Protein 8RKA (pdb70)

Sequence (542 aa):
VDVYGNPIRTQQLREPQTSRLAGLAKEFAQHPAKGLTPAKLARILVEAEQGNLQAQAELFMDMEERDAHLFAEMSKRKRAILGLDWAVEPPRNASAAEKADADYLHELLLDLEGLEDLLLDALDGIGHGYSCIELEWALQGREWMPLAFHHRPQSWFQLNPEDQNELRLRDNSPAGEALQPFGWIIHRPRARSGYVARSGLFRVLAWPYLFRHYATSDLAEMLEIYGLPIRLGKYPPGTADEEKATLLRAVTGLGHAAAGIIPETMAIDFQQAAQGSSDPFLAMMRQSEDAISKAVLGGTLTSTTSQSGGGAFALGQVHNEVRHDLLASDARQLAATLSRDLLWPLLVLNRPGSPDVRRAPRLVFDLREQADITSMAQSIPALVNVGLEIPSAWVYDKLGIPQPASYCTLADLIEQYSEQKIREVSDRVNKPATTIDTVIVDRAIADADSEIDLHLHGRYQLPLASVPTALKRIACGLAYANLHIVLKEENPVYKTAEHLRKLLSGIANGKLSLALDADGKPAPVANTVQISEGRNDWGADW

Solvent-accessible surface area: 31578 Å² total; per-residue (Å²): 100,12,43,132,44,72,119,45,155,53,89,72,10,159,81,46,13,13,60,179,38,71,56,11,80,165,76,176,56,137,92,33,3,150,57,9,49,70,73,92,0,41,143,23,17,76,81,0,61,142,14,70,2,54,28,6,4,12,0,2,63,7,0,28,135,110,5,84,27,0,112,49,4,2,30,57,25,23,145,30,1,45,68,35,101,43,48,15,70,14,12,173,128,36,62,87,69,38,100,47,25,0,66,53,0,45,111,20,5,94,129,24,158,26,22,120,88,0,10,75,36,0,0,27,0,13,0,8,0,6,0,1,0,4,7,55,14,24,77,92,69,236,70,26,40,6,111,36,32,74,58,47,48,2,11,24,1,30,14,26,87,148,66,97,76,51,3,47,0,56,30,165,49,127,46,10,59,53,40,34,50,18,7,14,0,28,4,81,12,146,80,99,106,45,119,8,4,116,8,1,20,0,27,74,2,0,91,21,8,7,104,49,60,88,8,65,41,58,25,53,110,31,113,151,90,71,71,80,36,108,34,113,21,80,116,24,96,22,12,27,104,82,28,65,53,13,8,124,130,4,15,93,22,33,31,73,6,81,59,41,104,64,43,169,54,14,52,42,47,103,110,98,44,35,143,45,64,33,92,89,45,66,64,70,29,144,124,3,30,51,40,0,0,115,41,1,1,40,6,38,65,43,38,57,126,54,181,88,57,86,47,50,153,60,70,30,90,74,20,89,101,40,62,68,82,43,35,15,38,11,1,149,51,0,9,48,4,4,19,99,16,3,3,16,4,0,5,39,41,27,77,122,62,116,49,84,78,200,74,26,8,137,15,63,12,71,41,172,114,138,22,84,89,87,63,32,59,145,48,43,62,58,68,70,124,123,61,105,146,44,77,72,59,104,28,58,93,76,43,60,91,110,99,102,153,109,18,3,68,48,67,28,0,53,146,57,48,60,74,76,98,0,57,88,31,1,16,112,127,68,190,104,15,86,84,34,58,75,101,49,1,84,172,5,12,52,60,0,18,58,47,0,36,146,59,6,111,59,35,12,76,46,122,40,111,51,60,2,83,54,2,77,139,5,0,1,4,1,0,17,8,57,3,45,144,124,54,149,114,138,47,96,30,49,108,58,1,75,94,10,64,138,49,0,45,12,10,42,86,6,130,73,52,13,61,73,34,98,132,29,123,26,53,35,50,51,55,3,55,78,68,35,156,27,146,77,126,205,53,87,148,221

Nearest PDB structures (foldseek):
  8rka-assembly1_B  TM=1.007E+00  e=1.664E-23  Pseudomonas phage JBD30
  5ydn-assembly1_A  TM=8.774E-01  e=9.278E-06  Muvirus mu
  8rka-assembly1_A  TM=1.002E+00  e=8.907E-75  Pseudomonas phage JBD30
  5ngd-assembly1_D  TM=7.156E-01  e=6.373E-12  Oshimavirus P7426
  8phu-assembly1_PD  TM=5.384E-01  e=3.954E-06  Borreliella burgdorferi B31

Secondary structure (DSSP, 8-state):
--TT-----TTGGGS-GGGG-HHHHT-----TTTT--HHHHHHHHHHHHTT-HHHHHHHHHHHHHH-HHHHHHHHHHHHHHHT--EEEE-STT--HHHHHHHHHHHHHHHH-TTHHHHHHHHTTHHHHS-EEEEEEEEESSS-EEEEEEEEE-GGGEEEETTEEEEEEE-SSSTT-EEPPTTSEEEE---SSSS-TGGG-THHHHHHHHHHHHHHHHHHHHHHHH-SSPPEEEE--TT--HHHHHHHHHHHHHHTT-S-B---TT-EEEE--S----SHHHHHHHHHHHHHHHHHHHS-STTTS-----STHHHHHHHHHHHHHHHHHHHHHHHHHHHIIIIIHHHHHHHSSS---GGG--EEEE-------HHHHHHHHHHHHHHT----HHHHHHHHTPPPP-/----HHHHHHHH-HHHHHHHH--SSSS--S--HHHHHHHHHHHHHHHHHHHTTTB-SS-SS--HHHHHHHHHHHHHHT-SS--TT-HHHHHHHHHHHHHHHHHTTSS----SSSS---B-STTT-B-----TT-S--

Organism: NCBI:txid1223260

Foldseek 3Di:
DAPVPPDADCVVLQDAPCVVVVVQVPDDQPQPVPPDDPVNVVVLLVVQLQWQCQSVLSPLVNLCVVDPLLVVLLVVLLVVLLPFDWAWDFFPVDDPVSRVLRVVVRVLVVPDPCVSVVSVQLSCCQASQKWKWWFRWDDPDQAIDGPDIHTDRPNQWIAANVGQQAIAGPRVDPRHHHDHALTMQMFGAAPDDDHSSPRHLNVVLVVLSVLLVVLVVVVVVLVVPPQQFDKDKDADPPQDPVRVVVVVVCNVCVRVDVDDDDDPRMDMDGDRHRPDDSVVSVVSNVVSSQVSNCSRQVGDCVPPPDPDDDCVVVVVVVSVVSNLVSSVSSNVSSQVSCQSRPQVVNSPRGDDDDDDPNGGMTMDIDSQDADDVVVVVVPVVVCVVVPDDDDPVVVCVNNVPDDDD/DLEAPVLLCVVPPPCVQQCLQDDDDVVGDDHDRVLLVVLLVVLLVVLCVLPVVWAPSVWPFHAVLNSVLSSLSSVVVSHPDDDCPPVSVVVNVVSVVVSNCCSVVNDDRDDRDPDHTGTDCPVVDDDPDDDPPPPPD

B-factor: mean 47.37, std 19.08, range [17.74, 102.82]

Structure (mmCIF, N/CA/C/O backbone):
data_8RKA
#
_entry.id   8RKA
#
_cell.length_a   1.00
_cell.length_b   1.00
_cell.length_c   1.00
_cell.angle_alpha   90.00
_cell.angle_beta   90.00
_cell.angle_gamma   90.00
#
_symmetry.space_group_name_H-M   'P 1'
#
loop_
_entity.id
_entity.type
_entity.pdbx_description
1 polymer 'Portal protein'
2 polymer 'DUF1320 domain-containing protein'
#
loop_
_atom_site.group_PDB
_atom_site.id
_atom_site.type_symbol
_atom_site.label_atom_id
_atom_site.label_alt_id
_atom_site.label_comp_id
_atom_site.label_asym_id
_atom_site.label_entity_id
_atom_site.label_seq_id
_atom_site.pdbx_PDB_ins_code
_atom_site.Cartn_x
_atom_site.Cartn_y
_atom_site.Cartn_z
_atom_site.occupancy
_atom_site.B_iso_or_equiv
_atom_site.auth_seq_id
_atom_site.auth_comp_id
_atom_site.auth_asym_id
_atom_site.auth_atom_id
_atom_site.pdbx_PDB_model_num
ATOM 1 N N . VAL A 1 5 ? 217.726 282.657 186.298 1.00 61.72 5 VAL A N 1
ATOM 2 C CA . VAL A 1 5 ? 217.534 282.384 187.716 1.00 61.72 5 VAL A CA 1
ATOM 3 C C . VAL A 1 5 ? 217.338 280.890 187.935 1.00 61.72 5 VAL A C 1
ATOM 4 O O . VAL A 1 5 ? 217.079 280.145 186.991 1.00 61.72 5 VAL A O 1
ATOM 8 N N . ASP A 1 6 ? 217.459 280.457 189.187 1.00 60.92 6 ASP A N 1
ATOM 9 C CA . ASP A 1 6 ? 217.313 279.046 189.501 1.00 60.92 6 ASP A CA 1
ATOM 10 C C . ASP A 1 6 ? 215.896 278.573 189.177 1.00 60.92 6 ASP A C 1
ATOM 11 O O . ASP A 1 6 ? 215.000 279.359 188.861 1.00 60.92 6 ASP A O 1
ATOM 16 N N . VAL A 1 7 ? 215.703 277.255 189.256 1.00 59.02 7 VAL A N 1
ATOM 17 C CA . VAL A 1 7 ? 214.387 276.684 188.988 1.00 59.02 7 VAL A CA 1
ATOM 18 C C . VAL A 1 7 ? 213.360 277.212 189.978 1.00 59.02 7 VAL A C 1
ATOM 19 O O . VAL A 1 7 ? 212.170 277.315 189.656 1.00 59.02 7 VAL A O 1
ATOM 23 N N . TYR A 1 8 ? 213.795 277.557 191.189 1.00 59.82 8 TYR A N 1
ATOM 24 C CA . TYR A 1 8 ? 212.889 278.065 192.209 1.00 59.82 8 TYR A CA 1
ATOM 25 C C . TYR A 1 8 ? 212.529 279.529 192.003 1.00 59.82 8 TYR A C 1
ATOM 26 O O . TYR A 1 8 ? 211.679 280.049 192.734 1.00 59.82 8 TYR A O 1
ATOM 35 N N . GLY A 1 9 ? 213.149 280.203 191.038 1.00 61.13 9 GLY A N 1
ATOM 36 C CA . GLY A 1 9 ? 212.823 281.577 190.728 1.00 61.13 9 GLY A CA 1
ATOM 37 C C . GLY A 1 9 ? 213.540 282.613 191.563 1.00 61.13 9 GLY A C 1
ATOM 38 O O . GLY A 1 9 ? 213.355 283.812 191.319 1.00 61.13 9 GLY A O 1
ATOM 39 N N . ASN A 1 10 ? 214.345 282.201 192.534 1.00 60.76 10 ASN A N 1
ATOM 40 C CA . ASN A 1 10 ? 215.074 283.168 193.339 1.00 60.76 10 ASN A CA 1
ATOM 41 C C . ASN A 1 10 ? 216.082 283.915 192.467 1.00 60.76 10 ASN A C 1
ATOM 42 O O . ASN A 1 10 ? 216.784 283.295 191.663 1.00 60.76 10 ASN A O 1
ATOM 47 N N . PRO A 1 11 ? 216.175 285.239 192.591 1.00 61.27 11 PRO A N 1
ATOM 48 C CA . PRO A 1 11 ? 217.197 285.965 191.829 1.00 61.27 11 PRO A CA 1
ATOM 49 C C . PRO A 1 11 ? 218.588 285.436 192.142 1.00 61.27 11 PRO A C 1
ATOM 50 O O . PRO A 1 11 ? 218.920 285.146 193.293 1.00 61.27 11 PRO A O 1
ATOM 54 N N . ILE A 1 12 ? 219.405 285.318 191.099 1.00 60.70 12 ILE A N 1
ATOM 55 C CA . ILE A 1 12 ? 220.748 284.761 191.198 1.00 60.70 12 ILE A CA 1
ATOM 56 C C . ILE A 1 12 ? 221.741 285.863 190.864 1.00 60.70 12 ILE A C 1
ATOM 57 O O . ILE A 1 12 ? 221.612 286.529 189.831 1.00 60.70 12 ILE A O 1
ATOM 62 N N . ARG A 1 13 ? 222.727 286.053 191.737 1.00 65.24 13 ARG A N 1
ATOM 63 C CA . ARG A 1 13 ? 223.771 287.051 191.549 1.00 65.24 13 ARG A CA 1
ATOM 64 C C . ARG A 1 13 ? 225.111 286.331 191.484 1.00 65.24 13 ARG A C 1
ATOM 65 O O . ARG A 1 13 ? 225.456 285.573 192.397 1.00 65.24 13 ARG A O 1
ATOM 73 N N . THR A 1 14 ? 225.862 286.570 190.407 1.00 63.22 14 THR A N 1
ATOM 74 C CA . THR A 1 14 ? 227.094 285.828 190.161 1.00 63.22 14 THR A CA 1
ATOM 75 C C . THR A 1 14 ? 228.232 286.234 191.087 1.00 63.22 14 THR A C 1
ATOM 76 O O . THR A 1 14 ? 229.268 285.560 191.095 1.00 63.22 14 THR A O 1
ATOM 80 N N . GLN A 1 15 ? 228.073 287.309 191.858 1.00 63.89 15 GLN A N 1
ATOM 81 C CA . GLN A 1 15 ? 229.157 287.756 192.726 1.00 63.89 15 GLN A CA 1
ATOM 82 C C . GLN A 1 15 ? 229.413 286.773 193.861 1.00 63.89 15 GLN A C 1
ATOM 83 O O . GLN A 1 15 ? 230.565 286.583 194.265 1.00 63.89 15 GLN A O 1
ATOM 89 N N . GLN A 1 16 ? 228.363 286.139 194.380 1.00 62.20 16 GLN A N 1
ATOM 90 C CA . GLN A 1 16 ? 228.482 285.249 195.528 1.00 62.20 16 GLN A CA 1
ATOM 91 C C . GLN A 1 16 ? 229.005 283.866 195.165 1.00 62.20 16 GLN A C 1
ATOM 92 O O . GLN A 1 16 ? 229.395 283.115 196.065 1.00 62.20 16 GLN A O 1
ATOM 98 N N . LEU A 1 17 ? 229.025 283.511 193.881 1.00 61.00 17 LEU A N 1
ATOM 99 C CA . LEU A 1 17 ? 229.545 282.218 193.459 1.00 61.00 17 LEU A CA 1
ATOM 100 C C . LEU A 1 17 ? 231.055 282.109 193.613 1.00 61.00 17 LEU A C 1
ATOM 101 O O . LEU A 1 17 ? 231.593 281.002 193.505 1.00 61.00 17 LEU A O 1
ATOM 106 N N . ARG A 1 18 ? 231.747 283.220 193.861 1.00 63.42 18 ARG A N 1
ATOM 107 C CA . ARG A 1 18 ? 233.201 283.192 193.943 1.00 63.42 18 ARG A CA 1
ATOM 108 C C . ARG A 1 18 ? 233.693 282.578 195.246 1.00 63.42 18 ARG A C 1
ATOM 109 O O . ARG A 1 18 ? 234.815 282.062 195.294 1.00 63.42 18 ARG A O 1
ATOM 117 N N . GLU A 1 19 ? 232.885 282.624 196.305 1.00 58.47 19 GLU A N 1
ATOM 118 C CA . GLU A 1 19 ? 233.285 282.096 197.598 1.00 58.47 19 GLU A CA 1
ATOM 119 C C . GLU A 1 19 ? 232.211 281.164 198.144 1.00 58.47 19 GLU A C 1
ATOM 120 O O . GLU A 1 19 ? 231.015 281.437 197.985 1.00 58.47 19 GLU A O 1
ATOM 126 N N . PRO A 1 20 ? 232.597 280.057 198.781 1.00 51.48 20 PRO A N 1
ATOM 127 C CA . PRO A 1 20 ? 231.595 279.205 199.430 1.00 51.48 20 PRO A CA 1
ATOM 128 C C . PRO A 1 20 ? 230.890 279.941 200.560 1.00 51.48 20 PRO A C 1
ATOM 129 O O . PRO A 1 20 ? 231.463 280.810 201.221 1.00 51.48 20 PRO A O 1
ATOM 133 N N . GLN A 1 21 ? 229.624 279.579 200.776 1.00 45.87 21 GLN A N 1
ATOM 134 C CA . GLN A 1 21 ? 228.850 280.201 201.846 1.00 45.87 21 GLN A CA 1
ATOM 135 C C . GLN A 1 21 ? 229.449 279.895 203.214 1.00 45.87 21 GLN A C 1
ATOM 136 O O . GLN A 1 21 ? 229.524 280.776 204.078 1.00 45.87 21 GLN A O 1
ATOM 142 N N . THR A 1 22 ? 229.881 278.653 203.431 1.00 44.91 22 THR A N 1
ATOM 143 C CA . THR A 1 22 ? 230.415 278.242 204.723 1.00 44.91 22 THR A CA 1
ATOM 144 C C . THR A 1 22 ? 231.813 278.783 204.991 1.00 44.91 22 THR A C 1
ATOM 145 O O . THR A 1 22 ? 232.304 278.645 206.117 1.00 44.91 22 THR A O 1
ATOM 149 N N . SER A 1 23 ? 232.465 279.387 203.996 1.00 49.55 23 SER A N 1
ATOM 150 C CA . SER A 1 23 ? 233.817 279.895 204.202 1.00 49.55 23 SER A CA 1
ATOM 151 C C . SER A 1 23 ? 233.855 280.921 205.327 1.00 49.55 23 SER A C 1
ATOM 152 O O . SER A 1 23 ? 234.844 281.010 206.064 1.00 49.55 23 SER A O 1
ATOM 155 N N . ARG A 1 24 ? 232.788 281.701 205.478 1.00 48.83 24 ARG A N 1
ATOM 156 C CA . ARG A 1 24 ? 232.713 282.738 206.497 1.00 48.83 24 ARG A CA 1
ATOM 157 C C . ARG A 1 24 ? 232.326 282.196 207.867 1.00 48.83 24 ARG A C 1
ATOM 158 O O . ARG A 1 24 ? 232.110 282.987 208.791 1.00 48.83 24 ARG A O 1
ATOM 166 N N . LEU A 1 25 ? 232.239 280.878 208.019 1.00 44.59 25 LEU A N 1
ATOM 167 C CA . LEU A 1 25 ? 231.804 280.230 209.252 1.00 44.59 25 LEU A CA 1
ATOM 168 C C . LEU A 1 25 ? 232.851 279.223 209.708 1.00 44.59 25 LEU A C 1
ATOM 169 O O . LEU A 1 25 ? 232.557 278.062 209.998 1.00 44.59 25 LEU A O 1
ATOM 174 N N . ALA A 1 26 ? 234.108 279.672 209.768 1.00 43.23 26 ALA A N 1
ATOM 175 C CA . ALA A 1 26 ? 235.218 278.785 210.098 1.00 43.23 26 ALA A CA 1
ATOM 176 C C . ALA A 1 26 ? 234.977 277.984 211.372 1.00 43.23 26 ALA A C 1
ATOM 177 O O . ALA A 1 26 ? 235.614 276.942 211.564 1.00 43.23 26 ALA A O 1
ATOM 179 N N . GLY A 1 27 ? 234.079 278.439 212.246 1.00 41.68 27 GLY A N 1
ATOM 180 C CA . GLY A 1 27 ? 233.803 277.691 213.460 1.00 41.68 27 GLY A CA 1
ATOM 181 C C . GLY A 1 27 ? 233.242 276.309 213.191 1.00 41.68 27 GLY A C 1
ATOM 182 O O . GLY A 1 27 ? 233.511 275.369 213.942 1.00 41.68 27 GLY A O 1
ATOM 183 N N . LEU A 1 28 ? 232.453 276.166 212.124 1.00 40.39 28 LEU A N 1
ATOM 184 C CA . LEU A 1 28 ? 231.860 274.870 211.809 1.00 40.39 28 LEU A CA 1
ATOM 185 C C . LEU A 1 28 ? 232.929 273.831 211.493 1.00 40.39 28 LEU A C 1
ATOM 186 O O . LEU A 1 28 ? 232.838 272.680 211.936 1.00 40.39 28 LEU A O 1
ATOM 191 N N . ALA A 1 29 ? 233.951 274.218 210.726 1.00 39.46 29 ALA A N 1
ATOM 192 C CA . ALA A 1 29 ? 234.933 273.246 210.256 1.00 39.46 29 ALA A CA 1
ATOM 193 C C . ALA A 1 29 ? 235.695 272.601 211.405 1.00 39.46 29 ALA A C 1
ATOM 194 O O . ALA A 1 29 ? 236.195 271.480 211.264 1.00 39.46 29 ALA A O 1
ATOM 196 N N . LYS A 1 30 ? 235.795 273.283 212.543 1.00 41.59 30 LYS A N 1
ATOM 197 C CA . LYS A 1 30 ? 236.574 272.798 213.674 1.00 41.59 30 LYS A CA 1
ATOM 198 C C . LYS A 1 30 ? 235.757 271.959 214.649 1.00 41.59 30 LYS A C 1
ATOM 199 O O . LYS A 1 30 ? 236.305 271.504 215.659 1.00 41.59 30 LYS A O 1
ATOM 205 N N . GLU A 1 31 ? 234.475 271.738 214.376 1.00 41.29 31 GLU A N 1
ATOM 206 C CA . GLU A 1 31 ? 233.620 270.994 215.288 1.00 41.29 31 GLU A CA 1
ATOM 207 C C . GLU A 1 31 ? 233.923 269.502 215.224 1.00 41.29 31 GLU A C 1
ATOM 208 O O . GLU A 1 31 ? 234.249 268.964 214.163 1.00 41.29 31 GLU A O 1
ATOM 214 N N . PHE A 1 32 ? 233.812 268.837 216.372 1.00 38.17 32 PHE A N 1
ATOM 215 C CA . PHE A 1 32 ? 233.976 267.394 216.477 1.00 38.17 32 PHE A CA 1
ATOM 216 C C . PHE A 1 32 ? 232.672 266.774 216.960 1.00 38.17 32 PHE A C 1
ATOM 217 O O . PHE A 1 32 ? 232.010 267.315 217.851 1.00 38.17 32 PHE A O 1
ATOM 225 N N . ALA A 1 33 ? 232.307 265.637 216.370 1.00 35.20 33 ALA A N 1
ATOM 226 C CA . ALA A 1 33 ? 231.056 264.980 216.725 1.00 35.20 33 ALA A CA 1
ATOM 227 C C . ALA A 1 33 ? 231.071 264.548 218.186 1.00 35.20 33 ALA A C 1
ATOM 228 O O . ALA A 1 33 ? 232.099 264.113 218.712 1.00 35.20 33 ALA A O 1
ATOM 230 N N . GLN A 1 34 ? 229.917 264.667 218.843 1.00 36.13 34 GLN A N 1
ATOM 231 C CA . GLN A 1 34 ? 229.806 264.385 220.268 1.00 36.13 34 GLN A CA 1
ATOM 232 C C . GLN A 1 34 ? 229.427 262.942 220.576 1.00 36.13 34 GLN A C 1
ATOM 233 O O . GLN A 1 34 ? 229.427 262.560 221.752 1.00 36.13 34 GLN A O 1
ATOM 239 N N . HIS A 1 35 ? 229.106 262.139 219.568 1.00 34.08 35 HIS A N 1
ATOM 240 C CA . HIS A 1 35 ? 228.836 260.720 219.766 1.00 34.08 35 HIS A CA 1
ATOM 241 C C . HIS A 1 35 ? 227.737 260.491 220.798 1.00 34.08 35 HIS A C 1
ATOM 242 O O . HIS A 1 35 ? 228.015 260.000 221.899 1.00 34.08 35 HIS A O 1
ATOM 249 N N . PRO A 1 36 ? 226.481 260.826 220.487 1.00 32.08 36 PRO A N 1
ATOM 250 C CA . PRO A 1 36 ? 225.399 260.591 221.455 1.00 32.08 36 PRO A CA 1
ATOM 251 C C . PRO A 1 36 ? 224.995 259.132 221.587 1.00 32.08 36 PRO A C 1
ATOM 252 O O . PRO A 1 36 ? 224.201 258.812 222.481 1.00 32.08 36 PRO A O 1
ATOM 256 N N . ALA A 1 37 ? 225.508 258.239 220.738 1.00 31.04 37 ALA A N 1
ATOM 257 C CA . ALA A 1 37 ? 225.096 256.841 220.786 1.00 31.04 37 ALA A CA 1
ATOM 258 C C . ALA A 1 37 ? 225.668 256.102 221.988 1.00 31.04 37 ALA A C 1
ATOM 259 O O . ALA A 1 37 ? 225.097 255.088 222.401 1.00 31.04 37 ALA A O 1
ATOM 261 N N . LYS A 1 38 ? 226.776 256.574 222.552 1.00 31.91 38 LYS A N 1
ATOM 262 C CA . LYS A 1 38 ? 227.363 255.915 223.711 1.00 31.91 38 LYS A CA 1
ATOM 263 C C . LYS A 1 38 ? 226.465 256.095 224.928 1.00 31.91 38 LYS A C 1
ATOM 264 O O . LYS A 1 38 ? 226.019 257.207 225.225 1.00 31.91 38 LYS A O 1
ATOM 270 N N . GLY A 1 39 ? 226.208 255.001 225.637 1.00 30.28 39 GLY A N 1
ATOM 271 C CA . GLY A 1 39 ? 225.329 255.064 226.794 1.00 30.28 39 GLY A CA 1
ATOM 272 C C . GLY A 1 39 ? 223.919 255.486 226.445 1.00 30.28 39 GLY A C 1
ATOM 273 O O . GLY A 1 39 ? 223.322 256.302 227.158 1.00 30.28 39 GLY A O 1
ATOM 274 N N . LEU A 1 40 ? 223.372 254.947 225.360 1.00 29.11 40 LEU A N 1
ATOM 275 C CA . LEU A 1 40 ? 222.047 255.319 224.889 1.00 29.11 40 LEU A CA 1
ATOM 276 C C . LEU A 1 40 ? 220.988 254.432 225.528 1.00 29.11 40 LEU A C 1
ATOM 277 O O . LEU A 1 40 ? 221.179 253.222 225.675 1.00 29.11 40 LEU A O 1
ATOM 282 N N . THR A 1 41 ? 219.875 255.042 225.906 1.00 27.99 41 THR A N 1
ATOM 283 C CA . THR A 1 41 ? 218.743 254.363 226.512 1.00 27.99 41 THR A CA 1
ATOM 284 C C . THR A 1 41 ? 217.472 254.797 225.802 1.00 27.99 41 THR A C 1
ATOM 285 O O . THR A 1 41 ? 217.451 255.836 225.134 1.00 27.99 41 THR A O 1
ATOM 289 N N . PRO A 1 42 ? 216.392 254.018 225.917 1.00 27.07 42 PRO A N 1
ATOM 290 C CA . PRO A 1 42 ? 215.164 254.380 225.189 1.00 27.07 42 PRO A CA 1
ATOM 291 C C . PRO A 1 42 ? 214.670 255.783 225.496 1.00 27.07 42 PRO A C 1
ATOM 292 O O . PRO A 1 42 ? 214.226 256.492 224.584 1.00 27.07 42 PRO A O 1
ATOM 296 N N . ALA A 1 43 ? 214.744 256.212 226.756 1.00 28.17 43 ALA A N 1
ATOM 297 C CA . ALA A 1 43 ? 214.313 257.564 227.093 1.00 28.17 43 ALA A CA 1
ATOM 298 C C . ALA A 1 43 ? 215.172 258.602 226.385 1.00 28.17 43 ALA A C 1
ATOM 299 O O . ALA A 1 43 ? 214.654 259.590 225.849 1.00 28.17 43 ALA A O 1
ATOM 301 N N . LYS A 1 44 ? 216.489 258.390 226.362 1.00 28.46 44 LYS A N 1
ATOM 302 C CA . LYS A 1 44 ? 217.374 259.334 225.691 1.00 28.46 44 LYS A CA 1
ATOM 303 C C . LYS A 1 44 ? 217.102 259.377 224.194 1.00 28.46 44 LYS A C 1
ATOM 304 O O . LYS A 1 44 ? 217.119 260.452 223.587 1.00 28.46 44 LYS A O 1
ATOM 310 N N . LEU A 1 45 ? 216.856 258.221 223.578 1.00 28.74 45 LEU A N 1
ATOM 311 C CA . LEU A 1 45 ? 216.603 258.206 222.142 1.00 28.74 45 LEU A CA 1
ATOM 312 C C . LEU A 1 45 ? 215.282 258.896 221.818 1.00 28.74 45 LEU A C 1
ATOM 313 O O . LEU A 1 45 ? 215.184 259.634 220.829 1.00 28.74 45 LEU A O 1
ATOM 318 N N . ALA A 1 46 ? 214.254 258.671 222.641 1.00 29.88 46 ALA A N 1
ATOM 319 C CA . ALA A 1 46 ? 212.987 259.367 222.440 1.00 29.88 46 ALA A CA 1
ATOM 320 C C . ALA A 1 46 ? 213.159 260.873 222.593 1.00 29.88 46 ALA A C 1
ATOM 321 O O . ALA A 1 46 ? 212.599 261.653 221.813 1.00 29.88 46 ALA A O 1
ATOM 323 N N . ARG A 1 47 ? 213.932 261.301 223.595 1.00 30.47 47 ARG A N 1
ATOM 324 C CA . ARG A 1 47 ? 214.216 262.723 223.752 1.00 30.47 47 ARG A CA 1
ATOM 325 C C . ARG A 1 47 ? 214.941 263.272 222.531 1.00 30.47 47 ARG A C 1
ATOM 326 O O . ARG A 1 47 ? 214.642 264.376 222.063 1.00 30.47 47 ARG A O 1
ATOM 334 N N . ILE A 1 48 ? 215.905 262.515 222.007 1.00 30.02 48 ILE A N 1
ATOM 335 C CA . ILE A 1 48 ? 216.656 262.956 220.837 1.00 30.02 48 ILE A CA 1
ATOM 336 C C . ILE A 1 48 ? 215.717 263.153 219.655 1.00 30.02 48 ILE A C 1
ATOM 337 O O . ILE A 1 48 ? 215.779 264.166 218.952 1.00 30.02 48 ILE A O 1
ATOM 342 N N . LEU A 1 49 ? 214.830 262.184 219.421 1.00 30.19 49 LEU A N 1
ATOM 343 C CA . LEU A 1 49 ? 213.893 262.300 218.307 1.00 30.19 49 LEU A CA 1
ATOM 344 C C . LEU A 1 49 ? 212.961 263.493 218.491 1.00 30.19 49 LEU A C 1
ATOM 345 O O . LEU A 1 49 ? 212.727 264.263 217.548 1.00 30.19 49 LEU A O 1
ATOM 350 N N . VAL A 1 50 ? 212.429 263.671 219.701 1.00 31.81 50 VAL A N 1
ATOM 351 C CA . VAL A 1 50 ? 211.492 264.765 219.945 1.00 31.81 50 VAL A CA 1
ATOM 352 C C . VAL A 1 50 ? 212.176 266.108 219.718 1.00 31.81 50 VAL A C 1
ATOM 353 O O . VAL A 1 50 ? 211.620 267.007 219.077 1.00 31.81 50 VAL A O 1
ATOM 357 N N . GLU A 1 51 ? 213.394 266.265 220.241 1.00 31.78 51 GLU A N 1
ATOM 358 C CA . GLU A 1 51 ? 214.111 267.521 220.056 1.00 31.78 51 GLU A CA 1
ATOM 359 C C . GLU A 1 51 ? 214.515 267.726 218.603 1.00 31.78 51 GLU A C 1
ATOM 360 O O . GLU A 1 51 ? 214.593 268.868 218.139 1.00 31.78 51 GLU A O 1
ATOM 366 N N . ALA A 1 52 ? 214.780 266.642 217.872 1.00 31.07 52 ALA A N 1
ATOM 367 C CA . ALA A 1 52 ? 215.068 266.768 216.449 1.00 31.07 52 ALA A CA 1
ATOM 368 C C . ALA A 1 52 ? 213.856 267.285 215.691 1.00 31.07 52 ALA A C 1
ATOM 369 O O . ALA A 1 52 ? 213.993 268.093 214.766 1.00 31.07 52 ALA A O 1
ATOM 371 N N . GLU A 1 53 ? 212.660 266.827 216.065 1.00 32.95 53 GLU A N 1
ATOM 372 C CA . GLU A 1 53 ? 211.458 267.287 215.377 1.00 32.95 53 GLU A CA 1
ATOM 373 C C . GLU A 1 53 ? 211.253 268.788 215.537 1.00 32.95 53 GLU A C 1
ATOM 374 O O . GLU A 1 53 ? 210.624 269.421 214.682 1.00 32.95 53 GLU A O 1
ATOM 380 N N . GLN A 1 54 ? 211.769 269.374 216.614 1.00 32.74 54 GLN A N 1
ATOM 381 C CA . GLN A 1 54 ? 211.592 270.795 216.883 1.00 32.74 54 GLN A CA 1
ATOM 382 C C . GLN A 1 54 ? 212.678 271.665 216.261 1.00 32.74 54 GLN A C 1
ATOM 383 O O . GLN A 1 54 ? 212.656 272.884 216.454 1.00 32.74 54 GLN A O 1
ATOM 389 N N . GLY A 1 55 ? 213.620 271.077 215.524 1.00 33.13 55 GLY A N 1
ATOM 390 C CA . GLY A 1 55 ? 214.647 271.832 214.832 1.00 33.13 55 GLY A CA 1
ATOM 391 C C . GLY A 1 55 ? 216.060 271.592 215.315 1.00 33.13 55 GLY A C 1
ATOM 392 O O . GLY A 1 55 ? 216.978 272.260 214.826 1.00 33.13 55 GLY A O 1
ATOM 393 N N . ASN A 1 56 ? 216.274 270.669 216.252 1.00 32.37 56 ASN A N 1
ATOM 394 C CA . ASN A 1 56 ? 217.613 270.356 216.747 1.00 32.37 56 ASN A CA 1
ATOM 395 C C . ASN A 1 56 ? 218.102 269.097 216.036 1.00 32.37 56 ASN A C 1
ATOM 396 O O . ASN A 1 56 ? 218.078 267.990 216.574 1.00 32.37 56 ASN A O 1
ATOM 401 N N . LEU A 1 57 ? 218.565 269.283 214.800 1.00 32.98 57 LEU A N 1
ATOM 402 C CA . LEU A 1 57 ? 218.986 268.166 213.966 1.00 32.98 57 LEU A CA 1
ATOM 403 C C . LEU A 1 57 ? 220.402 267.693 214.263 1.00 32.98 57 LEU A C 1
ATOM 404 O O . LEU A 1 57 ? 220.795 266.631 213.770 1.00 32.98 57 LEU A O 1
ATOM 409 N N . GLN A 1 58 ? 221.174 268.445 215.049 1.00 33.75 58 GLN A N 1
ATOM 410 C CA . GLN A 1 58 ? 222.570 268.088 215.285 1.00 33.75 58 GLN A CA 1
ATOM 411 C C . GLN A 1 58 ? 222.686 266.742 215.992 1.00 33.75 58 GLN A C 1
ATOM 412 O O . GLN A 1 58 ? 223.413 265.846 215.541 1.00 33.75 58 GLN A O 1
ATOM 418 N N . ALA A 1 59 ? 221.976 266.587 217.111 1.00 31.19 59 ALA A N 1
ATOM 419 C CA . ALA A 1 59 ? 222.056 265.345 217.870 1.00 31.19 59 ALA A CA 1
ATOM 420 C C . ALA A 1 59 ? 221.545 264.170 217.052 1.00 31.19 59 ALA A C 1
ATOM 421 O O . ALA A 1 59 ? 222.127 263.081 217.087 1.00 31.19 59 ALA A O 1
ATOM 423 N N . GLN A 1 60 ? 220.455 264.370 216.311 1.00 31.39 60 GLN A N 1
ATOM 424 C CA . GLN A 1 60 ? 219.908 263.293 215.494 1.00 31.39 60 GLN A CA 1
ATOM 425 C C . GLN A 1 60 ? 220.891 262.867 214.410 1.00 31.39 60 GLN A C 1
ATOM 426 O O . GLN A 1 60 ? 221.069 261.670 214.160 1.00 31.39 60 GLN A O 1
ATOM 432 N N . ALA A 1 61 ? 221.538 263.831 213.751 1.00 32.46 61 ALA A N 1
ATOM 433 C CA . ALA A 1 61 ? 222.507 263.489 212.715 1.00 32.46 61 ALA A CA 1
ATOM 434 C C . ALA A 1 61 ? 223.700 262.746 213.299 1.00 32.46 61 ALA A C 1
ATOM 435 O O . ALA A 1 61 ? 224.174 261.759 212.720 1.00 32.46 61 ALA A O 1
ATOM 437 N N . GLU A 1 62 ? 224.207 263.206 214.445 1.00 32.84 62 GLU A N 1
ATOM 438 C CA . GLU A 1 62 ? 225.324 262.510 215.074 1.00 32.84 62 GLU A CA 1
ATOM 439 C C . GLU A 1 62 ? 224.925 261.095 215.476 1.00 32.84 62 GLU A C 1
ATOM 440 O O . GLU A 1 62 ? 225.701 260.145 215.303 1.00 32.84 62 GLU A O 1
ATOM 446 N N . LEU A 1 63 ? 223.713 260.936 216.011 1.00 30.65 63 LEU A N 1
ATOM 447 C CA . LEU A 1 63 ? 223.231 259.613 216.384 1.00 30.65 63 LEU A CA 1
ATOM 448 C C . LEU A 1 63 ? 223.118 258.709 215.167 1.00 30.65 63 LEU A C 1
ATOM 449 O O . LEU A 1 63 ? 223.442 257.522 215.240 1.00 30.65 63 LEU A O 1
ATOM 454 N N . PHE A 1 64 ? 222.640 259.244 214.043 1.00 31.71 64 PHE A N 1
ATOM 455 C CA . PHE A 1 64 ? 222.533 258.436 212.832 1.00 31.71 64 PHE A CA 1
ATOM 456 C C . PHE A 1 64 ? 223.908 258.013 212.331 1.00 31.71 64 PHE A C 1
ATOM 457 O O . PHE A 1 64 ? 224.094 256.871 211.894 1.00 31.71 64 PHE A O 1
ATOM 465 N N . MET A 1 65 ? 224.884 258.921 212.380 1.00 33.52 65 MET A N 1
ATOM 466 C CA . MET A 1 65 ? 226.240 258.556 211.982 1.00 33.52 65 MET A CA 1
ATOM 467 C C . MET A 1 65 ? 226.777 257.434 212.863 1.00 33.52 65 MET A C 1
ATOM 468 O O . MET A 1 65 ? 227.322 256.439 212.367 1.00 33.52 65 MET A O 1
ATOM 473 N N . ASP A 1 66 ? 226.616 257.573 214.182 1.00 33.47 66 ASP A N 1
ATOM 474 C CA . ASP A 1 66 ? 227.071 256.526 215.091 1.00 33.47 66 ASP A CA 1
ATOM 475 C C . ASP A 1 66 ? 226.348 255.216 214.822 1.00 33.47 66 ASP A C 1
ATOM 476 O O . ASP A 1 66 ? 226.954 254.141 214.860 1.00 33.47 66 ASP A O 1
ATOM 481 N N . MET A 1 67 ? 225.042 255.288 214.569 1.00 31.56 67 MET A N 1
ATOM 482 C CA . MET A 1 67 ? 224.251 254.089 214.335 1.00 31.56 67 MET A CA 1
ATOM 483 C C . MET A 1 67 ? 224.733 253.358 213.091 1.00 31.56 67 MET A C 1
ATOM 484 O O . MET A 1 67 ? 224.859 252.128 213.092 1.00 31.56 67 MET A O 1
ATOM 489 N N . GLU A 1 68 ? 225.008 254.099 212.018 1.00 35.08 68 GLU A N 1
ATOM 490 C CA . GLU A 1 68 ? 225.503 253.467 210.801 1.00 35.08 68 GLU A CA 1
ATOM 491 C C . GLU A 1 68 ? 226.912 252.921 210.987 1.00 35.08 68 GLU A C 1
ATOM 492 O O . GLU A 1 68 ? 227.275 251.923 210.355 1.00 35.08 68 GLU A O 1
ATOM 498 N N . GLU A 1 69 ? 227.721 253.559 211.834 1.00 35.12 69 GLU A N 1
ATOM 499 C CA . GLU A 1 69 ? 229.083 253.077 212.048 1.00 35.12 69 GLU A CA 1
ATOM 500 C C . GLU A 1 69 ? 229.118 251.823 212.915 1.00 35.12 69 GLU A C 1
ATOM 501 O O . GLU A 1 69 ? 229.903 250.906 212.650 1.00 35.12 69 GLU A O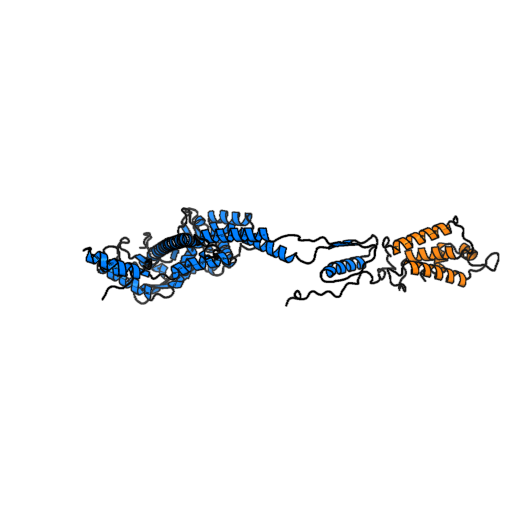 1
ATOM 507 N N . ARG A 1 70 ? 228.278 251.759 213.947 1.00 31.33 70 ARG A N 1
ATOM 508 C CA . ARG A 1 70 ? 228.382 250.734 214.977 1.00 31.33 70 ARG A CA 1
ATOM 509 C C . ARG A 1 70 ? 227.663 249.437 214.631 1.00 31.33 70 ARG A C 1
ATOM 510 O O . ARG A 1 70 ? 227.902 248.423 215.296 1.00 31.33 70 ARG A O 1
ATOM 518 N N . ASP A 1 71 ? 226.798 249.434 213.621 1.00 32.46 71 ASP A N 1
ATOM 519 C CA . ASP A 1 71 ? 226.013 248.260 213.256 1.00 32.46 71 ASP A CA 1
ATOM 520 C C . ASP A 1 71 ? 226.530 247.710 211.934 1.00 32.46 71 ASP A C 1
ATOM 521 O O . ASP A 1 71 ? 226.529 248.417 210.921 1.00 32.46 71 ASP A O 1
ATOM 526 N N . ALA A 1 72 ? 226.967 246.450 211.947 1.00 32.75 72 ALA A N 1
ATOM 527 C CA . ALA A 1 72 ? 227.512 245.847 210.735 1.00 32.75 72 ALA A CA 1
ATOM 528 C C . ALA A 1 72 ? 226.408 245.474 209.753 1.00 32.75 72 ALA A C 1
ATOM 529 O O . ALA A 1 72 ? 226.580 245.613 208.537 1.00 32.75 72 ALA A O 1
ATOM 531 N N . HIS A 1 73 ? 225.269 244.999 210.258 1.00 34.61 73 HIS A N 1
ATOM 532 C CA . HIS A 1 73 ? 224.189 244.576 209.373 1.00 34.61 73 HIS A CA 1
ATOM 533 C C . HIS A 1 73 ? 223.573 245.768 208.649 1.00 34.61 73 HIS A C 1
ATOM 534 O O . HIS A 1 73 ? 223.388 245.739 207.426 1.00 34.61 73 HIS A O 1
ATOM 541 N N . LEU A 1 74 ? 223.245 246.827 209.392 1.00 34.09 74 LEU A N 1
ATOM 542 C CA . LEU A 1 74 ? 222.724 248.035 208.762 1.00 34.09 74 LEU A CA 1
ATOM 543 C C . LEU A 1 74 ? 223.744 248.626 207.799 1.00 34.09 74 LEU A C 1
ATOM 544 O O . LEU A 1 74 ? 223.391 249.074 206.701 1.00 34.09 74 LEU A O 1
ATOM 549 N N . PHE A 1 75 ? 225.016 248.649 208.204 1.00 34.72 75 PHE A N 1
ATOM 550 C CA . PHE A 1 75 ? 226.084 249.049 207.295 1.00 34.72 75 PHE A CA 1
ATOM 551 C C . PHE A 1 75 ? 226.009 248.297 205.975 1.00 34.72 75 PHE A C 1
ATOM 552 O O . PHE A 1 75 ? 225.973 248.912 204.902 1.00 34.72 75 PHE A O 1
ATOM 560 N N . ALA A 1 76 ? 225.997 246.964 206.032 1.00 35.62 76 ALA A N 1
ATOM 561 C CA . ALA A 1 76 ? 226.030 246.175 204.807 1.00 35.62 76 ALA A CA 1
ATOM 562 C C . ALA A 1 76 ? 224.789 246.420 203.962 1.00 35.62 76 ALA A C 1
ATOM 563 O O . ALA A 1 76 ? 224.878 246.536 202.735 1.00 35.62 76 ALA A O 1
ATOM 565 N N . GLU A 1 77 ? 223.621 246.499 204.599 1.00 38.11 77 GLU A N 1
ATOM 566 C CA . GLU A 1 77 ? 222.387 246.697 203.845 1.00 38.11 77 GLU A CA 1
ATOM 567 C C . GLU A 1 77 ? 222.394 248.043 203.129 1.00 38.11 77 GLU A C 1
ATOM 568 O O . GLU A 1 77 ? 222.057 248.132 201.940 1.00 38.11 77 GLU A O 1
ATOM 574 N N . MET A 1 78 ? 222.781 249.107 203.837 1.00 37.43 78 MET A N 1
ATOM 575 C CA . MET A 1 78 ? 222.824 250.426 203.215 1.00 37.43 78 MET A CA 1
ATOM 576 C C . MET A 1 78 ? 223.853 250.466 202.093 1.00 37.43 78 MET A C 1
ATOM 577 O O . MET A 1 78 ? 223.609 251.067 201.038 1.00 37.43 78 MET A O 1
ATOM 582 N N . SER A 1 79 ? 225.014 249.840 202.303 1.00 38.79 79 SER A N 1
ATOM 583 C CA . SER A 1 79 ? 226.026 249.806 201.254 1.00 38.79 79 SER A CA 1
ATOM 584 C C . SER A 1 79 ? 225.508 249.085 200.020 1.00 38.79 79 SER A C 1
ATOM 585 O O . SER A 1 79 ? 225.739 249.530 198.891 1.00 38.79 79 SER A O 1
ATOM 588 N N . LYS A 1 80 ? 224.813 247.964 200.212 1.00 42.57 80 LYS A N 1
ATOM 589 C CA . LYS A 1 80 ? 224.239 247.250 199.077 1.00 42.57 80 LYS A CA 1
ATOM 590 C C . LYS A 1 80 ? 223.249 248.135 198.334 1.00 42.57 80 LYS A C 1
ATOM 591 O O . LYS A 1 80 ? 223.288 248.239 197.101 1.00 42.57 80 LYS A O 1
ATOM 597 N N . ARG A 1 81 ? 222.365 248.801 199.078 1.00 41.07 81 ARG A N 1
ATOM 598 C CA . ARG A 1 81 ? 221.350 249.634 198.445 1.00 41.07 81 ARG A CA 1
ATOM 599 C C . ARG A 1 81 ? 221.984 250.759 197.637 1.00 41.07 81 ARG A C 1
ATOM 600 O O . ARG A 1 81 ? 221.534 251.064 196.526 1.00 41.07 81 ARG A O 1
ATOM 608 N N . LYS A 1 82 ? 223.027 251.392 198.178 1.00 40.43 82 LYS A N 1
ATOM 609 C CA . LYS A 1 82 ? 223.651 252.511 197.475 1.00 40.43 82 LYS A CA 1
ATOM 610 C C . LYS A 1 82 ? 224.472 252.037 196.279 1.00 40.43 82 LYS A C 1
ATOM 611 O O . LYS A 1 82 ? 224.411 252.639 195.197 1.00 40.43 82 LYS A O 1
ATOM 617 N N . ARG A 1 83 ? 225.244 250.960 196.445 1.00 41.40 83 ARG A N 1
ATOM 618 C CA . ARG A 1 83 ? 226.016 250.426 195.332 1.00 41.40 83 ARG A CA 1
ATOM 619 C C . ARG A 1 83 ? 225.123 249.910 194.215 1.00 41.40 83 ARG A C 1
ATOM 620 O O . ARG A 1 83 ? 225.570 249.840 193.066 1.00 41.40 83 ARG A O 1
ATOM 628 N N . ALA A 1 84 ? 223.876 249.545 194.521 1.00 43.52 84 ALA A N 1
ATOM 629 C CA . ALA A 1 84 ? 222.947 249.196 193.454 1.00 43.52 84 ALA A CA 1
ATOM 630 C C . ALA A 1 84 ? 222.729 250.375 192.516 1.00 43.52 84 ALA A C 1
ATOM 631 O O . ALA A 1 84 ? 222.723 250.211 191.290 1.00 43.52 84 ALA A O 1
ATOM 633 N N . ILE A 1 85 ? 222.548 251.572 193.072 1.00 45.22 85 ILE A N 1
ATOM 634 C CA . ILE A 1 85 ? 222.373 252.763 192.248 1.00 45.22 85 ILE A CA 1
ATOM 635 C C . ILE A 1 85 ? 223.681 253.156 191.573 1.00 45.22 85 ILE A C 1
ATOM 636 O O . ILE A 1 85 ? 223.690 253.557 190.405 1.00 45.22 85 ILE A O 1
ATOM 641 N N . LEU A 1 86 ? 224.802 253.057 192.293 1.00 44.33 86 LEU A N 1
ATOM 642 C CA . LEU A 1 86 ? 226.066 253.540 191.742 1.00 44.33 86 LEU A CA 1
ATOM 643 C C . LEU A 1 86 ? 226.425 252.846 190.434 1.00 44.33 86 LEU A C 1
ATOM 644 O O . LEU A 1 86 ? 227.142 253.421 189.607 1.00 44.33 86 LEU A O 1
ATOM 649 N N . GLY A 1 87 ? 225.946 251.624 190.225 1.00 48.56 87 GLY A N 1
ATOM 650 C CA . GLY A 1 87 ? 226.301 250.851 189.055 1.00 48.56 87 GLY A CA 1
ATOM 651 C C . GLY A 1 87 ? 225.447 251.076 187.828 1.00 48.56 87 GLY A C 1
ATOM 652 O O . GLY A 1 87 ? 225.632 250.377 186.827 1.00 48.56 87 GLY A O 1
ATOM 653 N N . LEU A 1 88 ? 224.519 252.026 187.863 1.00 51.05 88 LEU A N 1
ATOM 654 C CA . LEU A 1 88 ? 223.612 252.261 186.749 1.00 51.05 88 LEU A CA 1
ATOM 655 C C . LEU A 1 88 ? 224.209 253.258 185.765 1.00 51.05 88 LEU A C 1
ATOM 656 O O . LEU A 1 88 ? 224.792 254.271 186.163 1.00 51.05 88 LEU A O 1
ATOM 661 N N . ASP A 1 89 ? 224.058 252.963 184.477 1.00 56.21 89 ASP A N 1
ATOM 662 C CA . ASP A 1 89 ? 224.492 253.877 183.431 1.00 56.21 89 ASP A CA 1
ATOM 663 C C . ASP A 1 89 ? 223.490 255.015 183.282 1.00 56.21 89 ASP A C 1
ATOM 664 O O . ASP A 1 89 ? 222.281 254.822 183.436 1.00 56.21 89 ASP A O 1
ATOM 669 N N . TRP A 1 90 ? 224.000 256.206 182.976 1.00 55.07 90 TRP A N 1
ATOM 670 C CA . TRP A 1 90 ? 223.187 257.411 182.913 1.00 55.07 90 TRP A CA 1
ATOM 671 C C . TRP A 1 90 ? 223.497 258.187 181.642 1.00 55.07 90 TRP A C 1
ATOM 672 O O . TRP A 1 90 ? 224.588 258.077 181.076 1.00 55.07 90 TRP A O 1
ATOM 683 N N . ALA A 1 91 ? 222.522 258.980 181.203 1.00 56.74 91 ALA A N 1
ATOM 684 C CA . ALA A 1 91 ? 222.694 259.836 180.041 1.00 56.74 91 ALA A CA 1
ATOM 685 C C . ALA A 1 91 ? 221.769 261.036 180.172 1.00 56.74 91 ALA A C 1
ATOM 686 O O . ALA A 1 91 ? 220.776 261.002 180.904 1.00 56.74 91 ALA A O 1
ATOM 688 N N . VAL A 1 92 ? 222.106 262.100 179.449 1.00 58.32 92 VAL A N 1
ATOM 689 C CA . VAL A 1 92 ? 221.334 263.338 179.451 1.00 58.32 92 VAL A CA 1
ATOM 690 C C . VAL A 1 92 ? 220.502 263.393 178.180 1.00 58.32 92 VAL A C 1
ATOM 691 O O . VAL A 1 92 ? 221.012 263.159 177.077 1.00 58.32 92 VAL A O 1
ATOM 695 N N . GLU A 1 93 ? 219.216 263.706 178.332 1.00 61.81 93 GLU A N 1
ATOM 696 C CA . GLU A 1 93 ? 218.285 263.691 177.219 1.00 61.81 93 GLU A CA 1
ATOM 697 C C . GLU A 1 93 ? 217.524 265.014 177.141 1.00 61.81 93 GLU A C 1
ATOM 698 O O . GLU A 1 93 ? 217.107 265.552 178.171 1.00 61.81 93 GLU A O 1
ATOM 704 N N . PRO A 1 94 ? 217.337 265.568 175.942 1.00 65.20 94 PRO A N 1
ATOM 705 C CA . PRO A 1 94 ? 216.728 266.904 175.822 1.00 65.20 94 PRO A CA 1
ATOM 706 C C . PRO A 1 94 ? 215.270 266.881 176.241 1.00 65.20 94 PRO A C 1
ATOM 707 O O . PRO A 1 94 ? 214.735 265.822 176.595 1.00 65.20 94 PRO A O 1
ATOM 711 N N . PRO A 1 95 ? 214.584 268.020 176.206 1.00 67.90 95 PRO A N 1
ATOM 712 C CA . PRO A 1 95 ? 213.149 268.018 176.508 1.00 67.90 95 PRO A CA 1
ATOM 713 C C . PRO A 1 95 ? 212.372 267.250 175.449 1.00 67.90 95 PRO A C 1
ATOM 714 O O . PRO A 1 95 ? 212.894 266.868 174.400 1.00 67.90 95 PRO A O 1
ATOM 718 N N . ARG A 1 96 ? 211.097 267.015 175.745 1.00 71.82 96 ARG A N 1
ATOM 719 C CA . ARG A 1 96 ? 210.257 266.248 174.836 1.00 71.82 96 ARG A CA 1
ATOM 720 C C . ARG A 1 96 ? 210.180 266.933 173.478 1.00 71.82 96 ARG A C 1
ATOM 721 O O . ARG A 1 96 ? 210.103 268.161 173.390 1.00 71.82 96 ARG A O 1
ATOM 729 N N . ASN A 1 97 ? 210.207 266.124 172.419 1.00 69.63 97 ASN A N 1
ATOM 730 C CA . ASN A 1 97 ? 210.176 266.604 171.035 1.00 69.63 97 ASN A CA 1
ATOM 731 C C . ASN A 1 97 ? 211.021 267.866 170.880 1.00 69.63 97 ASN A C 1
ATOM 732 O O . ASN A 1 97 ? 210.587 268.887 170.342 1.00 69.63 97 ASN A O 1
ATOM 737 N N . ALA A 1 98 ? 212.261 267.774 171.354 1.00 68.79 98 ALA A N 1
ATOM 738 C CA . ALA A 1 98 ? 213.142 268.927 171.413 1.00 68.79 98 ALA A CA 1
ATOM 739 C C . ALA A 1 98 ? 213.579 269.359 170.016 1.00 68.79 98 ALA A C 1
ATOM 740 O O . ALA A 1 98 ? 213.464 268.618 169.036 1.00 68.79 98 ALA A O 1
ATOM 742 N N . SER A 1 99 ? 214.091 270.584 169.941 1.00 70.33 99 SER A N 1
ATOM 743 C CA . SER A 1 99 ? 214.581 271.168 168.705 1.00 70.33 99 SER A CA 1
ATOM 744 C C . SER A 1 99 ? 216.091 270.973 168.599 1.00 70.33 99 SER A C 1
ATOM 745 O O . SER A 1 99 ? 216.731 270.366 169.461 1.00 70.33 99 SER A O 1
ATOM 748 N N . ALA A 1 100 ? 216.668 271.500 167.518 1.00 70.45 100 ALA A N 1
ATOM 749 C CA . ALA A 1 100 ? 218.103 271.350 167.300 1.00 70.45 100 ALA A CA 1
ATOM 750 C C . ALA A 1 100 ? 218.908 272.063 168.380 1.00 70.45 100 ALA A C 1
ATOM 751 O O . ALA A 1 100 ? 219.920 271.536 168.853 1.00 70.45 100 ALA A O 1
ATOM 753 N N . ALA A 1 101 ? 218.485 273.266 168.775 1.00 70.11 101 ALA A N 1
ATOM 754 C CA . ALA A 1 101 ? 219.214 273.997 169.808 1.00 70.11 101 ALA A CA 1
ATOM 755 C C . ALA A 1 101 ? 219.154 273.271 171.147 1.00 70.11 101 ALA A C 1
ATOM 756 O O . ALA A 1 101 ? 220.168 273.153 171.846 1.00 70.11 101 ALA A O 1
ATOM 758 N N . GLU A 1 102 ? 217.970 272.783 171.524 1.00 69.72 102 GLU A N 1
ATOM 759 C CA . GLU A 1 102 ? 217.844 272.033 172.769 1.00 69.72 102 GLU A CA 1
ATOM 760 C C . GLU A 1 102 ? 218.635 270.733 172.707 1.00 69.72 102 GLU A C 1
ATOM 761 O O . GLU A 1 102 ? 219.254 270.325 173.697 1.00 69.72 102 GLU A O 1
ATOM 767 N N . LYS A 1 103 ? 218.622 270.064 171.552 1.00 68.10 103 LYS A N 1
ATOM 768 C CA . LYS A 1 103 ? 219.425 268.857 171.393 1.00 68.10 103 LYS A CA 1
ATOM 769 C C . LYS A 1 103 ? 220.906 269.161 171.573 1.00 68.10 103 LYS A C 1
ATOM 770 O O . LYS A 1 103 ? 221.628 268.407 172.235 1.00 68.10 103 LYS A O 1
ATOM 776 N N . ALA A 1 104 ? 221.376 270.268 170.994 1.00 67.22 104 ALA A N 1
ATOM 777 C CA . ALA A 1 104 ? 222.777 270.643 171.143 1.00 67.22 104 ALA A CA 1
ATOM 778 C C . ALA A 1 104 ? 223.114 270.958 172.594 1.00 67.22 104 ALA A C 1
ATOM 779 O O . ALA A 1 104 ? 224.178 270.572 173.088 1.00 67.22 104 ALA A O 1
ATOM 781 N N . ASP A 1 105 ? 222.224 271.667 173.292 1.00 65.59 105 ASP A N 1
ATOM 782 C CA . ASP A 1 105 ? 222.472 271.971 174.699 1.00 65.59 105 ASP A CA 1
ATOM 783 C C . ASP A 1 105 ? 222.539 270.696 175.532 1.00 65.59 105 ASP A C 1
ATOM 784 O O . ASP A 1 105 ? 223.413 270.553 176.399 1.00 65.59 105 ASP A O 1
ATOM 789 N N . ALA A 1 106 ? 221.622 269.759 175.286 1.00 63.45 106 ALA A N 1
ATOM 790 C CA . ALA A 1 106 ? 221.647 268.496 176.014 1.00 63.45 106 ALA A CA 1
ATOM 791 C C . ALA A 1 106 ? 222.928 267.725 175.726 1.00 63.45 106 ALA A C 1
ATOM 792 O O . ALA A 1 106 ? 223.535 267.152 176.637 1.00 63.45 106 ALA A O 1
ATOM 794 N N . ASP A 1 107 ? 223.356 267.702 174.462 1.00 64.05 107 ASP A N 1
ATOM 795 C CA . ASP A 1 107 ? 224.597 267.017 174.115 1.00 64.05 107 ASP A CA 1
ATOM 796 C C . ASP A 1 107 ? 225.789 267.663 174.810 1.00 64.05 107 ASP A C 1
ATOM 797 O O . ASP A 1 107 ? 226.697 266.972 175.287 1.00 64.05 107 ASP A O 1
ATOM 802 N N . TYR A 1 108 ? 225.808 268.996 174.866 1.00 63.36 108 TYR A N 1
ATOM 803 C CA . TYR A 1 108 ? 226.912 269.694 175.513 1.00 63.36 108 TYR A CA 1
ATOM 804 C C . TYR A 1 108 ? 226.955 269.386 177.004 1.00 63.36 108 TYR A C 1
ATOM 805 O O . TYR A 1 108 ? 228.031 269.166 177.572 1.00 63.36 108 TYR A O 1
ATOM 814 N N . LEU A 1 109 ? 225.790 269.361 177.655 1.00 60.54 109 LEU A N 1
ATOM 815 C CA . LEU A 1 109 ? 225.753 268.997 179.068 1.00 60.54 109 LEU A CA 1
ATOM 816 C C . LEU A 1 109 ? 226.197 267.554 179.274 1.00 60.54 109 LEU A C 1
ATOM 817 O O . LEU A 1 109 ? 226.877 267.240 180.257 1.00 60.54 109 LEU A O 1
ATOM 822 N N . HIS A 1 110 ? 225.816 266.660 178.360 1.00 58.94 110 HIS A N 1
ATOM 823 C CA . HIS A 1 110 ? 226.261 265.272 178.449 1.00 58.94 110 HIS A CA 1
ATOM 824 C C . HIS A 1 110 ? 227.781 265.188 178.370 1.00 58.94 110 HIS A C 1
ATOM 825 O O . HIS A 1 110 ? 228.425 264.505 179.177 1.00 58.94 110 HIS A O 1
ATOM 832 N N . GLU A 1 111 ? 228.371 265.897 177.404 1.00 60.20 111 GLU A N 1
ATOM 833 C CA . GLU A 1 111 ? 229.825 265.969 177.310 1.00 60.20 111 GLU A CA 1
ATOM 834 C C . GLU A 1 111 ? 230.433 266.485 178.601 1.00 60.20 111 GLU A C 1
ATOM 835 O O . GLU A 1 111 ? 231.410 265.917 179.103 1.00 60.20 111 GLU A O 1
ATOM 841 N N . LEU A 1 112 ? 229.863 267.553 179.157 1.00 59.54 112 LEU A N 1
ATOM 842 C CA . LEU A 1 112 ? 230.407 268.133 180.377 1.00 59.54 112 LEU A CA 1
ATOM 843 C C . LEU A 1 112 ? 230.370 267.132 181.522 1.00 59.54 112 LEU A C 1
ATOM 844 O O . LEU A 1 112 ? 231.321 267.038 182.307 1.00 59.54 112 LEU A O 1
ATOM 849 N N . LEU A 1 113 ? 229.280 266.371 181.631 1.00 57.69 113 LEU A N 1
ATOM 850 C CA . LEU A 1 113 ? 229.133 265.445 182.749 1.00 57.69 113 LEU A CA 1
ATOM 851 C C . LEU A 1 113 ? 230.039 264.230 182.596 1.00 57.69 113 LEU A C 1
ATOM 852 O O . LEU A 1 113 ? 230.553 263.709 183.593 1.00 57.69 113 LEU A O 1
ATOM 857 N N . LEU A 1 114 ? 230.243 263.752 181.366 1.00 59.01 114 LEU A N 1
ATOM 858 C CA . LEU A 1 114 ? 230.979 262.503 181.199 1.00 59.01 114 LEU A CA 1
ATOM 859 C C . LEU A 1 114 ? 232.408 262.622 181.710 1.00 59.01 114 LEU A C 1
ATOM 860 O O . LEU A 1 114 ? 232.933 261.682 182.321 1.00 59.01 114 LEU A O 1
ATOM 865 N N . ASP A 1 115 ? 233.062 263.751 181.454 1.00 61.58 115 ASP A N 1
ATOM 866 C CA . ASP A 1 115 ? 234.425 263.943 181.926 1.00 61.58 115 ASP A CA 1
ATOM 867 C C . ASP A 1 115 ? 234.488 264.543 183.323 1.00 61.58 115 ASP A C 1
ATOM 868 O O . ASP A 1 115 ? 235.582 264.647 183.889 1.00 61.58 115 ASP A O 1
ATOM 873 N N . LEU A 1 116 ? 233.352 264.940 183.888 1.00 57.36 116 LEU A N 1
ATOM 874 C CA . LEU A 1 116 ? 233.326 265.609 185.179 1.00 57.36 116 LEU A CA 1
ATOM 875 C C . LEU A 1 116 ? 233.774 264.631 186.256 1.00 57.36 116 LEU A C 1
ATOM 876 O O . LEU A 1 116 ? 233.058 263.674 186.575 1.00 57.36 116 LEU A O 1
ATOM 881 N N . GLU A 1 117 ? 234.952 264.879 186.819 1.00 58.35 117 GLU A N 1
ATOM 882 C CA . GLU A 1 117 ? 235.515 264.007 187.836 1.00 58.35 117 GLU A CA 1
ATOM 883 C C . GLU A 1 117 ? 234.822 264.241 189.174 1.00 58.35 117 GLU A C 1
ATOM 884 O O . GLU A 1 117 ? 234.352 265.342 189.471 1.00 58.35 117 GLU A O 1
ATOM 890 N N . GLY A 1 118 ? 234.769 263.189 189.984 1.00 52.81 118 GLY A N 1
ATOM 891 C CA . GLY A 1 118 ? 234.087 263.243 191.257 1.00 52.81 118 GLY A CA 1
ATOM 892 C C . GLY A 1 118 ? 232.593 263.029 191.190 1.00 52.81 118 GLY A C 1
ATOM 893 O O . GLY A 1 118 ? 231.919 263.160 192.219 1.00 52.81 118 GLY A O 1
ATOM 894 N N . LEU A 1 119 ? 232.051 262.703 190.015 1.00 49.16 119 LEU A N 1
ATOM 895 C CA . LEU A 1 119 ? 230.613 262.481 189.903 1.00 49.16 119 LEU A CA 1
ATOM 896 C C . LEU A 1 119 ? 230.177 261.285 190.739 1.00 49.16 119 LEU A C 1
ATOM 897 O O . LEU A 1 119 ? 229.126 261.323 191.389 1.00 49.16 119 LEU A O 1
ATOM 902 N N . GLU A 1 120 ? 230.968 260.211 190.732 1.00 48.28 120 GLU A N 1
ATOM 903 C CA . GLU A 1 120 ? 230.638 259.047 191.549 1.00 48.28 120 GLU A CA 1
ATOM 904 C C . GLU A 1 120 ? 230.601 259.412 193.027 1.00 48.28 120 GLU A C 1
ATOM 905 O O . GLU A 1 120 ? 229.693 258.996 193.757 1.00 48.28 120 GLU A O 1
ATOM 911 N N . ASP A 1 121 ? 231.581 260.192 193.486 1.00 48.90 121 ASP A N 1
ATOM 912 C CA . ASP A 1 121 ? 231.571 260.649 194.870 1.00 48.90 121 ASP A CA 1
ATOM 913 C C . ASP A 1 121 ? 230.365 261.537 195.142 1.00 48.90 121 ASP A C 1
ATOM 914 O O . ASP A 1 121 ? 229.785 261.492 196.232 1.00 48.90 121 ASP A O 1
ATOM 919 N N . LEU A 1 122 ? 229.979 262.360 194.166 1.00 46.11 122 LEU A N 1
ATOM 920 C CA . LEU A 1 122 ? 228.796 263.198 194.332 1.00 46.11 122 LEU A CA 1
ATOM 921 C C . LEU A 1 122 ? 227.550 262.346 194.532 1.00 46.11 122 LEU A C 1
ATOM 922 O O . LEU A 1 122 ? 226.731 262.619 195.417 1.00 46.11 122 LEU A O 1
ATOM 927 N N . LEU A 1 123 ? 227.391 261.301 193.717 1.00 45.42 123 LEU A N 1
ATOM 928 C CA . LEU A 1 123 ? 226.243 260.414 193.874 1.00 45.42 123 LEU A CA 1
ATOM 929 C C . LEU A 1 123 ? 226.280 259.705 195.221 1.00 45.42 123 LEU A C 1
ATOM 930 O O . LEU A 1 123 ? 225.248 259.569 195.891 1.00 45.42 123 LEU A O 1
ATOM 935 N N . LEU A 1 124 ? 227.462 259.242 195.634 1.00 44.13 124 LEU A N 1
ATOM 936 C CA . LEU A 1 124 ? 227.576 258.563 196.920 1.00 44.13 124 LEU A CA 1
ATOM 937 C C . LEU A 1 124 ? 227.185 259.488 198.065 1.00 44.13 124 LEU A C 1
ATOM 938 O O . LEU A 1 124 ? 226.469 259.080 198.987 1.00 44.13 124 LEU A O 1
ATOM 943 N N . ASP A 1 125 ? 227.648 260.738 198.026 1.00 42.14 125 ASP A N 1
ATOM 944 C CA . ASP A 1 125 ? 227.305 261.690 199.076 1.00 42.14 125 ASP A CA 1
ATOM 945 C C . ASP A 1 125 ? 225.820 262.026 199.054 1.00 42.14 125 ASP A C 1
ATOM 946 O O . ASP A 1 125 ? 225.196 262.175 200.110 1.00 42.14 125 ASP A O 1
ATOM 951 N N . ALA A 1 126 ? 225.238 262.159 197.860 1.00 41.05 126 ALA A N 1
ATOM 952 C CA . ALA A 1 126 ? 223.815 262.465 197.767 1.00 41.05 126 ALA A CA 1
ATOM 953 C C . ALA A 1 126 ? 222.971 261.329 198.326 1.00 41.05 126 ALA A C 1
ATOM 954 O O . ALA A 1 126 ? 221.953 261.571 198.985 1.00 41.05 126 ALA A O 1
ATOM 956 N N . LEU A 1 127 ? 223.383 260.083 198.089 1.00 40.83 127 LEU A N 1
ATOM 957 C CA . LEU A 1 127 ? 222.581 258.940 198.509 1.00 40.83 127 LEU A CA 1
ATOM 958 C C . LEU A 1 127 ? 222.489 258.804 200.023 1.00 40.83 127 LEU A C 1
ATOM 959 O O . LEU A 1 127 ? 221.679 258.004 200.503 1.00 40.83 127 LEU A O 1
ATOM 964 N N . ASP A 1 128 ? 223.294 259.548 200.783 1.00 38.87 128 ASP A N 1
ATOM 965 C CA . ASP A 1 128 ? 223.170 259.521 202.236 1.00 38.87 128 ASP A CA 1
ATOM 966 C C . ASP A 1 128 ? 221.834 260.079 202.708 1.00 38.87 128 ASP A C 1
ATOM 967 O O . ASP A 1 128 ? 221.428 259.813 203.845 1.00 38.87 128 ASP A O 1
ATOM 972 N N . GLY A 1 129 ? 221.144 260.846 201.862 1.00 37.35 129 GLY A N 1
ATOM 973 C CA . GLY A 1 129 ? 219.843 261.372 202.229 1.00 37.35 129 GLY A CA 1
ATOM 974 C C . GLY A 1 129 ? 218.790 260.303 202.419 1.00 37.35 129 GLY A C 1
ATOM 975 O O . GLY A 1 129 ? 217.786 260.548 203.095 1.00 37.35 129 GLY A O 1
ATOM 976 N N . ILE A 1 130 ? 218.992 259.119 201.839 1.00 38.01 130 ILE A N 1
ATOM 977 C CA . ILE A 1 130 ? 218.053 258.024 202.057 1.00 38.01 130 ILE A CA 1
ATOM 978 C C . ILE A 1 130 ? 217.975 257.693 203.540 1.00 38.01 130 ILE A C 1
ATOM 979 O O . ILE A 1 130 ? 216.886 257.500 204.094 1.00 38.01 130 ILE A O 1
ATOM 984 N N . GLY A 1 131 ? 219.125 257.623 204.204 1.00 33.79 131 GLY A N 1
ATOM 985 C CA . GLY A 1 131 ? 219.167 257.313 205.617 1.00 33.79 131 GLY A CA 1
ATOM 986 C C . GLY A 1 131 ? 218.976 258.530 206.497 1.00 33.79 131 GLY A C 1
ATOM 987 O O . GLY A 1 131 ? 218.194 258.492 207.450 1.00 33.79 131 GLY A O 1
ATOM 988 N N . HIS A 1 132 ? 219.685 259.617 206.194 1.00 33.45 132 HIS A N 1
ATOM 989 C CA . HIS A 1 132 ? 219.614 260.809 207.028 1.00 33.45 132 HIS A CA 1
ATOM 990 C C . HIS A 1 132 ? 218.395 261.672 206.733 1.00 33.45 132 HIS A C 1
ATOM 991 O O . HIS A 1 132 ? 218.090 262.570 207.524 1.00 33.45 132 HIS A O 1
ATOM 998 N N . GLY A 1 133 ? 217.697 261.426 205.628 1.00 34.44 133 GLY A N 1
ATOM 999 C CA . GLY A 1 133 ? 216.559 262.222 205.238 1.00 34.44 133 GLY A CA 1
ATOM 1000 C C . GLY A 1 133 ? 216.897 263.442 204.409 1.00 34.44 133 GLY A C 1
ATOM 1001 O O . GLY A 1 133 ? 215.999 264.021 203.790 1.00 34.44 133 GLY A O 1
ATOM 1002 N N . TYR A 1 134 ? 218.165 263.847 204.379 1.00 34.58 134 TYR A N 1
ATOM 1003 C CA . TYR A 1 134 ? 218.599 264.984 203.581 1.00 34.58 134 TYR A CA 1
ATOM 1004 C C . TYR A 1 134 ? 220.119 265.017 203.570 1.00 34.58 134 TYR A C 1
ATOM 1005 O O . TYR A 1 134 ? 220.752 264.798 204.605 1.00 34.58 134 TYR A O 1
ATOM 1014 N N . SER A 1 135 ? 220.693 265.282 202.399 1.00 37.89 135 SER A N 1
ATOM 1015 C CA . SER A 1 135 ? 222.135 265.413 202.239 1.00 37.89 135 SER A CA 1
ATOM 1016 C C . SER A 1 135 ? 222.429 266.707 201.498 1.00 37.89 135 SER A C 1
ATOM 1017 O O . SER A 1 135 ? 221.823 266.979 200.457 1.00 37.89 135 SER A O 1
ATOM 1020 N N . CYS A 1 136 ? 223.357 267.498 202.032 1.00 39.92 136 CYS A N 1
ATOM 1021 C CA . CYS A 1 136 ? 223.715 268.794 201.469 1.00 39.92 136 CYS A CA 1
ATOM 1022 C C . CYS A 1 136 ? 225.157 268.757 200.985 1.00 39.92 136 CYS A C 1
ATOM 1023 O O . CYS A 1 136 ? 226.062 268.401 201.747 1.00 39.92 136 CYS A O 1
ATOM 1026 N N . ILE A 1 137 ? 225.366 269.129 199.724 1.00 42.28 137 ILE A N 1
ATOM 1027 C CA . ILE A 1 137 ? 226.688 269.177 199.112 1.00 42.28 137 ILE A CA 1
ATOM 1028 C C . ILE A 1 137 ? 226.933 270.597 198.626 1.00 42.28 137 ILE A C 1
ATOM 1029 O O . ILE A 1 137 ? 226.110 271.158 197.895 1.00 42.28 137 ILE A O 1
ATOM 1034 N N . GLU A 1 138 ? 228.062 271.174 199.030 1.00 44.43 138 GLU A N 1
ATOM 1035 C CA . GLU A 1 138 ? 228.405 272.540 198.660 1.00 44.43 138 GLU A CA 1
ATOM 1036 C C . GLU A 1 138 ? 229.224 272.550 197.377 1.00 44.43 138 GLU A C 1
ATOM 1037 O O . GLU A 1 138 ? 230.131 271.733 197.197 1.00 44.43 138 GLU A O 1
ATOM 1043 N N . LEU A 1 139 ? 228.901 273.486 196.491 1.00 48.07 139 LEU A N 1
ATOM 1044 C CA . LEU A 1 139 ? 229.542 273.597 195.188 1.00 48.07 139 LEU A CA 1
ATOM 1045 C C . LEU A 1 139 ? 230.585 274.704 195.219 1.00 48.07 139 LEU A C 1
ATOM 1046 O O . LEU A 1 139 ? 230.319 275.800 195.723 1.00 48.07 139 LEU A O 1
ATOM 1051 N N . GLU A 1 140 ? 231.766 274.415 194.680 1.00 53.13 140 GLU A N 1
ATOM 1052 C CA . GLU A 1 140 ? 232.829 275.398 194.513 1.00 53.13 140 GLU A CA 1
ATOM 1053 C C . GLU A 1 140 ? 232.951 275.713 193.029 1.00 53.13 140 GLU A C 1
ATOM 1054 O O . GLU A 1 140 ? 233.206 274.814 192.220 1.00 53.13 140 GLU A O 1
ATOM 1060 N N . TRP A 1 141 ? 232.773 276.983 192.677 1.00 56.67 141 TRP A N 1
ATOM 1061 C CA . TRP A 1 141 ? 232.721 277.417 191.290 1.00 56.67 141 TRP A CA 1
ATOM 1062 C C . TRP A 1 141 ? 234.023 278.098 190.895 1.00 56.67 141 TRP A C 1
ATOM 1063 O O . TRP A 1 141 ? 234.731 278.661 191.736 1.00 56.67 141 TRP A O 1
ATOM 1074 N N . ALA A 1 142 ? 234.332 278.039 189.601 1.00 60.43 142 ALA A N 1
ATOM 1075 C CA . ALA A 1 142 ? 235.539 278.651 189.067 1.00 60.43 142 ALA A CA 1
ATOM 1076 C C . ALA A 1 142 ? 235.310 279.001 187.604 1.00 60.43 142 ALA A C 1
ATOM 1077 O O . ALA A 1 142 ? 234.405 278.474 186.953 1.00 60.43 142 ALA A O 1
ATOM 1079 N N . LEU A 1 143 ? 236.150 279.901 187.092 1.00 63.95 143 LEU A N 1
ATOM 1080 C CA . LEU A 1 143 ? 236.060 280.394 185.720 1.00 63.95 143 LEU A CA 1
ATOM 1081 C C . LEU A 1 143 ? 237.270 279.916 184.929 1.00 63.95 143 LEU A C 1
ATOM 1082 O O . LEU A 1 143 ? 238.401 280.331 185.203 1.00 63.95 143 LEU A O 1
ATOM 1087 N N . GLN A 1 144 ? 237.031 279.045 183.947 1.00 65.49 144 GLN A N 1
ATOM 1088 C CA . GLN A 1 144 ? 238.046 278.681 182.961 1.00 65.49 144 GLN A CA 1
ATOM 1089 C C . GLN A 1 144 ? 237.752 279.461 181.682 1.00 65.49 144 GLN A C 1
ATOM 1090 O O . GLN A 1 144 ? 237.271 278.924 180.685 1.00 65.49 144 GLN A O 1
ATOM 1096 N N . GLY A 1 145 ? 238.057 280.755 181.723 1.00 68.30 145 GLY A N 1
ATOM 1097 C CA . GLY A 1 145 ? 237.807 281.624 180.590 1.00 68.30 145 GLY A CA 1
ATOM 1098 C C . GLY A 1 145 ? 236.446 282.285 180.647 1.00 68.30 145 GLY A C 1
ATOM 1099 O O . GLY A 1 145 ? 236.249 283.250 181.393 1.00 68.30 145 GLY A O 1
ATOM 1100 N N . ARG A 1 146 ? 235.498 281.777 179.862 1.00 69.51 146 ARG A N 1
ATOM 1101 C CA . ARG A 1 146 ? 234.149 282.322 179.809 1.00 69.51 146 ARG A CA 1
ATOM 1102 C C . ARG A 1 146 ? 233.092 281.354 180.323 1.00 69.51 146 ARG A C 1
ATOM 1103 O O . ARG A 1 146 ? 231.900 281.671 180.256 1.00 69.51 146 ARG A O 1
ATOM 1111 N N . GLU A 1 147 ? 233.490 280.193 180.837 1.00 66.42 147 GLU A N 1
ATOM 1112 C CA . GLU A 1 147 ? 232.559 279.164 181.277 1.00 66.42 147 GLU A CA 1
ATOM 1113 C C . GLU A 1 147 ? 232.770 278.869 182.755 1.00 66.42 147 GLU A C 1
ATOM 1114 O O . GLU A 1 147 ? 233.908 278.787 183.227 1.00 66.42 147 GLU A O 1
ATOM 1120 N N . TRP A 1 148 ? 231.665 278.715 183.480 1.00 62.48 148 TRP A N 1
ATOM 1121 C CA . TRP A 1 148 ? 231.702 278.355 184.889 1.00 62.48 148 TRP A CA 1
ATOM 1122 C C . TRP A 1 148 ? 231.695 276.840 185.035 1.00 62.48 148 TRP A C 1
ATOM 1123 O O . TRP A 1 148 ? 231.004 276.138 184.293 1.00 62.48 148 TRP A O 1
ATOM 1134 N N . MET A 1 149 ? 232.470 276.340 185.998 1.00 60.57 149 MET A N 1
ATOM 1135 C CA . MET A 1 149 ? 232.581 274.911 186.233 1.00 60.57 149 MET A CA 1
ATOM 1136 C C . MET A 1 149 ? 232.568 274.623 187.729 1.00 60.57 149 MET A C 1
ATOM 1137 O O . MET A 1 149 ? 233.124 275.407 188.512 1.00 60.57 149 MET A O 1
ATOM 1142 N N . PRO A 1 150 ? 231.950 273.510 188.160 1.00 56.56 150 PRO A N 1
ATOM 1143 C CA . PRO A 1 150 ? 232.051 273.127 189.574 1.00 56.56 150 PRO A CA 1
ATOM 1144 C C . PRO A 1 150 ? 233.427 272.572 189.900 1.00 56.56 150 PRO A C 1
ATOM 1145 O O . PRO A 1 150 ? 233.757 271.445 189.516 1.00 56.56 150 PRO A O 1
ATOM 1149 N N . LEU A 1 151 ? 234.241 273.355 190.609 1.00 55.50 151 LEU A N 1
ATOM 1150 C CA . LEU A 1 151 ? 235.613 272.937 190.872 1.00 55.50 151 LEU A CA 1
ATOM 1151 C C . LEU A 1 151 ? 235.653 271.655 191.694 1.00 55.50 151 LEU A C 1
ATOM 1152 O O . LEU A 1 151 ? 236.441 270.748 191.405 1.00 55.50 151 LEU A O 1
ATOM 1157 N N . ALA A 1 152 ? 234.813 271.560 192.722 1.00 50.97 152 ALA A N 1
ATOM 1158 C CA . ALA A 1 152 ? 234.792 270.381 193.574 1.00 50.97 152 ALA A CA 1
ATOM 1159 C C . ALA A 1 152 ? 233.453 270.311 194.290 1.00 50.97 152 ALA A C 1
ATOM 1160 O O . ALA A 1 152 ? 232.736 271.307 194.408 1.00 50.97 152 ALA A O 1
ATOM 1162 N N . PHE A 1 153 ? 233.130 269.114 194.770 1.00 48.13 153 PHE A N 1
ATOM 1163 C CA . PHE A 1 153 ? 231.923 268.863 195.546 1.00 48.13 153 PHE A CA 1
ATOM 1164 C C . PHE A 1 153 ? 232.331 268.508 196.968 1.00 48.13 153 PHE A C 1
ATOM 1165 O O . PHE A 1 153 ? 233.083 267.551 197.179 1.00 48.13 153 PHE A O 1
ATOM 1173 N N . HIS A 1 154 ? 231.838 269.275 197.936 1.00 44.01 154 HIS A N 1
ATOM 1174 C CA . HIS A 1 154 ? 232.162 269.079 199.346 1.00 44.01 154 HIS A CA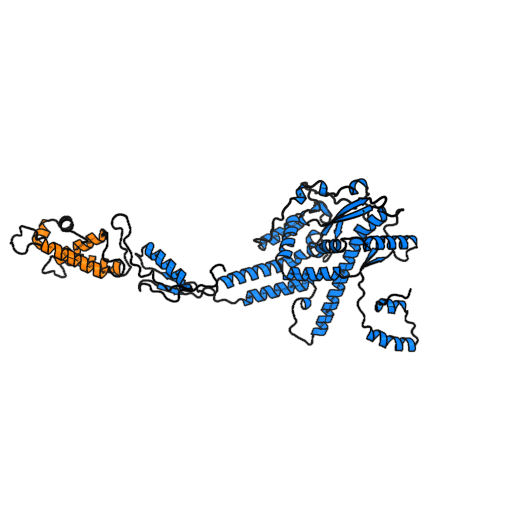 1
ATOM 1175 C C . HIS A 1 154 ? 230.891 268.695 200.088 1.00 44.01 154 HIS A C 1
ATOM 1176 O O . HIS A 1 154 ? 229.982 269.518 200.237 1.00 44.01 154 HIS A O 1
ATOM 1183 N N . HIS A 1 155 ? 230.825 267.451 200.553 1.00 39.29 155 HIS A N 1
ATOM 1184 C CA . HIS A 1 155 ? 229.713 267.019 201.385 1.00 39.29 155 HIS A CA 1
ATOM 1185 C C . HIS A 1 155 ? 229.881 267.582 202.789 1.00 39.29 155 HIS A C 1
ATOM 1186 O O . HIS A 1 155 ? 230.975 267.535 203.358 1.00 39.29 155 HIS A O 1
ATOM 1193 N N . ARG A 1 156 ? 228.794 268.113 203.346 1.00 40.09 156 ARG A N 1
ATOM 1194 C CA . ARG A 1 156 ? 228.842 268.693 204.675 1.00 40.09 156 ARG A CA 1
ATOM 1195 C C . ARG A 1 156 ? 228.047 267.843 205.660 1.00 40.09 156 ARG A C 1
ATOM 1196 O O . ARG A 1 156 ? 227.002 267.294 205.295 1.00 40.09 156 ARG A O 1
ATOM 1204 N N . PRO A 1 157 ? 228.507 267.707 206.904 1.00 36.46 157 PRO A N 1
ATOM 1205 C CA . PRO A 1 157 ? 227.758 266.901 207.872 1.00 36.46 157 PRO A CA 1
ATOM 1206 C C . PRO A 1 157 ? 226.361 267.454 208.098 1.00 36.46 157 PRO A C 1
ATOM 1207 O O . PRO A 1 157 ? 226.135 268.665 208.079 1.00 36.46 157 PRO A O 1
ATOM 1211 N N . GLN A 1 158 ? 225.413 266.542 208.318 1.00 35.17 158 GLN A N 1
ATOM 1212 C CA . GLN A 1 158 ? 224.040 266.951 208.586 1.00 35.17 158 GLN A CA 1
ATOM 1213 C C . GLN A 1 158 ? 223.917 267.717 209.895 1.00 35.17 158 GLN A C 1
ATOM 1214 O O . GLN A 1 158 ? 222.889 268.360 210.128 1.00 35.17 158 GLN A O 1
ATOM 1220 N N . SER A 1 159 ? 224.937 267.661 210.751 1.00 35.48 159 SER A N 1
ATOM 1221 C CA . SER A 1 159 ? 224.914 268.388 212.013 1.00 35.48 159 SER A CA 1
ATOM 1222 C C . SER A 1 159 ? 225.111 269.888 211.836 1.00 35.48 159 SER A C 1
ATOM 1223 O O . SER A 1 159 ? 224.981 270.629 212.816 1.00 35.48 159 SER A O 1
ATOM 1226 N N . TRP A 1 160 ? 225.424 270.351 210.626 1.00 37.49 160 TRP A N 1
ATOM 1227 C CA . TRP A 1 160 ? 225.660 271.769 210.386 1.00 37.49 160 TRP A CA 1
ATOM 1228 C C . TRP A 1 160 ? 224.383 272.560 210.138 1.00 37.49 160 TRP A C 1
ATOM 1229 O O . TRP A 1 160 ? 224.448 273.791 210.067 1.00 37.49 160 TRP A O 1
ATOM 1240 N N . PHE A 1 161 ? 223.237 271.900 210.006 1.00 37.44 161 PHE A N 1
ATOM 1241 C CA . PHE A 1 161 ? 222.004 272.551 209.594 1.00 37.44 161 PHE A CA 1
ATOM 1242 C C . PHE A 1 161 ? 220.943 272.426 210.680 1.00 37.44 161 PHE A C 1
ATOM 1243 O O . PHE A 1 161 ? 221.116 271.727 211.681 1.00 37.44 161 PHE A O 1
ATOM 1251 N N . GLN A 1 162 ? 219.834 273.125 210.463 1.00 37.11 162 GLN A N 1
ATOM 1252 C CA . GLN A 1 162 ? 218.697 273.110 211.373 1.00 37.11 162 GLN A CA 1
ATOM 1253 C C . GLN A 1 162 ? 217.438 273.377 210.557 1.00 37.11 162 GLN A C 1
ATOM 1254 O O . GLN A 1 162 ? 217.456 273.324 209.323 1.00 37.11 162 GLN A O 1
ATOM 1260 N N . LEU A 1 163 ? 216.340 273.666 211.248 1.00 35.62 163 LEU A N 1
ATOM 1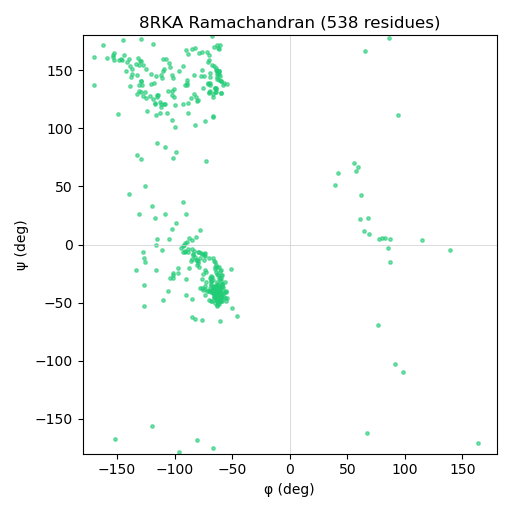261 C CA . LEU A 1 163 ? 215.073 273.994 210.615 1.00 35.62 163 LEU A CA 1
ATOM 1262 C C . LEU A 1 163 ? 214.730 275.458 210.853 1.00 35.62 163 LEU A C 1
ATOM 1263 O O . LEU A 1 163 ? 215.046 276.027 211.901 1.00 35.62 163 LEU A O 1
ATOM 1268 N N . ASN A 1 164 ? 214.085 276.061 209.865 1.00 39.51 164 ASN A N 1
ATOM 1269 C CA . ASN A 1 164 ? 213.610 277.428 210.014 1.00 39.51 164 ASN A CA 1
ATOM 1270 C C . ASN A 1 164 ? 212.505 277.467 211.065 1.00 39.51 164 ASN A C 1
ATOM 1271 O O . ASN A 1 164 ? 211.538 276.704 210.963 1.00 39.51 164 ASN A O 1
ATOM 1276 N N . PRO A 1 165 ? 212.602 278.327 212.082 1.00 41.20 165 PRO A N 1
ATOM 1277 C CA . PRO A 1 165 ? 211.531 278.365 213.091 1.00 41.20 165 PRO A CA 1
ATOM 1278 C C . PRO A 1 165 ? 210.157 278.625 212.501 1.00 41.20 165 PRO A C 1
ATOM 1279 O O . PRO A 1 165 ? 209.160 278.116 213.029 1.00 41.20 165 PRO A O 1
ATOM 1283 N N . GLU A 1 166 ? 210.070 279.399 211.422 1.00 42.29 166 GLU A N 1
ATOM 1284 C CA . GLU A 1 166 ? 208.800 279.697 210.775 1.00 42.29 166 GLU A CA 1
ATOM 1285 C C . GLU A 1 166 ? 208.460 278.726 209.651 1.00 42.29 166 GLU A C 1
ATOM 1286 O O . GLU A 1 166 ? 207.394 278.858 209.041 1.00 42.29 166 GLU A O 1
ATOM 1292 N N . ASP A 1 167 ? 209.330 277.760 209.363 1.00 40.93 167 ASP A N 1
ATOM 1293 C CA . ASP A 1 167 ? 209.074 276.785 208.308 1.00 40.93 167 ASP A CA 1
ATOM 1294 C C . ASP A 1 167 ? 209.741 275.476 208.694 1.00 40.93 167 ASP A C 1
ATOM 1295 O O . ASP A 1 167 ? 210.972 275.397 208.733 1.00 40.93 167 ASP A O 1
ATOM 1300 N N . GLN A 1 168 ? 208.934 274.454 208.975 1.00 38.57 168 GLN A N 1
ATOM 1301 C CA . GLN A 1 168 ? 209.468 273.158 209.370 1.00 38.57 168 GLN A CA 1
ATOM 1302 C C . GLN A 1 168 ? 210.071 272.385 208.207 1.00 38.57 168 GLN A C 1
ATOM 1303 O O . GLN A 1 168 ? 210.772 271.396 208.442 1.00 38.57 168 GLN A O 1
ATOM 1309 N N . ASN A 1 169 ? 209.818 272.804 206.969 1.00 38.38 169 ASN A N 1
ATOM 1310 C CA . ASN A 1 169 ? 210.274 272.084 205.790 1.00 38.38 169 ASN A CA 1
ATOM 1311 C C . ASN A 1 169 ? 211.464 272.764 205.122 1.00 38.38 169 ASN A C 1
ATOM 1312 O O . ASN A 1 169 ? 211.907 272.314 204.062 1.00 38.38 169 ASN A O 1
ATOM 1317 N N . GLU A 1 170 ? 212.002 273.827 205.716 1.00 39.17 170 GLU A N 1
ATOM 1318 C CA . GLU A 1 170 ? 213.084 274.600 205.123 1.00 39.17 170 GLU A CA 1
ATOM 1319 C C . GLU A 1 170 ? 214.334 274.459 205.979 1.00 39.17 170 GLU A C 1
ATOM 1320 O O . GLU A 1 170 ? 214.284 274.666 207.195 1.00 39.17 170 GLU A O 1
ATOM 1326 N N . LEU A 1 171 ? 215.447 274.107 205.342 1.00 36.85 171 LEU A N 1
ATOM 1327 C CA . LEU A 1 171 ? 216.715 273.920 206.033 1.00 36.85 171 LEU A CA 1
ATOM 1328 C C . LEU A 1 171 ? 217.524 275.211 206.026 1.00 36.85 171 LEU A C 1
ATOM 1329 O O . LEU A 1 171 ? 217.385 276.051 205.133 1.00 36.85 171 LEU A O 1
ATOM 1334 N N . ARG A 1 172 ? 218.380 275.357 207.035 1.00 38.82 172 ARG A N 1
ATOM 1335 C CA . ARG A 1 172 ? 219.223 276.536 207.161 1.00 38.82 172 ARG A CA 1
ATOM 1336 C C . ARG A 1 172 ? 220.531 276.143 207.831 1.00 38.82 172 ARG A C 1
ATOM 1337 O O . ARG A 1 172 ? 220.622 275.116 208.506 1.00 38.82 172 ARG A O 1
ATOM 1345 N N . LEU A 1 173 ? 221.547 276.978 207.631 1.00 40.08 173 LEU A N 1
ATOM 1346 C CA . LEU A 1 173 ? 222.836 276.770 208.268 1.00 40.08 173 LEU A CA 1
ATOM 1347 C C . LEU A 1 173 ? 222.799 277.234 209.720 1.00 40.08 173 LEU A C 1
ATOM 1348 O O . LEU A 1 173 ? 221.895 277.956 210.150 1.00 40.08 173 LEU A O 1
ATOM 1353 N N . ARG A 1 174 ? 223.806 276.807 210.479 1.00 38.79 174 ARG A N 1
ATOM 1354 C CA . ARG A 1 174 ? 223.973 277.209 211.871 1.00 38.79 174 ARG A CA 1
ATOM 1355 C C . ARG A 1 174 ? 225.055 278.281 211.928 1.00 38.79 174 ARG A C 1
ATOM 1356 O O . ARG A 1 174 ? 226.242 277.982 211.766 1.00 38.79 174 ARG A O 1
ATOM 1364 N N . ASP A 1 175 ? 224.643 279.528 212.155 1.00 43.84 175 ASP A N 1
ATOM 1365 C CA . ASP A 1 175 ? 225.557 280.663 212.225 1.00 43.84 175 ASP A CA 1
ATOM 1366 C C . ASP A 1 175 ? 225.496 281.340 213.589 1.00 43.84 175 ASP A C 1
ATOM 1367 O O . ASP A 1 175 ? 225.655 282.557 213.693 1.00 43.84 175 ASP A O 1
ATOM 1372 N N . ASN A 1 176 ? 225.259 280.561 214.643 1.00 46.30 176 ASN A N 1
ATOM 1373 C CA . ASN A 1 176 ? 225.132 281.039 216.016 1.00 46.30 176 ASN A CA 1
ATOM 1374 C C . ASN A 1 176 ? 223.927 281.951 216.206 1.00 46.30 176 ASN A C 1
ATOM 1375 O O . ASN A 1 176 ? 223.807 282.595 217.255 1.00 46.30 176 ASN A O 1
ATOM 1380 N N . SER A 1 177 ? 223.015 282.023 215.211 1.00 45.13 177 SER A N 1
ATOM 1381 C CA . SER A 1 177 ? 221.815 282.834 215.314 1.00 45.13 177 SER A CA 1
ATOM 1382 C C . SER A 1 177 ? 220.580 281.947 215.429 1.00 45.13 177 SER A C 1
ATOM 1383 O O . SER A 1 177 ? 220.555 280.835 214.892 1.00 45.13 177 SER A O 1
ATOM 1386 N N . PRO A 1 178 ? 219.533 282.403 216.125 1.00 45.60 178 PRO A N 1
ATOM 1387 C CA . PRO A 1 178 ? 218.342 281.549 216.273 1.00 45.60 178 PRO A CA 1
ATOM 1388 C C . PRO A 1 178 ? 217.725 281.125 214.952 1.00 45.60 178 PRO A C 1
ATOM 1389 O O . PRO A 1 178 ? 217.242 279.992 214.837 1.00 45.60 178 PRO A O 1
ATOM 1393 N N . ALA A 1 179 ? 217.724 282.000 213.950 1.00 43.20 179 ALA A N 1
ATOM 1394 C CA . ALA A 1 179 ? 217.069 281.723 212.679 1.00 43.20 179 ALA A CA 1
ATOM 1395 C C . ALA A 1 179 ? 217.990 281.078 211.652 1.00 43.20 179 ALA A C 1
ATOM 1396 O O . ALA A 1 179 ? 217.518 280.697 210.576 1.00 43.20 179 ALA A O 1
ATOM 1398 N N . GLY A 1 180 ? 219.280 280.944 211.946 1.00 42.09 180 GLY A N 1
ATOM 1399 C CA . GLY A 1 180 ? 220.177 280.382 210.957 1.00 42.09 180 GLY A CA 1
ATOM 1400 C C . GLY A 1 180 ? 220.337 281.309 209.760 1.00 42.09 180 GLY A C 1
ATOM 1401 O O . GLY A 1 180 ? 220.026 282.502 209.807 1.00 42.09 180 GLY A O 1
ATOM 1402 N N . GLU A 1 181 ? 220.833 280.733 208.667 1.00 41.79 181 GLU A N 1
ATOM 1403 C CA . GLU A 1 181 ? 220.996 281.445 207.408 1.00 41.79 181 GLU A CA 1
ATOM 1404 C C . GLU A 1 181 ? 220.371 280.640 206.281 1.00 41.79 181 GLU A C 1
ATOM 1405 O O . GLU A 1 181 ? 220.472 279.410 206.253 1.00 41.79 181 GLU A O 1
ATOM 1411 N N . ALA A 1 182 ? 219.722 281.340 205.355 1.00 39.93 182 ALA A N 1
ATOM 1412 C CA . ALA A 1 182 ? 219.129 280.682 204.200 1.00 39.93 182 ALA A CA 1
ATOM 1413 C C . ALA A 1 182 ? 220.217 280.155 203.275 1.00 39.93 182 ALA A C 1
ATOM 1414 O O . ALA A 1 182 ? 221.271 280.775 203.111 1.00 39.93 182 ALA A O 1
ATOM 1416 N N . LEU A 1 183 ? 219.957 278.999 202.670 1.00 41.02 183 LEU A N 1
ATOM 1417 C CA . LEU A 1 183 ? 220.929 278.393 201.771 1.00 41.02 183 LEU A CA 1
ATOM 1418 C C . LEU A 1 183 ? 221.132 279.269 200.541 1.00 41.02 183 LEU A C 1
ATOM 1419 O O . LEU A 1 183 ? 220.170 279.759 199.943 1.00 41.02 183 LEU A O 1
ATOM 1424 N N . GLN A 1 184 ? 222.390 279.461 200.167 1.00 48.45 184 GLN A N 1
ATOM 1425 C CA . GLN A 1 184 ? 222.715 280.324 199.039 1.00 48.45 184 GLN A CA 1
ATOM 1426 C C . GLN A 1 184 ? 222.269 279.675 197.731 1.00 48.45 184 GLN A C 1
ATOM 1427 O O . GLN A 1 184 ? 222.583 278.503 197.491 1.00 48.45 184 GLN A O 1
ATOM 1433 N N . PRO A 1 185 ? 221.542 280.385 196.868 1.00 53.89 185 PRO A N 1
ATOM 1434 C CA . PRO A 1 185 ? 221.193 279.810 195.565 1.00 53.89 185 PRO A CA 1
ATOM 1435 C C . PRO A 1 185 ? 222.432 279.506 194.738 1.00 53.89 185 PRO A C 1
ATOM 1436 O O . PRO A 1 185 ? 223.458 280.181 194.842 1.00 53.89 185 PRO A O 1
ATOM 1440 N N . PHE A 1 186 ? 222.327 278.468 193.909 1.00 56.95 186 PHE A N 1
ATOM 1441 C CA . PHE A 1 186 ? 223.397 278.053 193.004 1.00 56.95 186 PHE A CA 1
ATOM 1442 C C . PHE A 1 186 ? 224.665 277.656 193.752 1.00 56.95 186 PHE A C 1
ATOM 1443 O O . PHE A 1 186 ? 225.756 277.662 193.173 1.00 56.95 186 PHE A O 1
ATOM 1451 N N . GLY A 1 187 ? 224.547 277.301 195.029 1.00 47.45 187 GLY A N 1
ATOM 1452 C CA . GLY A 1 187 ? 225.712 276.985 195.832 1.00 47.45 187 GLY A CA 1
ATOM 1453 C C . GLY A 1 187 ? 225.633 275.650 196.543 1.00 47.45 187 GLY A C 1
ATOM 1454 O O . GLY A 1 187 ? 226.612 275.221 197.160 1.00 47.45 187 GLY A O 1
ATOM 1455 N N . TRP A 1 188 ? 224.484 274.983 196.471 1.00 42.30 188 TRP A N 1
ATOM 1456 C CA . TRP A 1 188 ? 224.283 273.722 197.167 1.00 42.30 188 TRP A CA 1
ATOM 1457 C C . TRP A 1 188 ? 223.528 272.747 196.278 1.00 42.30 188 TRP A C 1
ATOM 1458 O O . TRP A 1 188 ? 222.774 273.147 195.388 1.00 42.30 188 TRP A O 1
ATOM 1469 N N . ILE A 1 189 ? 223.746 271.460 196.530 1.00 44.62 189 ILE A N 1
ATOM 1470 C CA . ILE A 1 189 ? 222.924 270.385 195.987 1.00 44.62 189 ILE A CA 1
ATOM 1471 C C . ILE A 1 189 ? 222.269 269.689 197.170 1.00 44.62 189 ILE A C 1
ATOM 1472 O O . ILE A 1 189 ? 222.965 269.188 198.062 1.00 44.62 189 ILE A O 1
ATOM 1477 N N . ILE A 1 190 ? 220.940 269.661 197.181 1.00 41.73 190 ILE A N 1
ATOM 1478 C CA . ILE A 1 190 ? 220.169 269.102 198.284 1.00 41.73 190 ILE A CA 1
ATOM 1479 C C . ILE A 1 190 ? 219.375 267.919 197.750 1.00 41.73 190 ILE A C 1
ATOM 1480 O O . ILE A 1 190 ? 218.565 268.076 196.829 1.00 41.73 190 ILE A O 1
ATOM 1485 N N . HIS A 1 191 ? 219.604 266.743 198.327 1.00 39.34 191 HIS A N 1
ATOM 1486 C CA . HIS A 1 191 ? 218.856 265.537 197.992 1.00 39.34 191 HIS A CA 1
ATOM 1487 C C . HIS A 1 191 ? 217.997 265.155 199.188 1.00 39.34 191 HIS A C 1
ATOM 1488 O O . HIS A 1 191 ? 218.521 264.915 200.280 1.00 39.34 191 HIS A O 1
ATOM 1495 N N . ARG A 1 192 ? 216.684 265.097 198.979 1.00 37.24 192 ARG A N 1
ATOM 1496 C CA . ARG A 1 192 ? 215.719 264.803 200.037 1.00 37.24 192 ARG A CA 1
ATOM 1497 C C . ARG A 1 192 ? 214.749 263.742 199.535 1.00 37.24 192 ARG A C 1
ATOM 1498 O O . ARG A 1 192 ? 213.607 264.051 199.168 1.00 37.24 192 ARG A O 1
ATOM 1506 N N . PRO A 1 193 ? 215.172 262.479 199.494 1.00 38.15 193 PRO A N 1
ATOM 1507 C CA . PRO A 1 193 ? 214.250 261.412 199.092 1.00 38.15 193 PRO A CA 1
ATOM 1508 C C . PRO A 1 193 ? 213.073 261.310 200.050 1.00 38.15 193 PRO A C 1
ATOM 1509 O O . PRO A 1 193 ? 213.197 261.557 201.251 1.00 38.15 193 PRO A O 1
ATOM 1513 N N . ARG A 1 194 ? 211.919 260.940 199.501 1.00 40.30 194 ARG A N 1
ATOM 1514 C CA . ARG A 1 194 ? 210.655 260.911 200.235 1.00 40.30 194 ARG A CA 1
ATOM 1515 C C . ARG A 1 194 ? 210.161 259.470 200.321 1.00 40.30 194 ARG A C 1
ATOM 1516 O O . ARG A 1 194 ? 209.391 259.015 199.473 1.00 40.30 194 ARG A O 1
ATOM 1524 N N . ALA A 1 195 ? 210.606 258.752 201.353 1.00 39.56 195 ALA A N 1
ATOM 1525 C CA . ALA A 1 195 ? 210.074 257.416 201.604 1.00 39.56 195 ALA A CA 1
ATOM 1526 C C . ALA A 1 195 ? 208.664 257.494 202.176 1.00 39.56 195 ALA A C 1
ATOM 1527 O O . ALA A 1 195 ? 207.796 256.681 201.837 1.00 39.56 195 ALA A O 1
ATOM 1529 N N . ARG A 1 196 ? 208.419 258.472 203.045 1.00 38.42 196 ARG A N 1
ATOM 1530 C CA . ARG A 1 196 ? 207.125 258.688 203.671 1.00 38.42 196 ARG A CA 1
ATOM 1531 C C . ARG A 1 196 ? 206.706 260.140 203.504 1.00 38.42 196 ARG A C 1
ATOM 1532 O O . ARG A 1 196 ? 207.539 261.025 203.290 1.00 38.42 196 ARG A O 1
ATOM 1540 N N . SER A 1 197 ? 205.402 260.378 203.608 1.00 40.65 197 SER A N 1
ATOM 1541 C CA . SER A 1 197 ? 204.891 261.740 203.579 1.00 40.65 197 SER A CA 1
ATOM 1542 C C . SER A 1 197 ? 205.034 262.373 204.957 1.00 40.65 197 SER A C 1
ATOM 1543 O O . SER A 1 197 ? 204.586 261.811 205.961 1.00 40.65 197 SER A O 1
ATOM 1546 N N . GLY A 1 198 ? 205.658 263.541 205.005 1.00 38.34 198 GLY A N 1
ATOM 1547 C CA . GLY A 1 198 ? 205.896 264.213 206.263 1.00 38.34 198 GLY A CA 1
ATOM 1548 C C . GLY A 1 198 ? 206.948 265.292 206.099 1.00 38.34 198 GLY A C 1
ATOM 1549 O O . GLY A 1 198 ? 207.362 265.622 204.989 1.00 38.34 198 GLY A O 1
ATOM 1550 N N . TYR A 1 199 ? 207.371 265.830 207.239 1.00 36.38 199 TYR A N 1
ATOM 1551 C CA . TYR A 1 199 ? 208.351 266.903 207.251 1.00 36.38 199 TYR A CA 1
ATOM 1552 C C . TYR A 1 199 ? 209.765 266.339 207.126 1.00 36.38 199 TYR A C 1
ATOM 1553 O O . TYR A 1 199 ? 209.998 265.132 207.233 1.00 36.38 199 TYR A O 1
ATOM 1562 N N . VAL A 1 200 ? 210.721 267.242 206.896 1.00 35.36 200 VAL A N 1
ATOM 1563 C CA . VAL A 1 200 ? 212.096 266.823 206.635 1.00 35.36 200 VAL A CA 1
ATOM 1564 C C . VAL A 1 200 ? 212.669 266.077 207.833 1.00 35.36 200 VAL A C 1
ATOM 1565 O O . VAL A 1 200 ? 213.402 265.094 207.676 1.00 35.36 200 VAL A O 1
ATOM 1569 N N . ALA A 1 201 ? 212.348 266.530 209.046 1.00 33.43 201 ALA A N 1
ATOM 1570 C CA . ALA A 1 201 ? 212.901 265.896 210.238 1.00 33.43 201 ALA A CA 1
ATOM 1571 C C . ALA A 1 201 ? 212.454 264.444 210.351 1.00 33.43 201 ALA A C 1
ATOM 1572 O O . ALA A 1 201 ? 213.242 263.573 210.738 1.00 33.43 201 ALA A O 1
ATOM 1574 N N . ARG A 1 202 ? 211.197 264.163 210.020 1.00 33.56 202 ARG A N 1
ATOM 1575 C CA . ARG A 1 202 ? 210.633 262.827 210.156 1.00 33.56 202 ARG A CA 1
ATOM 1576 C C . ARG A 1 202 ? 210.846 261.955 208.926 1.00 33.56 202 ARG A C 1
ATOM 1577 O O . ARG A 1 202 ? 210.478 260.776 208.953 1.00 33.56 202 ARG A O 1
ATOM 1585 N N . SER A 1 203 ? 211.430 262.491 207.857 1.00 34.25 203 SER A N 1
ATOM 1586 C CA . SER A 1 203 ? 211.529 261.771 206.595 1.00 34.25 203 SER A CA 1
ATOM 1587 C C . SER A 1 203 ? 212.726 260.832 206.522 1.00 34.25 203 SER A C 1
ATOM 1588 O O . SER A 1 203 ? 212.818 260.051 205.569 1.00 34.25 203 SER A O 1
ATOM 1591 N N . GLY A 1 204 ? 213.638 260.883 207.487 1.00 32.70 204 GLY A N 1
ATOM 1592 C CA . GLY A 1 204 ? 214.811 260.030 207.428 1.00 32.70 204 GLY A CA 1
ATOM 1593 C C . GLY A 1 204 ? 214.457 258.573 207.672 1.00 32.70 204 GLY A C 1
ATOM 1594 O O . GLY A 1 204 ? 213.651 258.242 208.542 1.00 32.70 204 GLY A O 1
ATOM 1595 N N . LEU A 1 205 ? 215.077 257.690 206.886 1.00 33.00 205 LEU A N 1
ATOM 1596 C CA . LEU A 1 205 ? 214.862 256.260 207.076 1.00 33.00 205 LEU A CA 1
ATOM 1597 C C . LEU A 1 205 ? 215.405 255.783 208.415 1.00 33.00 205 LEU A C 1
ATOM 1598 O O . LEU A 1 205 ? 214.808 254.905 209.045 1.00 33.00 205 LEU A O 1
ATOM 1603 N N . PHE A 1 206 ? 216.530 256.344 208.866 1.00 32.26 206 PHE A N 1
ATOM 1604 C CA . PHE A 1 206 ? 217.135 255.894 210.113 1.00 32.26 206 PHE A CA 1
ATOM 1605 C C . PHE A 1 206 ? 216.197 256.061 211.299 1.00 32.26 206 PHE A C 1
ATOM 1606 O O . PHE A 1 206 ? 216.373 255.379 212.313 1.00 32.26 206 PHE A O 1
ATOM 1614 N N . ARG A 1 207 ? 215.210 256.951 211.200 1.00 31.53 207 ARG A N 1
ATOM 1615 C CA . ARG A 1 207 ? 214.261 257.113 212.294 1.00 31.53 207 ARG A CA 1
ATOM 1616 C C . ARG A 1 207 ? 213.460 255.835 212.512 1.00 31.53 207 ARG A C 1
ATOM 1617 O O . ARG A 1 207 ? 213.143 255.478 213.652 1.00 31.53 207 ARG A O 1
ATOM 1625 N N . VAL A 1 208 ? 213.122 255.135 211.428 1.00 31.34 208 VAL A N 1
ATOM 1626 C CA . VAL A 1 208 ? 212.405 253.871 211.553 1.00 31.34 208 VAL A CA 1
ATOM 1627 C C . VAL A 1 208 ? 213.313 252.794 212.134 1.00 31.34 208 VAL A C 1
ATOM 1628 O O . VAL A 1 208 ? 212.886 251.986 212.967 1.00 31.34 208 VAL A O 1
ATOM 1632 N N . LEU A 1 209 ? 214.573 252.761 211.706 1.00 31.60 209 LEU A N 1
ATOM 1633 C CA . LEU A 1 209 ? 215.511 251.715 212.094 1.00 31.60 209 LEU A CA 1
ATOM 1634 C C . LEU A 1 209 ? 216.167 251.965 213.444 1.00 31.60 209 LEU A C 1
ATOM 1635 O O . LEU A 1 209 ? 216.915 251.104 213.918 1.00 31.60 209 LEU A O 1
ATOM 1640 N N . ALA A 1 210 ? 215.922 253.116 214.070 1.00 28.52 210 ALA A N 1
ATOM 1641 C CA . ALA A 1 210 ? 216.593 253.428 215.328 1.00 28.52 210 ALA A CA 1
ATOM 1642 C C . ALA A 1 210 ? 216.248 252.411 216.409 1.00 28.52 210 ALA A C 1
ATOM 1643 O O . ALA A 1 210 ? 217.131 251.922 217.121 1.00 28.52 210 ALA A O 1
ATOM 1645 N N . TRP A 1 211 ? 214.965 252.084 216.550 1.00 28.43 211 TRP A N 1
ATOM 1646 C CA . TRP A 1 211 ? 214.551 251.175 217.617 1.00 28.43 211 TRP A CA 1
ATOM 1647 C C . TRP A 1 211 ? 215.121 249.774 217.456 1.00 28.43 211 TRP A C 1
ATOM 1648 O O . TRP A 1 211 ? 215.677 249.242 218.433 1.00 28.43 211 TRP A O 1
ATOM 1659 N N . PRO A 1 212 ? 215.013 249.115 216.299 1.00 28.61 212 PRO A N 1
ATOM 1660 C CA . PRO A 1 212 ? 215.639 247.790 216.169 1.00 28.61 212 PRO A CA 1
ATOM 1661 C C . PRO A 1 212 ? 217.135 247.814 216.418 1.00 28.61 212 PRO A C 1
ATOM 1662 O O . PRO A 1 212 ? 217.680 246.844 216.961 1.00 28.61 212 PRO A O 1
ATOM 1666 N N . TYR A 1 213 ? 217.817 248.899 216.048 1.00 28.92 213 TYR A N 1
ATOM 1667 C CA . TYR A 1 213 ? 219.236 249.008 216.360 1.00 28.92 213 TYR A CA 1
ATOM 1668 C C . TYR A 1 213 ? 219.466 248.974 217.864 1.00 28.92 213 TYR A C 1
ATOM 1669 O O . TYR A 1 213 ? 220.373 248.286 218.345 1.00 28.92 213 TYR A O 1
ATOM 1678 N N . LEU A 1 214 ? 218.655 249.712 218.625 1.00 28.25 214 LEU A N 1
ATOM 1679 C CA . LEU A 1 214 ? 218.809 249.725 220.076 1.00 28.25 214 LEU A CA 1
ATOM 1680 C C . LEU A 1 214 ? 218.477 248.365 220.677 1.00 28.25 214 LEU A C 1
ATOM 1681 O O . LEU A 1 214 ? 219.137 247.920 221.625 1.00 28.25 214 LEU A O 1
ATOM 1686 N N . PHE A 1 215 ? 217.453 247.693 220.147 1.00 27.35 215 PHE A N 1
ATOM 1687 C CA . PHE A 1 215 ? 217.128 246.350 220.618 1.00 27.35 215 PHE A CA 1
ATOM 1688 C C . PHE A 1 215 ? 218.306 245.405 220.413 1.00 27.35 215 PHE A C 1
ATOM 1689 O O . PHE A 1 215 ? 218.700 244.670 221.329 1.00 27.35 215 PHE A O 1
ATOM 1697 N N . ARG A 1 216 ? 218.886 245.418 219.210 1.00 29.48 216 ARG A N 1
ATOM 1698 C CA . ARG A 1 216 ? 220.048 244.579 218.939 1.00 29.48 216 ARG A CA 1
ATOM 1699 C C . ARG A 1 216 ? 221.211 244.937 219.851 1.00 29.48 216 ARG A C 1
ATOM 1700 O O . ARG A 1 216 ? 221.903 244.050 220.362 1.00 29.48 216 ARG A O 1
ATOM 1708 N N . HIS A 1 217 ? 221.457 246.232 220.048 1.00 28.80 217 HIS A N 1
ATOM 1709 C CA . HIS A 1 217 ? 222.561 246.658 220.898 1.00 28.80 217 HIS A CA 1
ATOM 1710 C C . HIS A 1 217 ? 222.400 246.117 222.310 1.00 28.80 217 HIS A C 1
ATOM 1711 O O . HIS A 1 217 ? 223.337 245.547 222.884 1.00 28.80 217 HIS A O 1
ATOM 1718 N N . TYR A 1 218 ? 221.208 246.286 222.888 1.00 26.56 218 TYR A N 1
ATOM 1719 C CA . TYR A 1 218 ? 220.976 245.810 224.246 1.00 26.56 218 TYR A CA 1
ATOM 1720 C C . TYR A 1 218 ? 221.114 244.297 224.328 1.00 26.56 218 TYR A C 1
ATOM 1721 O O . TYR A 1 218 ? 221.749 243.773 225.252 1.00 26.56 218 TYR A O 1
ATOM 1730 N N . ALA A 1 219 ? 220.533 243.574 223.366 1.00 26.45 219 ALA A N 1
ATOM 1731 C CA . ALA A 1 219 ? 220.620 242.119 223.400 1.00 26.45 219 ALA A CA 1
ATOM 1732 C C . ALA A 1 219 ? 222.067 241.654 223.314 1.00 26.45 219 ALA A C 1
ATOM 1733 O O . ALA A 1 219 ? 222.488 240.769 224.067 1.00 26.45 219 ALA A O 1
ATOM 1735 N N . THR A 1 220 ? 222.850 242.247 222.410 1.00 27.04 220 THR A N 1
ATOM 1736 C CA . THR A 1 220 ? 224.237 241.827 222.246 1.00 27.04 220 THR A CA 1
ATOM 1737 C C . THR A 1 220 ? 225.066 242.155 223.481 1.00 27.04 220 THR A C 1
ATOM 1738 O O . THR A 1 220 ? 225.897 241.347 223.905 1.00 27.04 220 THR A O 1
ATOM 1742 N N . SER A 1 221 ? 224.863 243.337 224.070 1.00 26.65 221 SER A N 1
ATOM 1743 C CA . SER A 1 221 ? 225.615 243.690 225.270 1.00 26.65 221 SER A CA 1
ATOM 1744 C C . SER A 1 221 ? 225.288 242.749 226.422 1.00 26.65 221 SER A C 1
ATOM 1745 O O . SER A 1 221 ? 226.187 242.299 227.147 1.00 26.65 221 SER A O 1
ATOM 1748 N N . ASP A 1 222 ? 224.002 242.441 226.611 1.00 26.44 222 ASP A N 1
ATOM 1749 C CA . ASP A 1 222 ? 223.624 241.522 227.677 1.00 26.44 222 ASP A CA 1
ATOM 1750 C C . ASP A 1 222 ? 224.188 240.130 227.426 1.00 26.44 222 ASP A C 1
ATOM 1751 O O . ASP A 1 222 ? 224.638 239.457 228.361 1.00 26.44 222 ASP A O 1
ATOM 1756 N N . LEU A 1 223 ? 224.179 239.682 226.169 1.00 26.02 223 LEU A N 1
ATOM 1757 C CA . LEU A 1 223 ? 224.770 238.387 225.853 1.00 26.02 223 LEU A CA 1
ATOM 1758 C C . LEU A 1 223 ? 226.263 238.382 226.143 1.00 26.02 223 LEU A C 1
ATOM 1759 O O . LEU A 1 223 ? 226.802 237.387 226.634 1.00 26.02 223 LEU A O 1
ATOM 1764 N N . ALA A 1 224 ? 226.953 239.483 225.839 1.00 25.98 224 ALA A N 1
ATOM 1765 C CA . ALA A 1 224 ? 228.383 239.558 226.121 1.00 25.98 224 ALA A CA 1
ATOM 1766 C C . ALA A 1 224 ? 228.653 239.481 227.619 1.00 25.98 224 ALA A C 1
ATOM 1767 O O . ALA A 1 224 ? 229.555 238.758 228.061 1.00 25.98 224 ALA A O 1
ATOM 1769 N N . GLU A 1 225 ? 227.879 240.216 228.420 1.00 26.81 225 GLU A N 1
ATOM 1770 C CA . GLU A 1 225 ? 228.055 240.134 229.868 1.00 26.81 225 GLU A CA 1
ATOM 1771 C C . GLU A 1 225 ? 227.780 238.722 230.374 1.00 26.81 225 GLU A C 1
ATOM 1772 O O . GLU A 1 225 ? 228.528 238.187 231.207 1.00 26.81 225 GLU A O 1
ATOM 1778 N N . MET A 1 226 ? 226.717 238.093 229.870 1.00 28.36 226 MET A N 1
ATOM 1779 C CA . MET A 1 226 ? 226.391 236.741 230.304 1.00 28.36 226 MET A CA 1
ATOM 1780 C C . MET A 1 226 ? 227.502 235.769 229.927 1.00 28.36 226 MET A C 1
ATOM 1781 O O . MET A 1 226 ? 227.833 234.862 230.697 1.00 28.36 226 MET A O 1
ATOM 1786 N N . LEU A 1 227 ? 228.088 235.941 228.741 1.00 26.11 227 LEU A N 1
ATOM 1787 C CA . LEU A 1 227 ? 229.248 235.140 228.365 1.00 26.11 227 LEU A CA 1
ATOM 1788 C C . LEU A 1 227 ? 230.397 235.373 229.332 1.00 26.11 227 LEU A C 1
ATOM 1789 O O . LEU A 1 227 ? 231.131 234.441 229.679 1.00 26.11 227 LEU A O 1
ATOM 1794 N N . GLU A 1 228 ? 230.569 236.618 229.774 1.00 26.71 228 GLU A N 1
ATOM 1795 C CA . GLU A 1 228 ? 231.617 236.914 230.742 1.00 26.71 228 GLU A CA 1
ATOM 1796 C C . GLU A 1 228 ? 231.382 236.196 232.063 1.00 26.71 228 GLU A C 1
ATOM 1797 O O . GLU A 1 228 ? 232.346 235.831 232.746 1.00 26.71 228 GLU A O 1
ATOM 1803 N N . ILE A 1 229 ? 230.120 235.987 232.450 1.00 28.10 229 ILE A N 1
ATOM 1804 C CA . ILE A 1 229 ? 229.867 235.445 233.785 1.00 28.10 229 ILE A CA 1
ATOM 1805 C C . ILE A 1 229 ? 229.872 233.915 233.828 1.00 28.10 229 ILE A C 1
ATOM 1806 O O . ILE A 1 229 ? 230.058 233.346 234.911 1.00 28.10 229 ILE A O 1
ATOM 1811 N N . TYR A 1 230 ? 229.690 233.222 232.701 1.00 31.05 230 TYR A N 1
ATOM 1812 C CA . TYR A 1 230 ? 229.698 231.762 232.741 1.00 31.05 230 TYR A CA 1
ATOM 1813 C C . TYR A 1 230 ? 231.029 231.224 233.254 1.00 31.05 230 TYR A C 1
ATOM 1814 O O . TYR A 1 230 ? 232.007 231.955 233.433 1.00 31.05 230 TYR A O 1
ATOM 1823 N N . GLY A 1 231 ? 231.050 229.913 233.484 1.00 30.34 231 GLY A N 1
ATOM 1824 C CA . GLY A 1 231 ? 232.259 229.210 233.859 1.00 30.34 231 GLY A CA 1
ATOM 1825 C C . GLY A 1 231 ? 232.371 228.987 235.350 1.00 30.34 231 GLY A C 1
ATOM 1826 O O . GLY A 1 231 ? 231.627 228.191 235.930 1.00 30.34 231 GLY A O 1
ATOM 1827 N N . LEU A 1 232 ? 233.304 229.686 235.976 1.00 30.10 232 LEU A N 1
ATOM 1828 C CA . LEU A 1 232 ? 233.495 229.558 237.410 1.00 30.10 232 LEU A CA 1
ATOM 1829 C C . LEU A 1 232 ? 232.212 229.949 238.140 1.00 30.10 232 LEU A C 1
ATOM 1830 O O . LEU A 1 232 ? 231.636 231.005 237.846 1.00 30.10 232 LEU A O 1
ATOM 1835 N N . PRO A 1 233 ? 231.720 229.130 239.070 1.00 27.91 233 PRO A N 1
ATOM 1836 C CA . PRO A 1 233 ? 230.513 229.507 239.812 1.00 27.91 233 PRO A CA 1
ATOM 1837 C C . PRO A 1 233 ? 230.829 230.428 240.980 1.00 27.91 233 PRO A C 1
ATOM 1838 O O . PRO A 1 233 ? 231.875 230.316 241.624 1.00 27.91 233 PRO A O 1
ATOM 1842 N N . ILE A 1 234 ? 229.903 231.350 241.247 1.00 27.62 234 ILE A N 1
ATOM 1843 C CA . ILE A 1 234 ? 230.043 232.237 242.393 1.00 27.62 234 ILE A CA 1
ATOM 1844 C C . ILE A 1 234 ? 230.007 231.420 243.674 1.00 27.62 234 ILE A C 1
ATOM 1845 O O . ILE A 1 234 ? 229.143 230.553 243.855 1.00 27.62 234 ILE A O 1
ATOM 1850 N N . ARG A 1 235 ? 230.945 231.699 244.577 1.00 24.02 235 ARG A N 1
ATOM 1851 C CA . ARG A 1 235 ? 231.071 230.968 245.831 1.00 24.02 235 ARG A CA 1
ATOM 1852 C C . ARG A 1 235 ? 231.335 2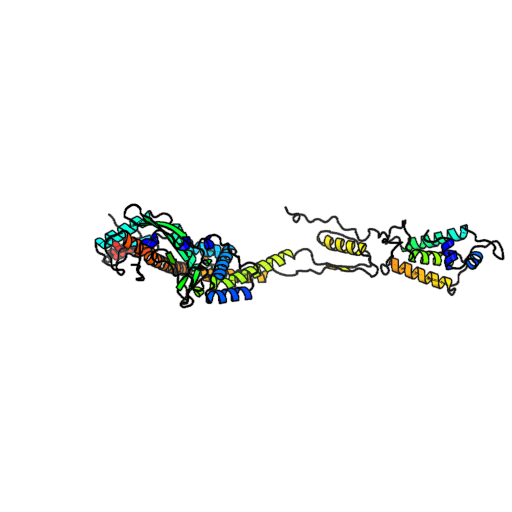31.934 246.977 1.00 24.02 235 ARG A C 1
ATOM 1853 O O . ARG A 1 235 ? 231.995 232.961 246.792 1.00 24.02 235 ARG A O 1
ATOM 1861 N N . LEU A 1 236 ? 230.823 231.591 248.157 1.00 22.85 236 LEU A N 1
ATOM 1862 C CA . LEU A 1 236 ? 230.827 232.464 249.323 1.00 22.85 236 LEU A CA 1
ATOM 1863 C C . LEU A 1 236 ? 231.432 231.722 250.506 1.00 22.85 236 LEU A C 1
ATOM 1864 O O . LEU A 1 236 ? 230.999 230.613 250.832 1.00 22.85 236 LEU A O 1
ATOM 1869 N N . GLY A 1 237 ? 232.420 232.336 251.148 1.00 21.52 237 GLY A N 1
ATOM 1870 C CA . GLY A 1 237 ? 233.084 231.748 252.294 1.00 21.52 237 GLY A CA 1
ATOM 1871 C C . GLY A 1 237 ? 232.599 232.346 253.602 1.00 21.52 237 GLY A C 1
ATOM 1872 O O . GLY A 1 237 ? 232.318 233.537 253.691 1.00 21.52 237 GLY A O 1
ATOM 1873 N N . LYS A 1 238 ? 232.496 231.495 254.622 1.00 21.77 238 LYS A N 1
ATOM 1874 C CA . LYS A 1 238 ? 232.059 231.902 255.950 1.00 21.77 238 LYS A CA 1
ATOM 1875 C C . LYS A 1 238 ? 233.150 231.586 256.961 1.00 21.77 238 LYS A C 1
ATOM 1876 O O . LYS A 1 238 ? 233.880 230.602 256.810 1.00 21.77 238 LYS A O 1
ATOM 1882 N N . TYR A 1 239 ? 233.257 232.423 257.987 1.00 20.85 239 TYR A N 1
ATOM 1883 C CA . TYR A 1 239 ? 234.239 232.260 259.045 1.00 20.85 239 TYR A CA 1
ATOM 1884 C C . TYR A 1 239 ? 233.557 232.377 260.399 1.00 20.85 239 TYR A C 1
ATOM 1885 O O . TYR A 1 239 ? 232.511 233.023 260.516 1.00 20.85 239 TYR A O 1
ATOM 1894 N N . PRO A 1 240 ? 234.123 231.770 261.437 1.00 21.57 240 PRO A N 1
ATOM 1895 C CA . PRO A 1 240 ? 233.514 231.852 262.764 1.00 21.57 240 PRO A CA 1
ATOM 1896 C C . PRO A 1 240 ? 233.943 233.115 263.486 1.00 21.57 240 PRO A C 1
ATOM 1897 O O . PRO A 1 240 ? 234.869 233.811 263.041 1.00 21.57 240 PRO A O 1
ATOM 1901 N N . PRO A 1 241 ? 233.297 233.449 264.604 1.00 23.19 241 PRO A N 1
ATOM 1902 C CA . PRO A 1 241 ? 233.719 234.627 265.369 1.00 23.19 241 PRO A CA 1
ATOM 1903 C C . PRO A 1 241 ? 235.134 234.457 265.896 1.00 23.19 241 PRO A C 1
ATOM 1904 O O . PRO A 1 241 ? 235.584 233.348 266.187 1.00 23.19 241 PRO A O 1
ATOM 1908 N N . GLY A 1 242 ? 235.838 235.575 266.024 1.00 22.69 242 GLY A N 1
ATOM 1909 C CA . GLY A 1 242 ? 237.218 235.550 266.446 1.00 22.69 242 GLY A CA 1
ATOM 1910 C C . GLY A 1 242 ? 238.221 235.374 265.328 1.00 22.69 242 GLY A C 1
ATOM 1911 O O . GLY A 1 242 ? 239.418 235.238 265.608 1.00 22.69 242 GLY A O 1
ATOM 1912 N N . THR A 1 243 ? 237.777 235.355 264.077 1.00 21.92 243 THR A N 1
ATOM 1913 C CA . THR A 1 243 ? 238.701 235.361 262.951 1.00 21.92 243 THR A CA 1
ATOM 1914 C C . THR A 1 243 ? 239.351 236.736 262.845 1.00 21.92 243 THR A C 1
ATOM 1915 O O . THR A 1 243 ? 238.680 237.760 263.010 1.00 21.92 243 THR A O 1
ATOM 1919 N N . ALA A 1 244 ? 240.655 236.763 262.587 1.00 23.76 244 ALA A N 1
ATOM 1920 C CA . ALA A 1 244 ? 241.375 238.023 262.503 1.00 23.76 244 ALA A CA 1
ATOM 1921 C C . ALA A 1 244 ? 241.365 238.552 261.069 1.00 23.76 244 ALA A C 1
ATOM 1922 O O . ALA A 1 244 ? 241.017 237.850 260.116 1.00 23.76 244 ALA A O 1
ATOM 1924 N N . ASP A 1 245 ? 241.763 239.817 260.922 1.00 25.50 245 ASP A N 1
ATOM 1925 C CA . ASP A 1 245 ? 241.771 240.439 259.601 1.00 25.50 245 ASP A CA 1
ATOM 1926 C C . ASP A 1 245 ? 242.751 239.749 258.662 1.00 25.50 245 ASP A C 1
ATOM 1927 O O . ASP A 1 245 ? 242.461 239.578 257.473 1.00 25.50 245 ASP A O 1
ATOM 1932 N N . GLU A 1 246 ? 243.920 239.353 259.167 1.00 26.02 246 GLU A N 1
ATOM 1933 C CA . GLU A 1 246 ? 244.856 238.617 258.324 1.00 26.02 246 GLU A CA 1
ATOM 1934 C C . GLU A 1 246 ? 244.225 237.326 257.820 1.00 26.02 246 GLU A C 1
ATOM 1935 O O . GLU A 1 246 ? 244.314 237.001 256.630 1.00 26.02 246 GLU A O 1
ATOM 1941 N N . GLU A 1 247 ? 243.557 236.590 258.711 1.00 23.28 247 GLU A N 1
ATOM 1942 C CA . GLU A 1 247 ? 242.929 235.339 258.310 1.00 23.28 247 GLU A CA 1
ATOM 1943 C C . GLU A 1 247 ? 241.756 235.576 257.368 1.00 23.28 247 GLU A C 1
ATOM 1944 O O . GLU A 1 247 ? 241.514 234.765 256.470 1.00 23.28 247 GLU A O 1
ATOM 1950 N N . LYS A 1 248 ? 241.018 236.673 257.547 1.00 22.21 248 LYS A N 1
ATOM 1951 C CA . LYS A 1 248 ? 239.914 236.968 256.639 1.00 22.21 248 LYS A CA 1
ATOM 1952 C C . LYS A 1 248 ? 240.424 237.324 255.249 1.00 22.21 248 LYS A C 1
ATOM 1953 O O . LYS A 1 248 ? 239.846 236.910 254.238 1.00 22.21 248 LYS A O 1
ATOM 1959 N N . ALA A 1 249 ? 241.507 238.099 255.176 1.00 22.26 249 ALA A N 1
ATOM 1960 C CA . ALA A 1 249 ? 242.114 238.383 253.880 1.00 22.26 249 ALA A CA 1
ATOM 1961 C C . ALA A 1 249 ? 242.625 237.105 253.232 1.00 22.26 249 ALA A C 1
ATOM 1962 O O . ALA A 1 249 ? 242.490 236.913 252.017 1.00 22.26 249 ALA A O 1
ATOM 1964 N N . THR A 1 250 ? 243.214 236.214 254.032 1.00 22.02 250 THR A N 1
ATOM 1965 C CA . THR A 1 250 ? 243.651 234.926 253.507 1.00 22.02 250 THR A CA 1
ATOM 1966 C C . THR A 1 250 ? 242.474 234.129 252.958 1.00 22.02 250 THR A C 1
ATOM 1967 O O . THR A 1 250 ? 242.571 233.518 251.887 1.00 22.02 250 THR A O 1
ATOM 1971 N N . LEU A 1 251 ? 241.356 234.115 253.685 1.00 21.37 251 LEU A N 1
ATOM 1972 C CA . LEU A 1 251 ? 240.176 233.398 253.217 1.00 21.37 251 LEU A CA 1
ATOM 1973 C C . LEU A 1 251 ? 239.649 233.999 251.922 1.00 21.37 251 LEU A C 1
ATOM 1974 O O . LEU A 1 251 ? 239.239 233.271 251.013 1.00 21.37 251 LEU A O 1
ATOM 1979 N N . LEU A 1 252 ? 239.639 235.330 251.825 1.00 20.88 252 LEU A N 1
ATOM 1980 C CA . LEU A 1 252 ? 239.197 235.968 250.590 1.00 20.88 252 LEU A CA 1
ATOM 1981 C C . LEU A 1 252 ? 240.090 235.573 249.424 1.00 20.88 252 LEU A C 1
ATOM 1982 O O . LEU A 1 252 ? 239.598 235.256 248.335 1.00 20.88 252 LEU A O 1
ATOM 1987 N N . ARG A 1 253 ? 241.408 235.591 249.631 1.00 21.98 253 ARG A N 1
ATOM 1988 C CA . ARG A 1 253 ? 242.322 235.191 248.566 1.00 21.98 253 ARG A CA 1
ATOM 1989 C C . ARG A 1 253 ? 242.081 233.744 248.157 1.00 21.98 253 ARG A C 1
ATOM 1990 O O . ARG A 1 253 ? 242.048 233.423 246.962 1.00 21.98 253 ARG A O 1
ATOM 1998 N N . ALA A 1 254 ? 241.900 232.857 249.137 1.00 21.11 254 ALA A N 1
ATOM 1999 C CA . ALA A 1 254 ? 241.658 231.452 248.828 1.00 21.11 254 ALA A CA 1
ATOM 2000 C C . ALA A 1 254 ? 240.374 231.281 248.027 1.00 21.11 254 ALA A C 1
ATOM 2001 O O . ALA A 1 254 ? 240.345 230.555 247.027 1.00 21.11 254 ALA A O 1
ATOM 2003 N N . VAL A 1 255 ? 239.301 231.952 248.447 1.00 21.77 255 VAL A N 1
ATOM 2004 C CA . VAL A 1 255 ? 238.021 231.814 247.757 1.00 21.77 255 VAL A CA 1
ATOM 2005 C C . VAL A 1 255 ? 238.125 232.363 246.341 1.00 21.77 255 VAL A C 1
ATOM 2006 O O . VAL A 1 255 ? 237.565 231.795 245.397 1.00 21.77 255 VAL A O 1
ATOM 2010 N N . THR A 1 256 ? 238.833 233.481 246.171 1.00 21.41 256 THR A N 1
ATOM 2011 C CA . THR A 1 256 ? 239.024 234.032 244.835 1.00 21.41 256 THR A CA 1
ATOM 2012 C C . THR A 1 256 ? 239.804 233.066 243.953 1.00 21.41 256 THR A C 1
ATOM 2013 O O . THR A 1 256 ? 239.504 232.921 242.763 1.00 21.41 256 THR A O 1
ATOM 2017 N N . GLY A 1 257 ? 240.802 232.391 244.520 1.00 21.36 257 GLY A N 1
ATOM 2018 C CA . GLY A 1 257 ? 241.600 231.458 243.747 1.00 21.36 257 GLY A CA 1
ATOM 2019 C C . GLY A 1 257 ? 240.971 230.101 243.511 1.00 21.36 257 GLY A C 1
ATOM 2020 O O . GLY A 1 257 ? 241.431 229.373 242.627 1.00 21.36 257 GLY A O 1
ATOM 2021 N N . LEU A 1 258 ? 239.932 229.742 244.270 1.00 21.34 258 LEU A N 1
ATOM 2022 C CA . LEU A 1 258 ? 239.345 228.410 244.144 1.00 21.34 258 LEU A CA 1
ATOM 2023 C C . LEU A 1 258 ? 238.792 228.135 242.753 1.00 21.34 258 LEU A C 1
ATOM 2024 O O . LEU A 1 258 ? 238.766 226.975 242.332 1.00 21.34 258 LEU A O 1
ATOM 2029 N N . GLY A 1 259 ? 238.341 229.161 242.032 1.00 23.43 259 GLY A N 1
ATOM 2030 C CA . GLY A 1 259 ? 237.791 228.919 240.708 1.00 23.43 259 GLY A CA 1
ATOM 2031 C C . GLY A 1 259 ? 238.804 228.293 239.770 1.00 23.43 259 GLY A C 1
ATOM 2032 O O . GLY A 1 259 ? 238.523 227.291 239.108 1.00 23.43 259 GLY A O 1
ATOM 2033 N N . HIS A 1 260 ? 240.004 228.867 239.714 1.00 24.00 260 HIS A N 1
ATOM 2034 C CA . HIS A 1 260 ? 241.083 228.338 238.893 1.00 24.00 260 HIS A CA 1
ATOM 2035 C C . HIS A 1 260 ? 241.993 227.384 239.652 1.00 24.00 260 HIS A C 1
ATOM 2036 O O . HIS A 1 260 ? 242.874 226.775 239.037 1.00 24.00 260 HIS A O 1
ATOM 2043 N N . ALA A 1 261 ? 241.807 227.239 240.960 1.00 20.55 261 ALA A N 1
ATOM 2044 C CA . ALA A 1 261 ? 242.604 226.334 241.775 1.00 20.55 261 ALA A CA 1
ATOM 2045 C C . ALA A 1 261 ? 241.811 225.060 242.020 1.00 20.55 261 ALA A C 1
ATOM 2046 O O . ALA A 1 261 ? 240.667 225.114 242.481 1.00 20.55 261 ALA A O 1
ATOM 2048 N N . ALA A 1 262 ? 242.421 223.918 241.712 1.00 19.71 262 ALA A N 1
ATOM 2049 C CA . ALA A 1 262 ? 241.708 222.651 241.777 1.00 19.71 262 ALA A CA 1
ATOM 2050 C C . ALA A 1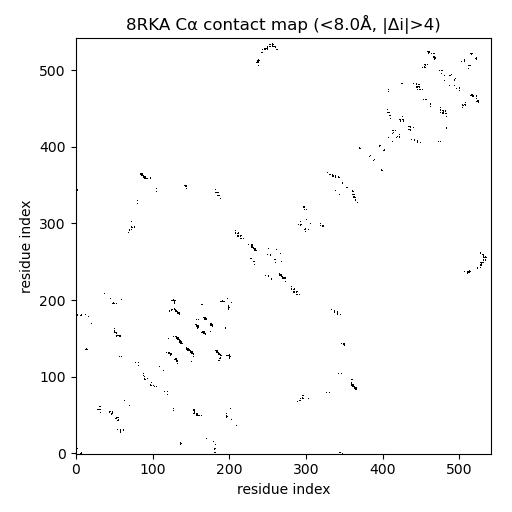 262 ? 241.474 222.171 243.203 1.00 19.71 262 ALA A C 1
ATOM 2051 O O . ALA A 1 262 ? 240.559 221.372 243.425 1.00 19.71 262 ALA A O 1
ATOM 2053 N N . ALA A 1 263 ? 242.263 222.636 244.170 1.00 18.11 263 ALA A N 1
ATOM 2054 C CA . ALA A 1 263 ? 242.187 222.101 245.520 1.00 18.11 263 ALA A CA 1
ATOM 2055 C C . ALA A 1 263 ? 242.479 223.196 246.534 1.00 18.11 263 ALA A C 1
ATOM 2056 O O . ALA A 1 263 ? 243.090 224.221 246.220 1.00 18.11 263 ALA A O 1
ATOM 2058 N N . GLY A 1 264 ? 242.030 222.957 247.761 1.00 17.74 264 GLY A N 1
ATOM 2059 C CA . GLY A 1 264 ? 242.282 223.868 248.859 1.00 17.74 264 GLY A CA 1
ATOM 2060 C C . GLY A 1 264 ? 241.863 223.235 250.165 1.00 17.74 264 GLY A C 1
ATOM 2061 O O . GLY A 1 264 ? 241.088 222.273 250.189 1.00 17.74 264 GLY A O 1
ATOM 2062 N N . ILE A 1 265 ? 242.390 223.787 251.256 1.00 17.94 265 ILE A N 1
ATOM 2063 C CA . ILE A 1 265 ? 242.127 223.279 252.597 1.00 17.94 265 ILE A CA 1
ATOM 2064 C C . ILE A 1 265 ? 241.728 224.438 253.498 1.00 17.94 265 ILE A C 1
ATOM 2065 O O . ILE A 1 265 ? 242.325 225.518 253.438 1.00 17.94 265 ILE A O 1
ATOM 2070 N N . ILE A 1 266 ? 240.711 224.215 254.324 1.00 19.30 266 ILE A N 1
ATOM 2071 C CA . ILE A 1 266 ? 240.274 225.202 255.310 1.00 19.30 266 ILE A CA 1
ATOM 2072 C C . ILE A 1 266 ? 239.931 224.489 256.607 1.00 19.30 266 ILE A C 1
ATOM 2073 O O . ILE A 1 266 ? 239.680 223.276 256.623 1.00 19.30 266 ILE A O 1
ATOM 2078 N N . PRO A 1 267 ? 239.919 225.221 257.721 1.00 20.26 267 PRO A N 1
ATOM 2079 C CA . PRO A 1 267 ? 239.503 224.612 258.989 1.00 20.26 267 PRO A CA 1
ATOM 2080 C C . PRO A 1 267 ? 238.067 224.121 258.918 1.00 20.26 267 PRO A C 1
ATOM 2081 O O . PRO A 1 267 ? 237.229 224.682 258.209 1.00 20.26 267 PRO A O 1
ATOM 2085 N N . GLU A 1 268 ? 237.783 223.058 259.672 1.00 21.71 268 GLU A N 1
ATOM 2086 C CA . GLU A 1 268 ? 236.425 222.530 259.715 1.00 21.71 268 GLU A CA 1
ATOM 2087 C C . GLU A 1 268 ? 235.435 223.553 260.254 1.00 21.71 268 GLU A C 1
ATOM 2088 O O . GLU A 1 268 ? 234.228 223.407 260.034 1.00 21.71 268 GLU A O 1
ATOM 2094 N N . THR A 1 269 ? 235.916 224.579 260.955 1.00 21.21 269 THR A N 1
ATOM 2095 C CA . THR A 1 269 ? 235.057 225.638 261.467 1.00 21.21 269 THR A CA 1
ATOM 2096 C C . THR A 1 269 ? 234.688 226.669 260.408 1.00 21.21 269 THR A C 1
ATOM 2097 O O . THR A 1 269 ? 233.871 227.552 260.690 1.00 21.21 269 THR A O 1
ATOM 2101 N N . MET A 1 270 ? 235.269 226.588 259.215 1.00 21.27 270 MET A N 1
ATOM 2102 C CA . MET A 1 270 ? 234.925 227.454 258.097 1.00 21.27 270 MET A CA 1
ATOM 2103 C C . MET A 1 270 ? 234.138 226.666 257.058 1.00 21.27 270 MET A C 1
ATOM 2104 O O . MET A 1 270 ? 234.181 225.434 257.011 1.00 21.27 270 MET A O 1
ATOM 2109 N N . ALA A 1 271 ? 233.412 227.396 256.214 1.00 21.85 271 ALA A N 1
ATOM 2110 C CA . ALA A 1 271 ? 232.590 226.778 255.185 1.00 21.85 271 ALA A CA 1
ATOM 2111 C C . ALA A 1 271 ? 232.655 227.613 253.916 1.00 21.85 271 ALA A C 1
ATOM 2112 O O . ALA A 1 271 ? 232.824 228.834 253.966 1.00 21.85 271 ALA A O 1
ATOM 2114 N N . ILE A 1 272 ? 232.526 226.938 252.777 1.00 22.25 272 ILE A N 1
ATOM 2115 C CA . ILE A 1 272 ? 232.445 227.585 251.472 1.00 22.25 272 ILE A CA 1
ATOM 2116 C C . ILE A 1 272 ? 231.379 226.869 250.656 1.00 22.25 272 ILE A C 1
ATOM 2117 O O . ILE A 1 272 ? 231.315 225.636 250.648 1.00 22.25 272 ILE A O 1
ATOM 2122 N N . ASP A 1 273 ? 230.541 227.644 249.969 1.00 24.06 273 ASP A N 1
ATOM 2123 C CA . ASP A 1 273 ? 229.452 227.100 249.171 1.00 24.06 273 ASP A CA 1
ATOM 2124 C C . ASP A 1 273 ? 229.551 227.601 247.737 1.00 24.06 273 ASP A C 1
ATOM 2125 O O . ASP A 1 273 ? 230.064 228.691 247.475 1.00 24.06 273 ASP A O 1
ATOM 2130 N N . PHE A 1 274 ? 229.055 226.783 246.811 1.00 25.73 274 PHE A N 1
ATOM 2131 C CA . PHE A 1 274 ? 229.040 227.087 245.386 1.00 25.73 274 PHE A CA 1
ATOM 2132 C C . PHE A 1 274 ? 227.591 227.177 244.928 1.00 25.73 274 PHE A C 1
ATOM 2133 O O . PHE A 1 274 ? 226.736 226.437 245.426 1.00 25.73 274 PHE A O 1
ATOM 2141 N N . GLN A 1 275 ? 227.314 228.078 243.984 1.00 30.12 275 GLN A N 1
ATOM 2142 C CA . GLN A 1 275 ? 225.950 228.525 243.735 1.00 30.12 275 GLN A CA 1
ATOM 2143 C C . GLN A 1 275 ? 225.498 228.399 242.284 1.00 30.12 275 GLN A C 1
ATOM 2144 O O . GLN A 1 275 ? 224.302 228.547 242.017 1.00 30.12 275 GLN A O 1
ATOM 2150 N N . GLN A 1 276 ? 226.401 228.132 241.340 1.00 32.06 276 GLN A N 1
ATOM 2151 C CA . GLN A 1 276 ? 226.041 228.065 239.922 1.00 32.06 276 GLN A CA 1
ATOM 2152 C C . GLN A 1 276 ? 225.437 229.398 239.464 1.00 32.06 276 GLN A C 1
ATOM 2153 O O . GLN A 1 276 ? 224.256 229.509 239.132 1.00 32.06 276 GLN A O 1
ATOM 2159 N N . ALA A 1 277 ? 226.298 230.418 239.478 1.00 29.65 277 ALA A N 1
ATOM 2160 C CA . ALA A 1 277 ? 225.874 231.797 239.263 1.00 29.65 277 ALA A CA 1
ATOM 2161 C C . ALA A 1 277 ? 224.912 231.958 238.088 1.00 29.65 277 ALA A C 1
ATOM 2162 O O . ALA A 1 277 ? 223.764 232.381 238.265 1.00 29.65 277 ALA A O 1
ATOM 2164 N N . ALA A 1 278 ? 225.358 231.621 236.878 1.00 30.81 278 ALA A N 1
ATOM 2165 C CA . ALA A 1 278 ? 224.610 231.982 235.665 1.00 30.81 278 ALA A CA 1
ATOM 2166 C C . ALA A 1 278 ? 223.396 231.079 235.464 1.00 30.81 278 ALA A C 1
ATOM 2167 O O . ALA A 1 278 ? 222.253 231.541 235.531 1.00 30.81 278 ALA A O 1
ATOM 2169 N N . GLN A 1 279 ? 223.633 229.789 235.234 1.00 34.50 279 GLN A N 1
ATOM 2170 C CA . GLN A 1 279 ? 222.572 228.825 234.943 1.00 34.50 279 GLN A CA 1
ATOM 2171 C C . GLN A 1 279 ? 221.533 229.422 233.991 1.00 34.50 279 GLN A C 1
ATOM 2172 O O . GLN A 1 279 ? 220.355 229.571 234.320 1.00 34.50 279 GLN A O 1
ATOM 2178 N N . GLY A 1 280 ? 221.996 229.771 232.787 1.00 33.70 280 GLY A N 1
ATOM 2179 C CA . GLY A 1 280 ? 221.144 230.385 231.790 1.00 33.70 280 GLY A CA 1
ATOM 2180 C C . GLY A 1 280 ? 221.511 229.936 230.389 1.00 33.70 280 GLY A C 1
ATOM 2181 O O . GLY A 1 280 ? 222.484 229.211 230.181 1.00 33.70 280 GLY A O 1
ATOM 2182 N N . SER A 1 281 ? 220.709 230.394 229.429 1.00 30.84 281 SER A N 1
ATOM 2183 C CA . SER A 1 281 ? 220.906 230.082 228.021 1.00 30.84 281 SER A CA 1
ATOM 2184 C C . SER A 1 281 ? 220.868 231.373 227.220 1.00 30.84 281 SER A C 1
ATOM 2185 O O . SER A 1 281 ? 220.324 232.387 227.663 1.00 30.84 281 SER A O 1
ATOM 2188 N N . SER A 1 282 ? 221.463 231.329 226.033 1.00 28.82 282 SER A N 1
ATOM 2189 C CA . SER A 1 282 ? 221.544 232.498 225.168 1.00 28.82 282 SER A CA 1
ATOM 2190 C C . SER A 1 282 ? 220.385 232.603 224.184 1.00 28.82 282 SER A C 1
ATOM 2191 O O . SER A 1 282 ? 220.326 233.577 223.426 1.00 28.82 282 SER A O 1
ATOM 2194 N N . ASP A 1 283 ? 219.452 231.653 224.194 1.00 28.85 283 ASP A N 1
ATOM 2195 C CA . ASP A 1 283 ? 218.420 231.618 223.159 1.00 28.85 283 ASP A CA 1
ATOM 2196 C C . ASP A 1 283 ? 217.589 232.893 223.108 1.00 28.85 283 ASP A C 1
ATOM 2197 O O . ASP A 1 283 ? 217.279 233.357 221.997 1.00 28.85 283 ASP A O 1
ATOM 2202 N N . PRO A 1 284 ? 217.170 233.487 224.230 1.00 27.29 284 PRO A N 1
ATOM 2203 C CA . PRO A 1 284 ? 216.402 234.744 224.137 1.00 27.29 284 PRO A CA 1
ATOM 2204 C C . PRO A 1 284 ? 217.139 235.842 223.389 1.00 27.29 284 PRO A C 1
ATOM 2205 O O . PRO A 1 284 ? 216.550 236.519 222.530 1.00 27.29 284 PRO A O 1
ATOM 2209 N N . PHE A 1 285 ? 218.425 236.038 223.691 1.00 26.20 285 PHE A N 1
ATOM 2210 C CA . PHE A 1 285 ? 219.188 237.082 223.016 1.00 26.20 285 PHE A CA 1
ATOM 2211 C C . PHE A 1 285 ? 219.323 236.794 221.528 1.00 26.20 285 PHE A C 1
ATOM 2212 O O . PHE A 1 285 ? 219.178 237.700 220.698 1.00 26.20 285 PHE A O 1
ATOM 2220 N N . LEU A 1 286 ? 219.608 235.542 221.167 1.00 27.33 286 LEU A N 1
ATOM 2221 C CA . LEU A 1 286 ? 219.691 235.194 219.754 1.00 27.33 286 LEU A CA 1
ATOM 2222 C C . LEU A 1 286 ? 218.375 235.461 219.041 1.00 27.33 286 LEU A C 1
ATOM 2223 O O . LEU A 1 286 ? 218.364 236.006 217.933 1.00 27.33 286 LEU A O 1
ATOM 2228 N N . ALA A 1 287 ? 217.256 235.072 219.651 1.00 27.41 287 ALA A N 1
ATOM 2229 C CA . ALA A 1 287 ? 215.964 235.297 219.014 1.00 27.41 287 ALA A CA 1
ATOM 2230 C C . ALA A 1 287 ? 215.703 236.783 218.815 1.00 27.41 287 ALA A C 1
ATOM 2231 O O . ALA A 1 287 ? 215.225 237.204 217.753 1.00 27.41 287 ALA A O 1
ATOM 2233 N N . MET A 1 288 ? 216.017 237.597 219.824 1.00 27.75 288 MET A N 1
ATOM 2234 C CA . MET A 1 288 ? 215.786 239.032 219.698 1.00 27.75 288 MET A CA 1
ATOM 2235 C C . MET A 1 288 ? 216.669 239.633 218.608 1.00 27.75 288 MET A C 1
ATOM 2236 O O . MET A 1 288 ? 216.221 240.490 217.833 1.00 27.75 288 MET A O 1
ATOM 2241 N N . MET A 1 289 ? 217.928 239.194 218.531 1.00 27.83 289 MET A N 1
ATOM 2242 C CA . MET A 1 289 ? 218.820 239.696 217.492 1.00 27.83 289 MET A CA 1
ATOM 2243 C C . MET A 1 289 ? 218.343 239.282 216.107 1.00 27.83 289 MET A C 1
ATOM 2244 O O . MET A 1 289 ? 218.429 240.065 215.156 1.00 27.83 289 MET A O 1
ATOM 2249 N N . ARG A 1 290 ? 217.843 238.052 215.967 1.00 29.98 290 ARG A N 1
ATOM 2250 C CA . ARG A 1 290 ? 217.298 237.636 214.678 1.00 29.98 290 ARG A CA 1
ATOM 2251 C C . ARG A 1 290 ? 216.093 238.483 214.300 1.00 29.98 290 ARG A C 1
ATOM 2252 O O . ARG A 1 290 ? 215.934 238.863 213.133 1.00 29.98 290 ARG A O 1
ATOM 2260 N N . GLN A 1 291 ? 215.228 238.780 215.270 1.00 30.42 291 GLN A N 1
ATOM 2261 C CA . GLN A 1 291 ? 214.077 239.631 214.993 1.00 30.42 291 GLN A CA 1
ATOM 2262 C C . GLN A 1 291 ? 214.522 241.003 214.502 1.00 30.42 291 GLN A C 1
ATOM 2263 O O . GLN A 1 291 ? 213.998 241.524 213.509 1.00 30.42 291 GLN A O 1
ATOM 2269 N N . SER A 1 292 ? 215.500 241.601 215.187 1.00 29.82 292 SER A N 1
ATOM 2270 C CA . SER A 1 292 ? 215.990 242.913 214.773 1.00 29.82 292 SER A CA 1
ATOM 2271 C C . SER A 1 292 ? 216.612 242.856 213.382 1.00 29.82 292 SER A C 1
ATOM 2272 O O . SER A 1 292 ? 216.397 243.753 212.557 1.00 29.82 292 SER A O 1
ATOM 2275 N N . GLU A 1 293 ? 217.390 241.807 213.107 1.00 32.88 293 GLU A N 1
ATOM 2276 C CA . GLU A 1 293 ? 218.018 241.663 211.799 1.00 32.88 293 GLU A CA 1
ATOM 2277 C C . GLU A 1 293 ? 216.969 241.576 210.701 1.00 32.88 293 GLU A C 1
ATOM 2278 O O . GLU A 1 293 ? 217.078 242.241 209.663 1.00 32.88 293 GLU A O 1
ATOM 2284 N N . ASP A 1 294 ? 215.944 240.749 210.912 1.00 35.68 294 ASP A N 1
ATOM 2285 C CA . ASP A 1 294 ? 214.895 240.604 209.910 1.00 35.68 294 ASP A CA 1
ATOM 2286 C C . ASP A 1 294 ? 214.161 241.919 209.697 1.00 35.68 294 ASP A C 1
ATOM 2287 O O . ASP A 1 294 ? 213.869 242.298 208.556 1.00 35.68 294 ASP A O 1
ATOM 2292 N N . ALA A 1 295 ? 213.854 242.631 210.783 1.00 34.12 295 ALA A N 1
ATOM 2293 C CA . ALA A 1 295 ? 213.163 243.908 210.649 1.00 34.12 295 ALA A CA 1
ATOM 2294 C C . ALA A 1 295 ? 213.992 244.893 209.835 1.00 34.12 295 ALA A C 1
ATOM 2295 O O . ALA A 1 295 ? 213.476 245.564 208.934 1.00 34.12 295 ALA A O 1
ATOM 2297 N N . ILE A 1 296 ? 215.290 244.985 210.133 1.00 33.49 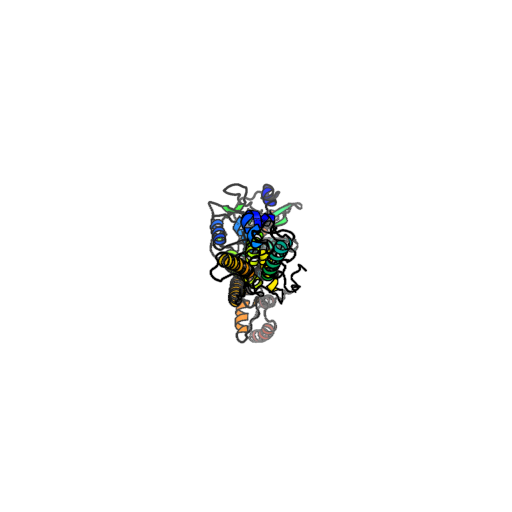296 ILE A N 1
ATOM 2298 C CA . ILE A 1 296 ? 216.144 245.930 209.418 1.00 33.49 296 ILE A CA 1
ATOM 2299 C C . ILE A 1 296 ? 216.242 245.551 207.947 1.00 33.49 296 ILE A C 1
ATOM 2300 O O . ILE A 1 296 ? 216.179 246.415 207.062 1.00 33.49 296 ILE A O 1
ATOM 2305 N N . SER A 1 297 ? 216.410 244.258 207.657 1.00 38.69 297 SER A N 1
ATOM 2306 C CA . SER A 1 297 ? 216.516 243.832 206.266 1.00 38.69 297 SER A CA 1
ATOM 2307 C C . SER A 1 297 ? 215.241 244.148 205.497 1.00 38.69 297 SER A C 1
ATOM 2308 O O . SER A 1 297 ? 215.297 244.664 204.374 1.00 38.69 297 SER A O 1
ATOM 2311 N N . LYS A 1 298 ? 214.080 243.856 206.087 1.00 40.46 298 LYS A N 1
ATOM 2312 C CA . LYS A 1 298 ? 212.820 244.157 205.416 1.00 40.46 298 LYS A CA 1
ATOM 2313 C C . LYS A 1 298 ? 212.666 245.654 205.191 1.00 40.46 298 LYS A C 1
ATOM 2314 O O . LYS A 1 298 ? 212.231 246.088 204.119 1.00 40.46 298 LYS A O 1
ATOM 2320 N N . ALA A 1 299 ? 213.022 246.462 206.192 1.00 35.67 299 ALA A N 1
ATOM 2321 C CA . ALA A 1 299 ? 212.863 247.906 206.064 1.00 35.67 299 ALA A CA 1
ATOM 2322 C C . ALA A 1 299 ? 213.786 248.477 204.995 1.00 35.67 299 ALA A C 1
ATOM 2323 O O . ALA A 1 299 ? 213.406 249.408 204.276 1.00 35.67 299 ALA A O 1
ATOM 2325 N N . VAL A 1 300 ? 214.999 247.939 204.873 1.00 37.59 300 VAL A N 1
ATOM 2326 C CA . VAL A 1 300 ? 215.978 248.519 203.956 1.00 37.59 300 VAL A CA 1
ATOM 2327 C C . VAL A 1 300 ? 215.781 247.985 202.542 1.00 37.59 300 VAL A C 1
ATOM 2328 O O . VAL A 1 300 ? 215.490 248.744 201.610 1.00 37.59 300 VAL A O 1
ATOM 2332 N N . LEU A 1 301 ? 215.937 246.676 202.357 1.00 43.68 301 LEU A N 1
ATOM 2333 C CA . LEU A 1 301 ? 215.903 246.081 201.027 1.00 43.68 301 LEU A CA 1
ATOM 2334 C C . LEU A 1 301 ? 214.530 245.554 200.635 1.00 43.68 301 LEU A C 1
ATOM 2335 O O . LEU A 1 301 ? 214.367 245.084 199.505 1.00 43.68 301 LEU A O 1
ATOM 2340 N N . GLY A 1 302 ? 213.544 245.615 201.526 1.00 45.28 302 GLY A N 1
ATOM 2341 C CA . GLY A 1 302 ? 212.233 245.076 201.240 1.00 45.28 302 GLY A CA 1
ATOM 2342 C C . GLY A 1 302 ? 212.130 243.570 201.339 1.00 45.28 302 GLY A C 1
ATOM 2343 O O . GLY A 1 302 ? 211.067 243.018 201.028 1.00 45.28 302 GLY A O 1
ATOM 2344 N N . GLY A 1 303 ? 213.191 242.889 201.764 1.00 49.71 303 GLY A N 1
ATOM 2345 C CA . GLY A 1 303 ? 213.180 241.443 201.877 1.00 49.71 303 GLY A CA 1
ATOM 2346 C C . GLY A 1 303 ? 214.305 240.982 202.776 1.00 49.71 303 GLY A C 1
ATOM 2347 O O . GLY A 1 303 ? 215.171 241.763 203.177 1.00 49.71 303 GLY A O 1
ATOM 2348 N N . THR A 1 304 ? 214.280 239.684 203.089 1.00 55.58 304 THR A N 1
ATOM 2349 C CA . THR A 1 304 ? 215.238 239.089 204.010 1.00 55.58 304 THR A CA 1
ATOM 2350 C C . THR A 1 304 ? 216.151 238.050 203.376 1.00 55.58 304 THR A C 1
ATOM 2351 O O . THR A 1 304 ? 217.228 237.790 203.924 1.00 55.58 304 THR A O 1
ATOM 2355 N N . LEU A 1 305 ? 215.764 237.453 202.246 1.00 68.74 305 LEU A N 1
ATOM 2356 C CA . LEU A 1 305 ? 216.595 236.422 201.632 1.00 68.74 305 LEU A CA 1
ATOM 2357 C C . LEU A 1 305 ? 217.946 236.981 201.202 1.00 68.74 305 LEU A C 1
ATOM 2358 O O . LEU A 1 305 ? 218.970 236.296 201.300 1.00 68.74 305 LEU A O 1
ATOM 2363 N N . THR A 1 306 ? 217.967 238.224 200.716 1.00 62.43 306 THR A N 1
ATOM 2364 C CA . THR A 1 306 ? 219.200 238.798 200.189 1.00 62.43 306 THR A CA 1
ATOM 2365 C C . THR A 1 306 ? 220.305 238.868 201.236 1.00 62.43 306 THR A C 1
ATOM 2366 O O . THR A 1 306 ? 221.484 238.918 200.869 1.00 62.43 306 THR A O 1
ATOM 2370 N N . SER A 1 307 ? 219.957 238.873 202.523 1.00 61.40 307 SER A N 1
ATOM 2371 C CA . SER A 1 307 ? 220.948 238.971 203.587 1.00 61.40 307 SER A CA 1
ATOM 2372 C C . SER A 1 307 ? 221.254 237.639 204.258 1.00 61.40 307 SER A C 1
ATOM 2373 O O . SER A 1 307 ? 222.357 237.475 204.792 1.00 61.40 307 SER A O 1
ATOM 2376 N N . THR A 1 308 ? 220.317 236.691 204.248 1.00 71.75 308 THR A N 1
ATOM 2377 C CA . THR A 1 308 ? 220.506 235.403 204.902 1.00 71.75 308 THR A CA 1
ATOM 2378 C C . THR A 1 308 ? 220.090 234.290 203.954 1.00 71.75 308 THR A C 1
ATOM 2379 O O . THR A 1 308 ? 219.151 234.457 203.170 1.00 71.75 308 THR A O 1
ATOM 2383 N N . THR A 1 309 ? 220.785 233.160 204.032 1.00 84.20 309 THR A N 1
ATOM 2384 C CA . THR A 1 309 ? 220.454 232.022 203.188 1.00 84.20 309 THR A CA 1
ATOM 2385 C C . THR A 1 309 ? 219.128 231.411 203.621 1.00 84.20 309 THR A C 1
ATOM 2386 O O . THR A 1 309 ? 218.903 231.150 204.806 1.00 84.20 309 THR A O 1
ATOM 2390 N N . SER A 1 310 ? 218.248 231.180 202.651 1.00 90.56 310 SER A N 1
ATOM 2391 C CA . SER A 1 310 ? 216.960 230.545 202.895 1.00 90.56 310 SER A CA 1
ATOM 2392 C C . SER A 1 310 ? 217.156 229.037 202.973 1.00 90.56 310 SER A C 1
ATOM 2393 O O . SER A 1 310 ? 217.679 228.425 202.036 1.00 90.56 310 SER A O 1
ATOM 2396 N N . GLN A 1 311 ? 216.734 228.446 204.086 1.00 101.53 311 GLN A N 1
ATOM 2397 C CA . GLN A 1 311 ? 216.956 227.031 204.347 1.00 101.53 311 GLN A CA 1
ATOM 2398 C C . GLN A 1 311 ? 215.825 226.147 203.837 1.00 101.53 311 GLN A C 1
ATOM 2399 O O . GLN A 1 311 ? 215.621 225.054 204.376 1.00 101.53 311 GLN A O 1
ATOM 2405 N N . SER A 1 312 ? 215.095 226.582 202.814 1.00 102.82 312 SER A N 1
ATOM 2406 C CA . SER A 1 312 ? 213.944 225.854 202.299 1.00 102.82 312 SER A CA 1
ATOM 2407 C C . SER A 1 312 ? 213.841 226.043 200.792 1.00 102.82 312 SER A C 1
ATOM 2408 O O . SER A 1 312 ? 214.397 226.999 200.241 1.00 102.82 312 SER A O 1
ATOM 2411 N N . GLY A 1 313 ? 213.134 225.129 200.134 1.00 101.37 313 GLY A N 1
ATOM 2412 C CA . GLY A 1 313 ? 212.876 225.203 198.714 1.00 101.37 313 GLY A CA 1
ATOM 2413 C C . GLY A 1 313 ? 211.396 225.271 198.400 1.00 101.37 313 GLY A C 1
ATOM 2414 O O . GLY A 1 313 ? 210.572 225.691 199.221 1.00 101.37 313 GLY A O 1
ATOM 2415 N N . GLY A 1 314 ? 211.052 224.852 197.185 1.00 96.39 314 GLY A N 1
ATOM 2416 C CA . GLY A 1 314 ? 209.666 224.819 196.762 1.00 96.39 314 GLY A CA 1
ATOM 2417 C C . GLY A 1 314 ? 209.133 226.193 196.418 1.00 96.39 314 GLY A C 1
ATOM 2418 O O . GLY A 1 314 ? 208.862 226.489 195.250 1.00 96.39 314 GLY A O 1
ATOM 2419 N N . GLY A 1 315 ? 208.975 227.038 197.431 1.00 93.41 315 GLY A N 1
ATOM 2420 C CA . GLY A 1 315 ? 208.552 228.408 197.251 1.00 93.41 315 GLY A CA 1
ATOM 2421 C C . GLY A 1 315 ? 209.676 229.369 196.938 1.00 93.41 315 GLY A C 1
ATOM 2422 O O . GLY A 1 315 ? 209.435 230.577 196.842 1.00 93.41 315 GLY A O 1
ATOM 2423 N N . ALA A 1 316 ? 210.903 228.868 196.775 1.00 90.08 316 ALA A N 1
ATOM 2424 C CA . ALA A 1 316 ? 212.032 229.750 196.505 1.00 90.08 316 ALA A CA 1
ATOM 2425 C C . ALA A 1 316 ? 211.833 230.544 195.222 1.00 90.08 316 ALA A C 1
ATOM 2426 O O . ALA A 1 316 ? 212.355 231.656 195.097 1.00 90.08 316 ALA A O 1
ATOM 2428 N N . PHE A 1 317 ? 211.087 229.998 194.259 1.00 85.78 317 PHE A N 1
ATOM 2429 C CA . PHE A 1 317 ? 210.879 230.701 192.997 1.00 85.78 317 PHE A CA 1
ATOM 2430 C C . PHE A 1 317 ? 209.984 231.923 193.187 1.00 85.78 317 PHE A C 1
ATOM 2431 O O . PHE A 1 317 ? 210.302 233.022 192.712 1.00 85.78 317 PHE A O 1
ATOM 2439 N N . ALA A 1 318 ? 208.854 231.750 193.877 1.00 83.75 318 ALA A N 1
ATOM 2440 C CA . ALA A 1 318 ? 207.973 232.882 194.148 1.00 83.75 318 ALA A CA 1
ATOM 2441 C C . ALA A 1 318 ? 208.666 233.916 195.026 1.00 83.75 318 ALA A C 1
ATOM 2442 O O . ALA A 1 318 ? 208.524 235.126 194.809 1.00 83.75 318 ALA A O 1
ATOM 2444 N N . LEU A 1 319 ? 209.414 233.455 196.031 1.00 78.53 319 LEU A N 1
ATOM 2445 C CA . LEU A 1 319 ? 210.167 234.378 196.872 1.00 78.53 319 LEU A CA 1
ATOM 2446 C C . LEU A 1 319 ? 211.178 235.160 196.047 1.00 78.53 319 LEU A C 1
ATOM 2447 O O . LEU A 1 319 ? 211.339 236.372 196.232 1.00 78.53 319 LEU A O 1
ATOM 2452 N N . GLY A 1 320 ? 211.872 234.482 195.132 1.00 77.99 320 GLY A N 1
ATOM 2453 C CA . GLY A 1 320 ? 212.825 235.171 194.280 1.00 77.99 320 GLY A CA 1
ATOM 2454 C C . GLY A 1 320 ? 212.164 236.199 193.384 1.00 77.99 320 GLY A C 1
ATOM 2455 O O . GLY A 1 320 ? 212.693 237.293 193.188 1.00 77.99 320 GLY A O 1
ATOM 2456 N N . GLN A 1 321 ? 211.002 235.859 192.822 1.00 78.37 321 GLN A N 1
ATOM 2457 C CA . GLN A 1 321 ? 210.284 236.824 191.992 1.00 78.37 321 GLN A CA 1
ATOM 2458 C C . GLN A 1 321 ? 209.865 238.044 192.805 1.00 78.37 321 GLN A C 1
ATOM 2459 O O . GLN A 1 321 ? 210.027 239.189 192.358 1.00 78.37 321 GLN A O 1
ATOM 2465 N N . VAL A 1 322 ? 209.326 237.820 194.006 1.00 73.60 322 VAL A N 1
ATOM 2466 C CA . VAL A 1 322 ? 208.921 238.937 194.855 1.00 73.60 322 VAL A CA 1
ATOM 2467 C C . VAL A 1 322 ? 210.126 239.807 195.187 1.00 73.60 322 VAL A C 1
ATOM 2468 O O . VAL A 1 322 ? 210.063 241.042 195.109 1.00 73.60 322 VAL A O 1
ATOM 2472 N N . HIS A 1 323 ? 211.243 239.177 195.554 1.00 71.32 323 HIS A N 1
ATOM 2473 C CA . HIS A 1 323 ? 212.442 239.931 195.899 1.00 71.32 323 HIS A CA 1
ATOM 2474 C C . HIS A 1 323 ? 212.952 240.728 194.707 1.00 71.32 323 HIS A C 1
ATOM 2475 O O . HIS A 1 323 ? 213.345 241.890 194.853 1.00 71.32 323 HIS A O 1
ATOM 2482 N N . ASN A 1 324 ? 212.961 240.120 193.518 1.00 68.49 324 ASN A N 1
ATOM 2483 C CA . ASN A 1 324 ? 213.481 240.818 192.348 1.00 68.49 324 ASN A CA 1
ATOM 2484 C C . ASN A 1 324 ? 212.611 242.015 191.993 1.00 68.49 324 ASN A C 1
ATOM 2485 O O . ASN A 1 324 ? 213.129 243.091 191.681 1.00 68.49 324 ASN A O 1
ATOM 2490 N N . GLU A 1 325 ? 211.284 241.855 192.042 1.00 66.38 325 GLU A N 1
ATOM 2491 C CA . GLU A 1 325 ? 210.414 242.986 191.727 1.00 66.38 325 GLU A CA 1
ATOM 2492 C C . GLU A 1 325 ? 210.542 244.088 192.774 1.00 66.38 325 GLU A C 1
ATOM 2493 O O . GLU A 1 325 ? 210.541 245.280 192.434 1.00 66.38 325 GLU A O 1
ATOM 2499 N N . VAL A 1 326 ? 210.664 243.713 194.051 1.00 60.48 326 VAL A N 1
ATOM 2500 C CA . VAL A 1 326 ? 210.834 244.713 195.102 1.00 60.48 326 VAL A CA 1
ATOM 2501 C C . VAL A 1 326 ? 212.132 245.484 194.893 1.00 60.48 326 VAL A C 1
ATOM 2502 O O . VAL A 1 326 ? 212.162 246.719 194.956 1.00 60.48 326 VAL A O 1
ATOM 2506 N N . ARG A 1 327 ? 213.227 244.769 194.634 1.00 55.59 327 ARG A N 1
ATOM 2507 C CA . ARG A 1 327 ? 214.494 245.448 194.395 1.00 55.59 327 ARG A CA 1
ATOM 2508 C C . ARG A 1 327 ? 214.414 246.332 193.160 1.00 55.59 327 ARG A C 1
ATOM 2509 O O . ARG A 1 327 ? 214.920 247.460 193.163 1.00 55.59 327 ARG A O 1
ATOM 2517 N N . HIS A 1 328 ? 213.768 245.848 192.098 1.00 56.14 328 HIS A N 1
ATOM 2518 C CA . HIS A 1 328 ? 213.689 246.622 190.865 1.00 56.14 328 HIS A CA 1
ATOM 2519 C C . HIS A 1 328 ? 212.942 247.929 191.079 1.00 56.14 328 HIS A C 1
ATOM 2520 O O . HIS A 1 328 ? 213.427 248.999 190.696 1.00 56.14 328 HIS A O 1
ATOM 2527 N N . ASP A 1 329 ? 211.751 247.871 191.682 1.00 53.78 329 ASP A N 1
ATOM 2528 C CA . ASP A 1 329 ? 210.983 249.105 191.820 1.00 53.78 329 ASP A CA 1
ATOM 2529 C C . ASP A 1 329 ? 211.596 250.027 192.870 1.00 53.78 329 ASP A C 1
ATOM 2530 O O . ASP A 1 329 ? 211.543 251.254 192.714 1.00 53.78 329 ASP A O 1
ATOM 2535 N N . LEU A 1 330 ? 212.213 249.474 193.919 1.00 48.25 330 LEU A N 1
ATOM 2536 C CA . LEU A 1 330 ? 212.932 250.313 194.873 1.00 48.25 330 LEU A CA 1
ATOM 2537 C C . LEU A 1 330 ? 214.074 251.057 194.191 1.00 48.25 330 LEU A C 1
ATOM 2538 O O . LEU A 1 330 ? 214.246 252.271 194.374 1.00 48.25 330 LEU A O 1
ATOM 2543 N N . LEU A 1 331 ? 214.866 250.339 193.390 1.00 49.56 331 LEU A N 1
ATOM 2544 C CA . LEU A 1 331 ? 215.969 250.965 192.673 1.00 49.56 331 LEU A CA 1
ATOM 2545 C C . LEU A 1 331 ? 215.460 252.012 191.696 1.00 49.56 331 LEU A C 1
ATOM 2546 O O . LEU A 1 331 ? 216.054 253.085 191.559 1.00 49.56 331 LEU A O 1
ATOM 2551 N N . ALA A 1 332 ? 214.363 251.713 190.998 1.00 49.94 332 ALA A N 1
ATOM 2552 C CA . ALA A 1 332 ? 213.804 252.678 190.059 1.00 49.94 332 ALA A CA 1
ATOM 2553 C C . ALA A 1 332 ? 213.377 253.952 190.773 1.00 49.94 332 ALA A C 1
ATOM 2554 O O . ALA A 1 332 ? 213.658 255.058 190.302 1.00 49.94 332 ALA A O 1
ATOM 2556 N N . SER A 1 333 ? 212.700 253.818 191.915 1.00 47.31 333 SER A N 1
ATOM 2557 C CA . SER A 1 333 ? 212.270 254.999 192.657 1.00 47.31 333 SER A CA 1
ATOM 2558 C C . SER A 1 333 ? 213.468 255.820 193.120 1.00 47.31 333 SER A C 1
ATOM 2559 O O . SER A 1 333 ? 213.499 257.049 192.958 1.00 47.31 333 SER A O 1
ATOM 2562 N N . ASP A 1 334 ? 214.471 255.154 193.697 1.00 46.75 334 ASP A N 1
ATOM 2563 C CA . ASP A 1 334 ? 215.644 255.879 194.175 1.00 46.75 334 ASP A CA 1
ATOM 2564 C C . ASP A 1 334 ? 216.355 256.589 193.030 1.00 46.75 334 ASP A C 1
ATOM 2565 O O . ASP A 1 334 ? 216.744 257.757 193.158 1.00 46.75 334 ASP A O 1
ATOM 2570 N N . ALA A 1 335 ? 216.537 255.899 191.902 1.00 48.31 335 ALA A N 1
ATOM 2571 C CA . ALA A 1 335 ? 217.226 256.500 190.768 1.00 48.31 335 ALA A CA 1
ATOM 2572 C C . ALA A 1 335 ? 216.437 257.672 190.203 1.00 48.31 335 ALA A C 1
ATOM 2573 O O . ALA A 1 335 ? 217.021 258.692 189.825 1.00 48.31 335 ALA A O 1
ATOM 2575 N N . ARG A 1 336 ? 215.111 257.545 190.124 1.00 46.54 336 ARG A N 1
ATOM 2576 C CA . ARG A 1 336 ? 214.302 258.648 189.618 1.00 46.54 336 ARG A CA 1
ATOM 2577 C C . ARG A 1 336 ? 214.420 259.870 190.517 1.00 46.54 336 ARG A C 1
ATOM 2578 O O . ARG A 1 336 ? 214.572 260.996 190.028 1.00 46.54 336 ARG A O 1
ATOM 2586 N N . GLN A 1 337 ? 214.369 259.670 191.836 1.00 43.96 337 GLN A N 1
ATOM 2587 C CA . GLN A 1 337 ? 214.512 260.803 192.746 1.00 43.96 337 GLN A CA 1
ATOM 2588 C C . GLN A 1 337 ? 215.894 261.439 192.625 1.00 43.96 337 GLN A C 1
ATOM 2589 O O . GLN A 1 337 ? 216.023 262.672 192.598 1.00 43.96 337 GLN A O 1
ATOM 2595 N N . LEU A 1 338 ? 216.942 260.612 192.550 1.00 45.09 338 LEU A N 1
ATOM 2596 C CA . LEU A 1 338 ? 218.294 261.146 192.427 1.00 45.09 338 LEU A CA 1
ATOM 2597 C C . LEU A 1 338 ? 218.458 261.929 191.131 1.00 45.09 338 LEU A C 1
ATOM 2598 O O . LEU A 1 338 ? 219.057 263.011 191.119 1.00 45.09 338 LEU A O 1
ATOM 2603 N N . ALA A 1 339 ? 217.930 261.398 190.027 1.00 48.30 339 ALA A N 1
ATOM 2604 C CA . ALA A 1 339 ? 218.008 262.101 188.753 1.00 48.30 339 ALA A CA 1
ATOM 2605 C C . ALA A 1 339 ? 217.245 263.414 188.806 1.00 48.30 339 ALA A C 1
ATOM 2606 O O . ALA A 1 339 ? 217.699 264.425 188.261 1.00 48.30 339 ALA A O 1
ATOM 2608 N N . ALA A 1 340 ? 216.074 263.418 189.445 1.00 47.48 340 ALA A N 1
ATOM 2609 C CA . ALA A 1 340 ? 215.304 264.651 189.555 1.00 47.48 340 ALA A CA 1
ATOM 2610 C C . ALA A 1 340 ? 216.087 265.714 190.311 1.00 47.48 340 ALA A C 1
ATOM 2611 O O . ALA A 1 340 ? 216.203 266.859 189.857 1.00 47.48 340 ALA A O 1
ATOM 2613 N N . THR A 1 341 ? 216.648 265.351 191.468 1.00 45.56 341 THR A N 1
ATOM 2614 C CA . THR A 1 341 ? 217.394 266.337 192.243 1.00 45.56 341 THR A CA 1
ATOM 2615 C C . THR A 1 341 ? 218.629 266.812 191.486 1.00 45.56 341 THR A C 1
ATOM 2616 O O . THR A 1 341 ? 218.969 268.001 191.524 1.00 45.56 341 THR A O 1
ATOM 2620 N N . LEU A 1 342 ? 219.314 265.902 190.790 1.00 49.12 342 LEU A N 1
ATOM 2621 C CA . LEU A 1 342 ? 220.493 266.300 190.029 1.00 49.12 342 LEU A CA 1
ATOM 2622 C C . LEU A 1 342 ? 220.119 267.272 188.918 1.00 49.12 342 LEU A C 1
ATOM 2623 O O . LEU A 1 342 ? 220.756 268.316 188.752 1.00 49.12 342 LEU A O 1
ATOM 2628 N N . SER A 1 343 ? 219.076 266.953 188.152 1.00 50.82 343 SER A N 1
ATOM 2629 C CA . SER A 1 343 ? 218.655 267.850 187.082 1.00 50.82 343 SER A CA 1
ATOM 2630 C C . SER A 1 343 ? 218.238 269.202 187.641 1.00 50.82 343 SER A C 1
ATOM 2631 O O . SER A 1 343 ? 218.475 270.242 187.015 1.00 50.82 343 SER A O 1
ATOM 2634 N N . ARG A 1 344 ? 217.617 269.209 188.820 1.00 51.78 344 ARG A N 1
ATOM 2635 C CA . ARG A 1 344 ? 217.175 270.467 189.410 1.00 51.78 344 ARG A CA 1
ATOM 2636 C C . ARG A 1 344 ? 218.353 271.316 189.875 1.00 51.78 344 ARG A C 1
ATOM 2637 O O . ARG A 1 344 ? 218.347 272.539 189.701 1.00 51.78 344 ARG A O 1
ATOM 2645 N N . ASP A 1 345 ? 219.374 270.691 190.463 1.00 50.06 345 ASP A N 1
ATOM 2646 C CA . ASP A 1 345 ? 220.394 271.434 191.193 1.00 50.06 345 ASP A CA 1
ATOM 2647 C C . ASP A 1 345 ? 221.695 271.643 190.428 1.00 50.06 345 ASP A C 1
ATOM 2648 O O . ASP A 1 345 ? 222.383 272.636 190.679 1.00 50.06 345 ASP A O 1
ATOM 2653 N N . LEU A 1 346 ? 222.064 270.749 189.511 1.00 53.15 346 LEU A N 1
ATOM 2654 C CA . LEU A 1 346 ? 223.349 270.815 188.826 1.00 53.15 346 LEU A CA 1
ATOM 2655 C C . LEU A 1 346 ? 223.221 271.178 187.355 1.00 53.15 346 LEU A C 1
ATOM 2656 O O . LEU A 1 346 ? 223.949 272.048 186.868 1.00 53.15 346 LEU A O 1
ATOM 2661 N N . LEU A 1 347 ? 222.311 270.530 186.625 1.00 55.94 347 LEU A N 1
ATOM 2662 C CA . LEU A 1 347 ? 222.198 270.791 185.193 1.00 55.94 347 LEU A CA 1
ATOM 2663 C C . LEU A 1 347 ? 221.745 272.221 184.917 1.00 55.94 347 LEU A C 1
ATOM 2664 O O . LEU A 1 347 ? 222.291 272.887 184.030 1.00 55.94 347 LEU A O 1
ATOM 2669 N N . TRP A 1 348 ? 220.753 272.711 185.658 1.00 60.44 348 TRP A N 1
ATOM 2670 C CA . TRP A 1 348 ? 220.214 274.037 185.365 1.00 60.44 348 TRP A CA 1
ATOM 2671 C C . TRP A 1 348 ? 221.246 275.142 185.541 1.00 60.44 348 TRP A C 1
ATOM 2672 O O . TRP A 1 348 ? 221.365 275.993 184.642 1.00 60.44 348 TRP A O 1
ATOM 2683 N N . PRO A 1 349 ? 221.998 275.215 186.646 1.00 57.90 349 PRO A N 1
ATOM 2684 C CA . PRO A 1 349 ? 223.026 276.266 186.735 1.00 57.90 349 PRO A CA 1
ATOM 2685 C C . PRO A 1 349 ? 224.030 276.215 185.600 1.00 57.90 349 PRO A C 1
ATOM 2686 O O . PRO A 1 349 ? 224.418 277.265 185.075 1.00 57.90 349 PRO A O 1
ATOM 2690 N N . LEU A 1 350 ? 224.458 275.019 185.193 1.00 59.55 350 LEU A N 1
ATOM 2691 C CA . LEU A 1 350 ? 225.386 274.919 184.073 1.00 59.55 350 LEU A CA 1
ATOM 2692 C C . LEU A 1 350 ? 224.754 275.456 182.797 1.00 59.55 350 LEU A C 1
ATOM 2693 O O . LEU A 1 350 ? 225.383 276.217 182.053 1.00 59.55 350 LEU A O 1
ATOM 2698 N N . LEU A 1 351 ? 223.498 275.085 182.541 1.00 62.12 351 LEU A N 1
ATOM 2699 C CA . LEU A 1 351 ? 222.823 275.533 181.329 1.00 62.12 351 LEU A CA 1
ATOM 2700 C C . LEU A 1 351 ? 222.684 277.049 181.304 1.00 62.12 351 LEU A C 1
ATOM 2701 O O . LEU A 1 351 ? 222.877 277.679 180.258 1.00 62.12 351 LEU A O 1
ATOM 2706 N N . VAL A 1 352 ? 222.348 277.655 182.446 1.00 60.57 352 VAL A N 1
ATOM 2707 C CA . VAL A 1 352 ? 222.097 279.094 182.483 1.00 60.57 352 VAL A CA 1
ATOM 2708 C C . VAL A 1 352 ? 223.361 279.923 182.661 1.00 60.57 352 VAL A C 1
ATOM 2709 O O . VAL A 1 352 ? 223.314 281.148 182.470 1.00 60.57 352 VAL A O 1
ATOM 2713 N N . LEU A 1 353 ? 224.488 279.307 183.019 1.00 61.01 353 LEU A N 1
ATOM 2714 C CA . LEU A 1 353 ? 225.733 280.045 183.191 1.00 61.01 353 LEU A CA 1
ATOM 2715 C C . LEU A 1 353 ? 226.710 279.866 182.040 1.00 61.01 353 LEU A C 1
ATOM 2716 O O . LEU A 1 353 ? 227.512 280.770 181.784 1.00 61.01 353 LEU A O 1
ATOM 2721 N N . ASN A 1 354 ? 226.673 278.731 181.344 1.00 63.56 354 ASN A N 1
ATOM 2722 C CA . ASN A 1 354 ? 227.637 278.454 180.287 1.00 63.56 354 ASN A CA 1
ATOM 2723 C C . ASN A 1 354 ? 227.085 278.679 178.888 1.00 63.56 354 ASN A C 1
ATOM 2724 O O . ASN A 1 354 ? 227.866 278.930 177.964 1.00 63.56 354 ASN A O 1
ATOM 2729 N N . ARG A 1 355 ? 225.768 278.601 178.707 1.00 65.00 355 ARG A N 1
ATOM 2730 C CA . ARG A 1 355 ? 225.170 278.766 177.393 1.00 65.00 355 ARG A CA 1
ATOM 2731 C C . ARG A 1 355 ? 224.412 280.088 177.306 1.00 65.00 355 ARG A C 1
ATOM 2732 O O . ARG A 1 355 ? 223.915 280.594 178.317 1.00 65.00 355 ARG A O 1
ATOM 2740 N N . PRO A 1 356 ? 224.309 280.674 176.117 1.00 67.80 356 PRO A N 1
ATOM 2741 C CA . PRO A 1 356 ? 223.577 281.934 175.972 1.00 67.80 356 PRO A CA 1
ATOM 2742 C C . PRO A 1 356 ? 222.071 281.726 176.010 1.00 67.80 356 PRO A C 1
ATOM 2743 O O . PRO A 1 356 ? 221.559 280.612 175.883 1.00 67.80 356 PRO A O 1
ATOM 2747 N N . GLY A 1 357 ? 221.361 282.837 176.188 1.00 73.26 357 GLY A N 1
ATOM 2748 C CA . GLY A 1 357 ? 219.913 282.816 176.208 1.00 73.26 357 GLY A CA 1
ATOM 2749 C C . GLY A 1 357 ? 219.350 282.511 177.580 1.00 73.26 357 GLY A C 1
ATOM 2750 O O . GLY A 1 357 ? 220.064 282.272 178.559 1.00 73.26 357 GLY A O 1
ATOM 2751 N N . SER A 1 358 ? 218.020 282.526 177.643 1.00 73.46 358 SER A N 1
ATOM 2752 C CA . SER A 1 358 ? 217.272 282.241 178.866 1.00 73.46 358 SER A CA 1
ATOM 2753 C C . SER A 1 358 ? 216.218 281.194 178.538 1.00 73.46 358 SER A C 1
ATOM 2754 O O . SER A 1 358 ? 215.022 281.506 178.446 1.00 73.46 358 SER A O 1
ATOM 2757 N N . PRO A 1 359 ? 216.624 279.939 178.350 1.00 71.49 359 PRO A N 1
ATOM 2758 C CA . PRO A 1 359 ? 215.647 278.903 178.002 1.00 71.49 359 PRO A CA 1
ATOM 2759 C C . PRO A 1 359 ? 214.619 278.717 179.106 1.00 71.49 359 PRO A C 1
ATOM 2760 O O . PRO A 1 359 ? 214.905 278.893 180.292 1.00 71.49 359 PRO A O 1
ATOM 2764 N N . ASP A 1 360 ? 213.404 278.366 178.696 1.00 73.39 360 ASP A N 1
ATOM 2765 C CA . ASP A 1 360 ? 212.344 278.103 179.656 1.00 73.39 360 ASP A CA 1
ATOM 2766 C C . ASP A 1 360 ? 212.740 276.958 180.580 1.00 73.39 360 ASP A C 1
ATOM 2767 O O . ASP A 1 360 ? 213.345 275.968 180.158 1.00 73.39 360 ASP A O 1
ATOM 2772 N N . VAL A 1 361 ? 212.395 277.103 181.860 1.00 70.18 361 VAL A N 1
ATOM 2773 C CA . VAL A 1 361 ? 212.624 276.018 182.807 1.00 70.18 361 VAL A CA 1
ATOM 2774 C C . VAL A 1 361 ? 211.867 274.771 182.371 1.00 70.18 361 VAL A C 1
ATOM 2775 O O . VAL A 1 361 ? 212.261 273.643 182.691 1.00 70.18 361 VAL A O 1
ATOM 2779 N N . ARG A 1 362 ? 210.771 274.953 181.632 1.00 73.63 362 ARG A N 1
ATOM 2780 C CA . ARG A 1 362 ? 209.977 273.823 181.173 1.00 73.63 362 ARG A CA 1
ATOM 2781 C C . ARG A 1 362 ? 210.763 272.909 180.247 1.00 73.63 362 ARG A C 1
ATOM 2782 O O . ARG A 1 362 ? 210.589 271.687 180.303 1.00 73.63 362 ARG A O 1
ATOM 2790 N N . ARG A 1 363 ? 211.623 273.471 179.400 1.00 69.41 363 ARG A N 1
ATOM 2791 C CA . ARG A 1 363 ? 212.346 272.716 178.388 1.00 69.41 363 ARG A CA 1
ATOM 2792 C C . ARG A 1 363 ? 213.767 272.369 178.817 1.00 69.41 363 ARG A C 1
ATOM 2793 O O . ARG A 1 363 ? 214.601 272.055 177.962 1.00 69.41 363 ARG A O 1
ATOM 2801 N N . ALA A 1 364 ? 214.064 272.423 180.111 1.00 66.95 364 ALA A N 1
ATOM 2802 C CA . ALA A 1 364 ? 215.405 272.111 180.573 1.00 66.95 364 ALA A CA 1
ATOM 2803 C C . ALA A 1 364 ? 215.701 270.620 180.400 1.00 66.95 364 ALA A C 1
ATOM 2804 O O . ALA A 1 364 ? 214.800 269.785 180.507 1.00 66.95 364 ALA A O 1
ATOM 2806 N N . PRO A 1 365 ? 216.955 270.258 180.131 1.00 62.95 365 PRO A N 1
ATOM 2807 C CA . PRO A 1 365 ? 217.299 268.836 180.036 1.00 62.95 365 PRO A CA 1
ATOM 2808 C C . PRO A 1 365 ? 217.154 268.136 181.377 1.00 62.95 365 PRO A C 1
ATOM 2809 O O . PRO A 1 365 ? 217.264 268.747 182.442 1.00 62.95 365 PRO A O 1
ATOM 2813 N N . ARG A 1 366 ? 216.899 266.831 181.312 1.00 58.86 366 ARG A N 1
ATOM 2814 C CA . ARG A 1 366 ? 216.713 266.007 182.497 1.00 58.86 366 ARG A CA 1
ATOM 2815 C C . ARG A 1 366 ? 217.675 264.830 182.450 1.00 58.86 366 ARG A C 1
ATOM 2816 O O . ARG A 1 366 ? 217.775 264.146 181.426 1.00 58.86 366 ARG A O 1
ATOM 2824 N N . LEU A 1 367 ? 218.380 264.598 183.553 1.00 54.09 367 LEU A N 1
ATOM 2825 C CA . LEU A 1 367 ? 219.221 263.416 183.663 1.00 54.09 367 LEU A CA 1
ATOM 2826 C C . LEU A 1 367 ? 218.352 262.168 183.740 1.00 54.09 367 LEU A C 1
ATOM 2827 O O . LEU A 1 367 ? 217.313 262.158 184.405 1.00 54.09 367 LEU A O 1
ATOM 2832 N N . VAL A 1 368 ? 218.775 261.112 183.051 1.00 54.99 368 VAL A N 1
ATOM 2833 C CA . VAL A 1 368 ? 218.035 259.858 183.000 1.00 54.99 368 VAL A CA 1
ATOM 2834 C C . VAL A 1 368 ? 218.990 258.713 183.299 1.00 54.99 368 VAL A C 1
ATOM 2835 O O . VAL A 1 368 ? 220.084 258.646 182.728 1.00 54.99 368 VAL A O 1
ATOM 2839 N N . PHE A 1 369 ? 218.576 257.817 184.189 1.00 52.57 369 PHE A N 1
ATOM 2840 C CA . PHE A 1 369 ? 219.327 256.611 184.499 1.00 52.57 369 PHE A CA 1
ATOM 2841 C C . PHE A 1 369 ? 218.789 255.443 183.683 1.00 52.57 369 PHE A C 1
ATOM 2842 O O . PHE A 1 369 ? 217.602 255.384 183.357 1.00 52.57 369 PHE A O 1
ATOM 2850 N N . ASP A 1 370 ? 219.680 254.512 183.355 1.00 58.85 370 ASP A N 1
ATOM 2851 C CA . ASP A 1 370 ? 219.326 253.360 182.528 1.00 58.85 370 ASP A CA 1
ATOM 2852 C C . ASP A 1 370 ? 218.685 252.303 183.416 1.00 58.85 370 ASP A C 1
ATOM 2853 O O . ASP A 1 370 ? 219.372 251.589 184.151 1.00 58.85 370 ASP A O 1
ATOM 2858 N N . LEU A 1 371 ? 217.358 252.197 183.348 1.00 58.15 371 LEU A N 1
ATOM 2859 C CA . LEU A 1 371 ? 216.603 251.219 184.119 1.00 58.15 371 LEU A CA 1
ATOM 2860 C C . LEU A 1 371 ? 216.168 250.026 183.276 1.00 58.15 371 LEU A C 1
ATOM 2861 O O . LEU A 1 371 ? 215.326 249.237 183.718 1.00 58.15 371 LEU A O 1
ATOM 2866 N N . ARG A 1 372 ? 216.723 249.876 182.076 1.00 76.61 372 ARG A N 1
ATOM 2867 C CA . ARG A 1 372 ? 216.398 248.723 181.250 1.00 76.61 372 ARG A CA 1
ATOM 2868 C C . ARG A 1 372 ? 216.734 247.433 181.984 1.00 76.61 372 ARG A C 1
ATOM 2869 O O . ARG A 1 372 ? 217.781 247.316 182.626 1.00 76.61 372 ARG A O 1
ATOM 2877 N N . GLU A 1 373 ? 215.834 246.460 181.885 1.00 83.18 373 GLU A N 1
ATOM 2878 C CA . GLU A 1 373 ? 216.011 245.151 182.496 1.00 83.18 373 GLU A CA 1
ATOM 2879 C C . GLU A 1 373 ? 216.335 244.140 181.406 1.00 83.18 373 GLU A C 1
ATOM 2880 O O . GLU A 1 373 ? 215.661 244.099 180.371 1.00 83.18 373 GLU A O 1
ATOM 2886 N N . GLN A 1 374 ? 217.369 243.336 181.639 1.00 90.80 374 GLN A N 1
ATOM 2887 C CA . GLN A 1 374 ? 217.821 242.383 180.635 1.00 90.80 374 GLN A CA 1
ATOM 2888 C C . GLN A 1 374 ? 216.701 241.414 180.281 1.00 90.80 374 GLN A C 1
ATOM 2889 O O . GLN A 1 374 ? 216.066 240.832 181.166 1.00 90.80 374 GLN A O 1
ATOM 2895 N N . ALA A 1 375 ? 216.458 241.251 178.985 1.00 92.73 375 ALA A N 1
ATOM 2896 C CA . ALA A 1 375 ? 215.451 240.326 178.490 1.00 92.73 375 ALA A CA 1
ATOM 2897 C C . ALA A 1 375 ? 216.114 239.055 177.977 1.00 92.73 375 ALA A C 1
ATOM 2898 O O . ALA A 1 375 ? 217.222 239.084 177.436 1.00 92.73 375 ALA A O 1
ATOM 2900 N N . ASP A 1 376 ? 215.423 237.932 178.153 1.00 95.94 376 ASP A N 1
ATOM 2901 C CA . ASP A 1 376 ? 215.952 236.643 177.721 1.00 95.94 376 ASP A CA 1
ATOM 2902 C C . ASP A 1 376 ? 216.044 236.633 176.201 1.00 95.94 376 ASP A C 1
ATOM 2903 O O . ASP A 1 376 ? 215.022 236.593 175.509 1.00 95.94 376 ASP A O 1
ATOM 2908 N N . ILE A 1 377 ? 217.271 236.665 175.677 1.00 96.21 377 ILE A N 1
ATOM 2909 C CA . ILE A 1 377 ? 217.455 236.809 174.237 1.00 96.21 377 ILE A CA 1
ATOM 2910 C C . ILE A 1 377 ? 216.908 235.593 173.501 1.00 96.21 377 ILE A C 1
ATOM 2911 O O . ILE A 1 377 ? 216.376 235.715 172.392 1.00 96.21 377 ILE A O 1
ATOM 2916 N N . THR A 1 378 ? 217.040 234.404 174.090 1.00 97.59 378 THR A N 1
ATOM 2917 C CA . THR A 1 378 ? 216.595 233.191 173.410 1.00 97.59 378 THR A CA 1
ATOM 2918 C C . THR A 1 378 ? 215.088 233.201 173.176 1.00 97.59 378 THR A C 1
ATOM 2919 O O . THR A 1 378 ? 214.617 232.847 172.086 1.00 97.59 378 THR A O 1
ATOM 2923 N N . SER A 1 379 ? 214.314 233.594 174.189 1.00 97.35 379 SER A N 1
ATOM 2924 C CA . SER A 1 379 ? 212.862 233.595 174.047 1.00 97.35 379 SER A CA 1
ATOM 2925 C C . SER A 1 379 ? 212.425 234.556 172.950 1.00 97.35 379 SER A C 1
ATOM 2926 O O . SER A 1 379 ? 211.579 234.220 172.115 1.00 97.35 379 SER A O 1
ATOM 2929 N N . MET A 1 380 ? 213.000 235.760 172.932 1.00 98.17 380 MET A N 1
ATOM 2930 C CA . MET A 1 380 ? 212.667 236.714 171.881 1.00 98.17 380 MET A CA 1
ATOM 2931 C C . MET A 1 380 ? 213.083 236.187 170.515 1.00 98.17 380 MET A C 1
ATOM 2932 O O . MET A 1 380 ? 212.341 236.320 169.534 1.00 98.17 380 MET A O 1
ATOM 2937 N N . ALA A 1 381 ? 214.271 235.587 170.432 1.00 98.30 381 ALA A N 1
ATOM 2938 C CA . ALA A 1 381 ? 214.763 235.090 169.154 1.00 98.30 381 ALA A CA 1
ATOM 2939 C C . ALA A 1 381 ? 213.837 234.021 168.597 1.00 98.30 381 ALA A C 1
ATOM 2940 O O . ALA A 1 381 ? 213.580 233.977 167.389 1.00 98.30 381 ALA A O 1
ATOM 2942 N N . GLN A 1 382 ? 213.332 233.144 169.463 1.00 98.34 382 GLN A N 1
ATOM 2943 C CA . GLN A 1 382 ? 212.426 232.098 169.009 1.00 98.34 382 GLN A CA 1
ATOM 2944 C C . GLN A 1 382 ? 211.022 232.627 168.734 1.00 98.34 382 GLN A C 1
ATOM 2945 O O . GLN A 1 382 ? 210.320 232.082 167.876 1.00 98.34 382 GLN A O 1
ATOM 2951 N N . SER A 1 383 ? 210.593 233.676 169.441 1.00 99.82 383 SER A N 1
ATOM 2952 C CA . SER A 1 383 ? 209.241 234.194 169.249 1.00 99.82 383 SER A CA 1
ATOM 2953 C C . SER A 1 383 ? 209.117 235.045 167.989 1.00 99.82 383 SER A C 1
ATOM 2954 O O . SER A 1 383 ? 208.088 234.989 167.306 1.00 99.82 383 SER A O 1
ATOM 2957 N N . ILE A 1 384 ? 210.139 235.841 167.666 1.00 99.72 384 ILE A N 1
ATOM 2958 C CA . ILE A 1 384 ? 210.036 236.756 166.524 1.00 99.72 384 ILE A CA 1
ATOM 2959 C C . ILE A 1 384 ? 209.679 236.033 165.229 1.00 99.72 384 ILE A C 1
ATOM 2960 O O . ILE A 1 384 ? 208.777 236.503 164.514 1.00 99.72 384 ILE A O 1
ATOM 2965 N N . PRO A 1 385 ? 210.341 234.933 164.850 1.00 100.54 385 PRO A N 1
ATOM 2966 C CA . PRO A 1 385 ? 210.058 234.358 163.523 1.00 100.54 385 PRO A CA 1
ATOM 2967 C C . PRO A 1 385 ? 208.597 233.999 163.312 1.00 100.54 385 PRO A C 1
ATOM 2968 O O . PRO A 1 385 ? 208.050 234.280 162.239 1.00 100.54 385 PRO A O 1
ATOM 2972 N N . ALA A 1 386 ? 207.934 233.412 164.310 1.00 100.15 386 ALA A N 1
ATOM 2973 C CA . ALA A 1 386 ? 206.530 233.053 164.140 1.00 100.15 386 ALA A CA 1
ATOM 2974 C C . ALA A 1 386 ? 205.677 234.295 163.916 1.00 100.15 386 ALA A C 1
ATOM 2975 O O . ALA A 1 386 ? 204.841 234.337 163.004 1.00 100.15 386 ALA A O 1
ATOM 2977 N N . LEU A 1 387 ? 205.897 235.331 164.728 1.00 100.21 387 LEU A N 1
ATOM 2978 C CA . LEU A 1 387 ? 205.106 236.549 164.602 1.00 100.21 387 LEU A CA 1
ATOM 2979 C C . LEU A 1 387 ? 205.300 237.191 163.236 1.00 100.21 387 LEU A C 1
ATOM 2980 O O . LEU A 1 387 ? 204.331 237.640 162.611 1.00 100.21 387 LEU A O 1
ATOM 2985 N N . VAL A 1 388 ? 206.542 237.245 162.752 1.00 99.92 388 VAL A N 1
ATOM 2986 C CA . VAL A 1 388 ? 206.785 237.879 161.460 1.00 99.92 388 VAL A CA 1
ATOM 2987 C C . VAL A 1 388 ? 206.193 237.042 160.331 1.00 99.92 388 VAL A C 1
ATOM 2988 O O . VAL A 1 388 ? 205.662 237.586 159.355 1.00 99.92 388 VAL A O 1
ATOM 2992 N N . ASN A 1 389 ? 206.266 235.710 160.438 1.00 100.27 389 ASN A N 1
ATOM 2993 C CA . ASN A 1 389 ? 205.674 234.871 159.400 1.00 100.27 389 ASN A CA 1
ATOM 2994 C C . ASN A 1 389 ? 204.156 234.988 159.375 1.00 100.27 389 ASN A C 1
ATOM 2995 O O . ASN A 1 389 ? 203.545 234.847 158.310 1.00 100.27 389 ASN A O 1
ATOM 3000 N N . VAL A 1 390 ? 203.525 235.236 160.525 1.00 100.47 390 VAL A N 1
ATOM 3001 C CA . VAL A 1 390 ? 202.085 235.491 160.520 1.00 100.47 390 VAL A CA 1
ATOM 3002 C C . VAL A 1 390 ? 201.772 236.726 159.685 1.00 100.47 390 VAL A C 1
ATOM 3003 O O . VAL A 1 390 ? 200.831 236.733 158.882 1.00 100.47 390 VAL A O 1
ATOM 3007 N N . GLY A 1 391 ? 202.553 237.789 159.861 1.00 101.05 391 GLY A N 1
ATOM 3008 C CA . GLY A 1 391 ? 202.358 239.003 159.093 1.00 101.05 391 GLY A CA 1
ATOM 3009 C C . GLY A 1 391 ? 202.512 240.266 159.913 1.00 101.05 391 GLY A C 1
ATOM 3010 O O . GLY A 1 391 ? 202.445 241.375 159.374 1.00 101.05 391 GLY A O 1
ATOM 3011 N N . LEU A 1 392 ? 202.710 240.115 161.219 1.00 101.57 392 LEU A N 1
ATOM 3012 C CA . LEU A 1 392 ? 202.852 241.270 162.093 1.00 101.57 392 LEU A CA 1
ATOM 3013 C C . LEU A 1 392 ? 204.164 241.994 161.816 1.00 101.57 392 LEU A C 1
ATOM 3014 O O . LEU A 1 392 ? 205.212 241.369 161.635 1.00 101.57 392 LEU A O 1
ATOM 3019 N N . GLU A 1 393 ? 204.100 243.323 161.782 1.00 100.05 393 GLU A N 1
ATOM 3020 C CA . GLU A 1 393 ? 205.272 244.168 161.560 1.00 100.05 393 GLU A CA 1
ATOM 3021 C C . GLU A 1 393 ? 205.737 244.682 162.917 1.00 100.05 393 GLU A C 1
ATOM 3022 O O . GLU A 1 393 ? 205.159 245.620 163.471 1.00 100.05 393 GLU A O 1
ATOM 3028 N N . ILE A 1 394 ? 206.782 244.060 163.452 1.00 98.74 394 ILE A N 1
ATOM 3029 C CA . ILE A 1 394 ? 207.357 244.450 164.734 1.00 98.74 394 ILE A CA 1
ATOM 3030 C C . ILE A 1 394 ? 208.489 245.436 164.457 1.00 98.74 394 ILE A C 1
ATOM 3031 O O . ILE A 1 394 ? 209.437 245.080 163.740 1.00 98.74 394 ILE A O 1
ATOM 3036 N N . PRO A 1 395 ? 208.436 246.659 164.986 1.00 97.37 395 PRO A N 1
ATOM 3037 C CA . PRO A 1 395 ? 209.499 247.625 164.685 1.00 97.37 395 PRO A CA 1
ATOM 3038 C C . PRO A 1 395 ? 210.857 247.132 1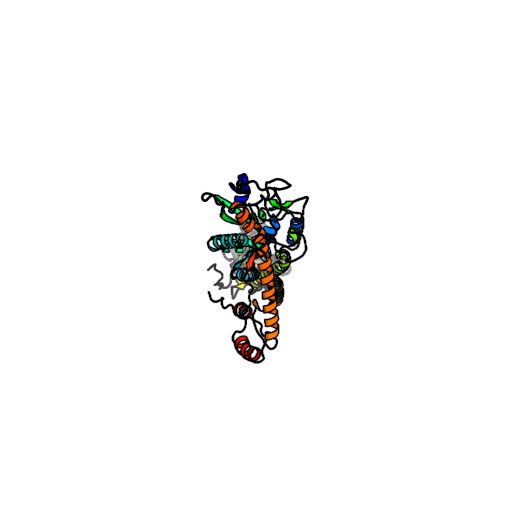65.163 1.00 97.37 395 PRO A C 1
ATOM 3039 O O . PRO A 1 395 ? 210.980 246.526 166.229 1.00 97.37 395 PRO A O 1
ATOM 3043 N N . SER A 1 396 ? 211.885 247.403 164.356 1.00 96.90 396 SER A N 1
ATOM 3044 C CA . SER A 1 396 ? 213.242 247.032 164.739 1.00 96.90 396 SER A CA 1
ATOM 3045 C C . SER A 1 396 ? 213.732 247.861 165.919 1.00 96.90 396 SER A C 1
ATOM 3046 O O . SER A 1 396 ? 214.567 247.392 166.702 1.00 96.90 396 SER A O 1
ATOM 3049 N N . ALA A 1 397 ? 213.228 249.088 166.058 1.00 95.75 397 ALA A N 1
ATOM 3050 C CA . ALA A 1 397 ? 213.644 249.935 167.170 1.00 95.75 397 ALA A CA 1
ATOM 3051 C C . ALA A 1 397 ? 213.282 249.303 168.507 1.00 95.75 397 ALA A C 1
ATOM 3052 O O . ALA A 1 397 ? 214.084 249.322 169.446 1.00 95.75 397 ALA A O 1
ATOM 3054 N N . TRP A 1 398 ? 212.076 248.743 168.616 1.00 95.86 398 TRP A N 1
ATOM 3055 C CA . TRP A 1 398 ? 211.658 248.136 169.875 1.00 95.86 398 TRP A CA 1
ATOM 3056 C C . TRP A 1 398 ? 212.519 246.924 170.217 1.00 95.86 398 TRP A C 1
ATOM 3057 O O . TRP A 1 398 ? 212.894 246.727 171.380 1.00 95.86 398 TRP A O 1
ATOM 3068 N N . VAL A 1 399 ? 212.844 246.099 169.217 1.00 95.39 399 VAL A N 1
ATOM 3069 C CA . VAL A 1 399 ? 213.698 244.942 169.471 1.00 95.39 399 VAL A CA 1
ATOM 3070 C C . VAL A 1 399 ? 215.083 245.395 169.916 1.00 95.39 399 VAL A C 1
ATOM 3071 O O . VAL A 1 399 ? 215.628 244.891 170.907 1.00 95.39 399 VAL A O 1
ATOM 3075 N N . TYR A 1 400 ? 215.673 246.355 169.197 1.00 95.83 400 TYR A N 1
ATOM 3076 C CA . TYR A 1 400 ? 216.963 246.893 169.617 1.00 95.83 400 TYR A CA 1
ATOM 3077 C C . TYR A 1 400 ? 216.901 247.399 171.053 1.00 95.83 400 TYR A C 1
ATOM 3078 O O . TYR A 1 400 ? 217.785 247.100 171.864 1.00 95.83 400 TYR A O 1
ATOM 3087 N N . ASP A 1 401 ? 215.856 248.159 171.388 1.00 94.87 401 ASP A N 1
ATOM 3088 C CA . ASP A 1 401 ? 215.778 248.761 172.714 1.00 94.87 401 ASP A CA 1
ATOM 3089 C C . ASP A 1 401 ? 215.673 247.701 173.802 1.00 94.87 401 ASP A C 1
ATOM 3090 O O . ASP A 1 401 ? 216.386 247.768 174.810 1.00 94.87 401 ASP A O 1
ATOM 3095 N N . LYS A 1 402 ? 214.791 246.714 173.625 1.00 94.67 402 LYS A N 1
ATOM 3096 C CA . LYS A 1 402 ? 214.646 245.697 174.662 1.00 94.67 402 LYS A CA 1
ATOM 3097 C C . LYS A 1 402 ? 215.902 244.843 174.786 1.00 94.67 402 LYS A C 1
ATOM 3098 O O . LYS A 1 402 ? 216.334 244.528 175.901 1.00 94.67 402 LYS A O 1
ATOM 3104 N N . LEU A 1 403 ? 216.503 244.455 173.661 1.00 94.15 403 LEU A N 1
ATOM 3105 C CA . LEU A 1 403 ? 217.676 243.591 173.703 1.00 94.15 403 LEU A CA 1
ATOM 3106 C C . LEU A 1 403 ? 218.953 244.334 174.071 1.00 94.15 403 LEU A C 1
ATOM 3107 O O . LEU A 1 403 ? 219.968 243.684 174.345 1.00 94.15 403 LEU A O 1
ATOM 3112 N N . GLY A 1 404 ? 218.935 245.665 174.085 1.00 91.83 404 GLY A N 1
ATOM 3113 C CA . GLY A 1 404 ? 220.120 246.436 174.388 1.00 91.83 404 GLY A CA 1
ATOM 3114 C C . GLY A 1 404 ? 221.092 246.586 173.239 1.00 91.83 404 GLY A C 1
ATOM 3115 O O . GLY A 1 404 ? 222.178 247.145 173.439 1.00 91.83 404 GLY A O 1
ATOM 3116 N N . ILE A 1 405 ? 220.745 246.107 172.049 1.00 95.03 405 ILE A N 1
ATOM 3117 C CA . ILE A 1 405 ? 221.626 246.192 170.889 1.00 95.03 405 ILE A CA 1
ATOM 3118 C C . ILE A 1 405 ? 221.530 247.599 170.310 1.00 95.03 405 ILE A C 1
ATOM 3119 O O . ILE A 1 405 ? 220.424 248.051 169.980 1.00 95.03 405 ILE A O 1
ATOM 3124 N N . PRO A 1 406 ? 222.637 248.328 170.166 1.00 96.02 406 PRO A N 1
ATOM 3125 C CA . PRO A 1 406 ? 222.547 249.695 169.643 1.00 96.02 406 PRO A CA 1
ATOM 3126 C C . PRO A 1 406 ? 222.114 249.716 168.185 1.00 96.02 406 PRO A C 1
ATOM 3127 O O . PRO A 1 406 ? 222.318 248.757 167.436 1.00 96.02 406 PRO A O 1
ATOM 3131 N N . GLN A 1 407 ? 221.508 250.832 167.789 1.00 96.26 407 GLN A N 1
ATOM 3132 C CA . GLN A 1 407 ? 221.109 251.015 166.405 1.00 96.26 407 GLN A CA 1
ATOM 3133 C C . GLN A 1 407 ? 222.340 251.024 165.498 1.00 96.26 407 GLN A C 1
ATOM 3134 O O . GLN A 1 407 ? 223.410 251.493 165.897 1.00 96.26 407 GLN A O 1
ATOM 3140 N N . PRO A 1 408 ? 222.222 250.511 164.273 1.00 96.69 408 PRO A N 1
ATOM 3141 C CA . PRO A 1 408 ? 223.312 250.688 163.307 1.00 96.69 408 PRO A CA 1
ATOM 3142 C C . PRO A 1 408 ? 223.514 252.161 162.986 1.00 96.69 408 PRO A C 1
ATOM 3143 O O . PRO A 1 408 ? 222.562 252.940 162.912 1.00 96.69 408 PRO A O 1
ATOM 3147 N N . ALA A 1 409 ? 224.774 252.536 162.795 1.00 96.03 409 ALA A N 1
ATOM 3148 C CA . ALA A 1 409 ? 225.127 253.924 162.524 1.00 96.03 409 ALA A CA 1
ATOM 3149 C C . ALA A 1 409 ? 226.052 254.015 161.317 1.00 96.03 409 ALA A C 1
ATOM 3150 O O . ALA A 1 409 ? 225.943 253.224 160.380 1.00 96.03 409 ALA A O 1
ATOM 3152 N N . SER B 2 2 ? 257.261 230.757 278.342 1.00 43.22 2 SER B N 1
ATOM 3153 C CA . SER B 2 2 ? 257.114 231.454 279.613 1.00 43.22 2 SER B CA 1
ATOM 3154 C C . SER B 2 2 ? 256.078 232.566 279.505 1.00 43.22 2 SER B C 1
ATOM 3155 O O . SER B 2 2 ? 256.423 233.744 279.425 1.00 43.22 2 SER B O 1
ATOM 3158 N N . TYR B 2 3 ? 254.802 232.182 279.502 1.00 41.95 3 TYR B N 1
ATOM 3159 C CA . TYR B 2 3 ? 253.715 233.150 279.457 1.00 41.95 3 TYR B CA 1
ATOM 3160 C C . TYR B 2 3 ? 253.476 233.831 280.797 1.00 41.95 3 TYR B C 1
ATOM 3161 O O . TYR B 2 3 ? 252.685 234.778 280.858 1.00 41.95 3 TYR B O 1
ATOM 3170 N N . CYS B 2 4 ? 254.127 233.370 281.862 1.00 40.38 4 CYS B N 1
ATOM 3171 C CA . CYS B 2 4 ? 254.014 233.996 283.170 1.00 40.38 4 CYS B CA 1
ATOM 3172 C C . CYS B 2 4 ? 255.279 233.701 283.960 1.00 40.38 4 CYS B C 1
ATOM 3173 O O . CYS B 2 4 ? 256.051 232.801 283.620 1.00 40.38 4 CYS B O 1
ATOM 3176 N N . THR B 2 5 ? 255.485 234.475 285.021 1.00 40.65 5 THR B N 1
ATOM 3177 C CA . THR B 2 5 ? 256.675 234.376 285.853 1.00 40.65 5 THR B CA 1
ATOM 3178 C C . THR B 2 5 ? 256.258 234.270 287.315 1.00 40.65 5 THR B C 1
ATOM 3179 O O . THR B 2 5 ? 255.073 234.327 287.654 1.00 40.65 5 THR B O 1
ATOM 3183 N N . LEU B 2 6 ? 257.252 234.107 288.191 1.00 40.87 6 LEU B N 1
ATOM 3184 C CA . LEU B 2 6 ? 256.975 234.096 289.623 1.00 40.87 6 LEU B CA 1
ATOM 3185 C C . LEU B 2 6 ? 256.403 235.431 290.076 1.00 40.87 6 LEU B C 1
ATOM 3186 O O . LEU B 2 6 ? 255.494 235.476 290.916 1.00 40.87 6 LEU B O 1
ATOM 3191 N N . ALA B 2 7 ? 256.924 236.533 289.533 1.00 40.19 7 ALA B N 1
ATOM 3192 C CA . ALA B 2 7 ? 256.397 237.847 289.882 1.00 40.19 7 ALA B CA 1
ATOM 3193 C C . ALA B 2 7 ? 254.928 237.963 289.503 1.00 40.19 7 ALA B C 1
ATOM 3194 O O . ALA B 2 7 ? 254.132 238.539 290.250 1.00 40.19 7 ALA B O 1
ATOM 3196 N N . ASP B 2 8 ? 254.551 237.430 288.339 1.00 39.38 8 ASP B N 1
ATOM 3197 C CA . ASP B 2 8 ? 253.149 237.456 287.936 1.00 39.38 8 ASP B CA 1
ATOM 3198 C C . ASP B 2 8 ? 252.283 236.660 288.904 1.00 39.38 8 ASP B C 1
ATOM 3199 O O . ASP B 2 8 ? 251.208 237.119 289.310 1.00 39.38 8 ASP B O 1
ATOM 3204 N N . LEU B 2 9 ? 252.732 235.463 289.284 1.00 40.33 9 LEU B N 1
ATOM 3205 C CA . LEU B 2 9 ? 251.957 234.653 290.216 1.00 40.33 9 LEU B CA 1
ATOM 3206 C C . LEU B 2 9 ? 251.786 235.369 291.546 1.00 40.33 9 LEU B C 1
ATOM 3207 O O . LEU B 2 9 ? 250.700 235.347 292.136 1.00 40.33 9 LEU B O 1
ATOM 3212 N N . ILE B 2 10 ? 252.851 235.999 292.043 1.00 40.62 10 ILE B N 1
ATOM 3213 C CA . ILE B 2 10 ? 252.741 236.756 293.286 1.00 40.62 10 ILE B CA 1
ATOM 3214 C C . ILE B 2 10 ? 251.744 237.892 293.118 1.00 40.62 10 ILE B C 1
ATOM 3215 O O . ILE B 2 10 ? 250.796 238.033 293.894 1.00 40.62 10 ILE B O 1
ATOM 3220 N N . GLU B 2 11 ? 251.919 238.696 292.073 1.00 40.23 11 GLU B N 1
ATOM 3221 C CA . GLU B 2 11 ? 251.069 239.864 291.893 1.00 40.23 11 GLU B CA 1
ATOM 3222 C C . GLU B 2 11 ? 249.612 239.467 291.682 1.00 40.23 11 GLU B C 1
ATOM 3223 O O . GLU B 2 11 ? 248.712 240.291 291.880 1.00 40.23 11 GLU B O 1
ATOM 3229 N N . GLN B 2 12 ? 249.355 238.214 291.295 1.00 38.83 12 GLN B N 1
ATOM 3230 C CA . GLN B 2 12 ? 247.972 237.769 291.137 1.00 38.83 12 GLN B CA 1
ATOM 3231 C C . GLN B 2 12 ? 247.400 237.178 292.424 1.00 38.83 12 GLN B C 1
ATOM 3232 O O . GLN B 2 12 ? 246.252 237.469 292.778 1.00 38.83 12 GLN B O 1
ATOM 3238 N N . TYR B 2 13 ? 248.169 236.351 293.138 1.00 39.10 13 TYR B N 1
ATOM 3239 C CA . TYR B 2 13 ? 247.645 235.569 294.254 1.00 39.10 13 TYR B CA 1
ATOM 3240 C C . TYR B 2 13 ? 248.281 235.926 295.595 1.00 39.10 13 TYR B C 1
ATOM 3241 O O . TYR B 2 13 ? 248.271 235.101 296.513 1.00 39.10 13 TYR B O 1
ATOM 3250 N N . SER B 2 14 ? 248.834 237.130 295.735 1.00 41.56 14 SER B N 1
ATOM 3251 C CA . SER B 2 14 ? 249.566 237.483 296.945 1.00 41.56 14 SER B CA 1
ATOM 3252 C C . SER B 2 14 ? 250.808 236.606 297.043 1.00 41.56 14 SER B C 1
ATOM 3253 O O . SER B 2 14 ? 250.927 235.609 296.325 1.00 41.56 14 SER B O 1
ATOM 3256 N N . GLU B 2 15 ? 251.738 236.959 297.925 1.00 42.60 15 GLU B N 1
ATOM 3257 C CA . GLU B 2 15 ? 252.952 236.178 298.111 1.00 42.60 15 GLU B CA 1
ATOM 3258 C C . GLU B 2 15 ? 252.799 235.103 299.174 1.00 42.60 15 GLU B C 1
ATOM 3259 O O . GLU B 2 15 ? 253.453 234.060 299.079 1.00 42.60 15 GLU B O 1
ATOM 3265 N N . GLN B 2 16 ? 251.944 235.327 300.170 1.00 44.25 16 GLN B N 1
ATOM 3266 C CA . GLN B 2 16 ? 251.769 234.372 301.255 1.00 44.25 16 GLN B CA 1
ATOM 3267 C C . GLN B 2 16 ? 251.173 233.059 300.754 1.00 44.25 16 GLN B C 1
ATOM 3268 O O . GLN B 2 16 ? 251.610 231.979 301.168 1.00 44.25 16 GLN B O 1
ATOM 3274 N N . LYS B 2 17 ? 250.189 233.128 299.854 1.00 42.35 17 LYS B N 1
ATOM 3275 C CA . LYS B 2 17 ? 249.588 231.909 299.317 1.00 42.35 17 LYS B CA 1
ATOM 3276 C C . LYS B 2 17 ? 250.583 231.116 298.478 1.00 42.35 17 LYS B C 1
ATOM 3277 O O . LYS B 2 17 ? 250.627 229.881 298.555 1.00 42.35 17 LYS B O 1
ATOM 3283 N N . ILE B 2 18 ? 251.375 231.803 297.652 1.00 41.44 18 ILE B N 1
ATOM 3284 C CA . ILE B 2 18 ? 252.400 231.116 296.873 1.00 41.44 18 ILE B CA 1
ATOM 3285 C C . ILE B 2 18 ? 253.426 230.487 297.804 1.00 41.44 18 ILE B C 1
ATOM 3286 O O . ILE B 2 18 ? 253.911 229.376 297.561 1.00 41.44 18 ILE B O 1
ATOM 3291 N N . ARG B 2 19 ? 253.772 231.188 298.884 1.00 44.32 19 ARG B N 1
ATOM 3292 C CA . ARG B 2 19 ? 254.690 230.633 299.870 1.00 44.32 19 ARG B CA 1
ATOM 3293 C C . ARG B 2 19 ? 254.125 229.366 300.500 1.00 44.32 19 ARG B C 1
ATOM 3294 O O . ARG B 2 19 ? 254.855 228.392 300.715 1.00 44.32 19 ARG B O 1
ATOM 3302 N N . GLU B 2 20 ? 252.826 229.361 300.808 1.00 43.64 20 GLU B N 1
ATOM 3303 C CA . GLU B 2 20 ? 252.205 228.156 301.354 1.00 43.64 20 GLU B CA 1
ATOM 3304 C C . GLU B 2 20 ? 252.256 227.006 300.355 1.00 43.64 20 GLU B C 1
ATOM 3305 O O . GLU B 2 20 ? 252.719 225.907 300.678 1.00 43.64 20 GLU B O 1
ATOM 3311 N N . VAL B 2 21 ? 251.783 227.243 299.128 1.00 41.85 21 VAL B N 1
ATOM 3312 C CA . VAL B 2 21 ? 251.585 226.142 298.184 1.00 41.85 21 VAL B CA 1
ATOM 3313 C C . VAL B 2 21 ? 252.861 225.704 297.484 1.00 41.85 21 VAL B C 1
ATOM 3314 O O . VAL B 2 21 ? 252.874 224.631 296.868 1.00 41.85 21 VAL B O 1
ATOM 3318 N N . SER B 2 22 ? 253.933 226.489 297.560 1.00 43.64 22 SER B N 1
ATOM 3319 C CA . SER B 2 22 ? 255.174 226.158 296.872 1.00 43.64 22 SER B CA 1
ATOM 3320 C C . SER B 2 22 ? 256.191 225.463 297.763 1.00 43.64 22 SER B C 1
ATOM 3321 O O . SER B 2 22 ? 257.100 224.806 297.246 1.00 43.64 22 SER B O 1
ATOM 3324 N N . ASP B 2 23 ? 256.066 225.592 299.080 1.00 45.73 23 ASP B N 1
ATOM 3325 C CA . ASP B 2 23 ? 257.009 224.989 300.011 1.00 45.73 23 ASP B CA 1
ATOM 3326 C C . ASP B 2 23 ? 256.412 223.701 300.565 1.00 45.73 23 ASP B C 1
ATOM 3327 O O . ASP B 2 23 ? 255.349 223.724 301.195 1.00 45.73 23 ASP B O 1
ATOM 3332 N N . ARG B 2 24 ? 257.096 222.582 300.328 1.00 44.38 24 ARG B N 1
ATOM 3333 C CA . ARG B 2 24 ? 256.632 221.276 300.771 1.00 44.38 24 ARG B CA 1
ATOM 3334 C C . ARG B 2 24 ? 257.487 220.669 301.874 1.00 44.38 24 ARG B C 1
ATOM 3335 O O . ARG B 2 24 ? 257.135 219.600 302.384 1.00 44.38 24 ARG B O 1
ATOM 3343 N N . VAL B 2 25 ? 258.586 221.313 302.258 1.00 48.56 25 VAL B N 1
ATOM 3344 C CA . VAL B 2 25 ? 259.548 220.726 303.180 1.00 48.56 25 VAL B CA 1
ATOM 3345 C C . VAL B 2 25 ? 259.460 221.346 304.569 1.00 48.56 25 VAL B C 1
ATOM 3346 O O . VAL B 2 25 ? 259.564 220.637 305.571 1.00 48.56 25 VAL B O 1
ATOM 3350 N N . ASN B 2 26 ? 259.263 222.659 304.657 1.00 48.87 26 ASN B N 1
ATOM 3351 C CA . ASN B 2 26 ? 259.238 223.368 305.930 1.00 48.87 26 ASN B CA 1
ATOM 3352 C C . ASN B 2 26 ? 257.799 223.671 306.322 1.00 48.87 26 ASN B C 1
ATOM 3353 O O . ASN B 2 26 ? 257.036 224.222 305.521 1.00 48.87 26 ASN B O 1
ATOM 3358 N N . LYS B 2 27 ? 257.436 223.307 307.546 1.00 48.12 27 LYS B N 1
ATOM 3359 C CA . LYS B 2 27 ? 256.117 223.612 308.098 1.00 48.12 27 LYS B CA 1
ATOM 3360 C C . LYS B 2 27 ? 256.301 224.385 309.397 1.00 48.12 27 LYS B C 1
ATOM 3361 O O . LYS B 2 27 ? 256.845 223.826 310.369 1.00 48.12 27 LYS B O 1
ATOM 3367 N N . PRO B 2 28 ? 255.887 225.657 309.480 1.00 48.63 28 PRO B N 1
ATOM 3368 C CA . PRO B 2 28 ? 255.214 226.466 308.452 1.00 48.63 28 PRO B CA 1
ATOM 3369 C C . PRO B 2 28 ? 256.161 226.843 307.320 1.00 48.63 28 PRO B C 1
ATOM 3370 O O . PRO B 2 28 ? 257.374 226.867 307.504 1.00 48.63 28 PRO B O 1
ATOM 3374 N N . ALA B 2 29 ? 255.631 227.142 306.137 1.00 46.52 29 ALA B N 1
ATOM 3375 C CA . ALA B 2 29 ? 256.476 227.516 305.014 1.00 46.52 29 ALA B CA 1
ATOM 3376 C C . ALA B 2 29 ? 257.238 228.797 305.328 1.00 46.52 29 ALA B C 1
ATOM 3377 O O . ALA B 2 29 ? 256.770 229.657 306.078 1.00 46.52 29 ALA B O 1
ATOM 3379 N N . THR B 2 30 ? 258.441 228.908 304.765 1.00 46.78 30 THR B N 1
ATOM 3380 C CA . THR B 2 30 ? 259.279 230.078 304.996 1.00 46.78 30 THR B CA 1
ATOM 3381 C C . THR B 2 30 ? 259.740 230.713 303.687 1.00 46.78 30 THR B C 1
ATOM 3382 O O . THR B 2 30 ? 259.871 231.938 303.608 1.00 46.78 30 THR B O 1
ATOM 3386 N N . THR B 2 31 ? 259.987 229.903 302.656 1.00 46.20 31 THR B N 1
ATOM 3387 C CA . THR B 2 31 ? 260.517 230.411 301.398 1.00 46.20 31 THR B CA 1
ATOM 3388 C C . THR B 2 31 ? 259.799 229.773 300.219 1.00 46.20 31 THR B C 1
ATOM 3389 O O . THR B 2 31 ? 259.318 228.640 300.299 1.00 46.20 31 THR B O 1
ATOM 3393 N N . ILE B 2 32 ? 259.740 230.519 299.117 1.00 43.47 32 ILE B N 1
ATOM 3394 C CA . ILE B 2 32 ? 259.170 230.019 297.870 1.00 43.47 32 ILE B CA 1
ATOM 3395 C C . ILE B 2 32 ? 260.234 229.227 297.123 1.00 43.47 32 ILE B C 1
ATOM 3396 O O . ILE B 2 32 ? 261.354 229.711 296.915 1.00 43.47 32 ILE B O 1
ATOM 3401 N N . ASP B 2 33 ? 259.887 228.011 296.712 1.00 44.41 33 ASP B N 1
ATOM 3402 C CA . ASP B 2 33 ? 260.789 227.156 295.947 1.00 44.41 33 ASP B CA 1
ATOM 3403 C C . ASP B 2 33 ? 260.606 227.468 294.466 1.00 44.41 33 ASP B C 1
ATOM 3404 O O . ASP B 2 33 ? 259.546 227.196 293.893 1.00 44.41 33 ASP B O 1
ATOM 3409 N N . THR B 2 34 ? 261.641 228.037 293.846 1.00 44.27 34 THR B N 1
ATOM 3410 C CA . THR B 2 34 ? 261.518 228.484 292.463 1.00 44.27 34 THR B CA 1
ATOM 3411 C C . THR B 2 34 ? 261.359 227.318 291.496 1.00 44.27 34 THR B C 1
ATOM 3412 O O . THR B 2 34 ? 260.760 227.483 290.429 1.00 44.27 34 THR B O 1
ATOM 3416 N N . VAL B 2 35 ? 261.886 226.142 291.838 1.00 43.90 35 VAL B N 1
ATOM 3417 C CA . VAL B 2 35 ? 261.816 225.007 290.920 1.00 43.90 35 VAL B CA 1
ATOM 3418 C C . VAL B 2 35 ? 260.370 224.569 290.714 1.00 43.90 35 VAL B C 1
ATOM 3419 O O . VAL B 2 35 ? 259.941 224.305 289.583 1.00 43.90 35 VAL B O 1
ATOM 3423 N N . ILE B 2 36 ? 259.599 224.474 291.799 1.00 42.59 36 ILE B N 1
ATOM 3424 C CA . ILE B 2 36 ? 258.215 224.023 291.686 1.00 42.59 36 ILE B CA 1
ATOM 3425 C C . ILE B 2 36 ? 257.395 225.024 290.882 1.00 42.59 36 ILE B C 1
ATOM 3426 O O . ILE B 2 36 ? 256.583 224.643 290.029 1.00 42.59 36 ILE B O 1
ATOM 3431 N N . VAL B 2 37 ? 257.587 226.317 291.145 1.00 41.79 37 VAL B N 1
ATOM 3432 C CA . VAL B 2 37 ? 256.865 227.340 290.394 1.00 41.79 37 VAL B CA 1
ATOM 3433 C C . VAL B 2 37 ? 257.245 227.279 288.922 1.00 41.79 37 VAL B C 1
ATOM 3434 O O . VAL B 2 37 ? 256.388 227.400 288.036 1.00 41.79 37 VAL B O 1
ATOM 3438 N N . ASP B 2 38 ? 258.536 227.102 288.636 1.00 42.21 38 ASP B N 1
ATOM 3439 C CA . ASP B 2 38 ? 258.979 227.020 287.250 1.00 42.21 38 ASP B CA 1
ATOM 3440 C C . ASP B 2 38 ? 258.336 225.838 286.541 1.00 42.21 38 ASP B C 1
ATOM 3441 O O . ASP B 2 38 ? 257.882 225.963 285.398 1.00 42.21 38 ASP B O 1
ATOM 3446 N N . ARG B 2 39 ? 258.279 224.680 287.202 1.00 42.34 39 ARG B N 1
ATOM 3447 C CA . ARG B 2 39 ? 257.660 223.522 286.566 1.00 42.34 39 ARG B CA 1
ATOM 3448 C C . ARG B 2 39 ? 256.163 223.724 286.373 1.00 42.34 39 ARG B C 1
ATOM 3449 O O . ARG B 2 39 ? 255.602 223.295 285.358 1.00 42.34 39 ARG B O 1
ATOM 3457 N N . ALA B 2 40 ? 255.488 224.337 287.346 1.00 40.07 40 ALA B N 1
ATOM 3458 C CA . ALA B 2 40 ? 254.063 224.599 287.180 1.00 40.07 40 ALA B CA 1
ATOM 3459 C C . ALA B 2 40 ? 253.818 225.516 285.989 1.00 40.07 40 ALA B C 1
ATOM 3460 O O . ALA B 2 40 ? 252.902 225.283 285.187 1.00 40.07 40 ALA B O 1
ATOM 3462 N N . ILE B 2 41 ? 254.637 226.559 285.851 1.00 40.08 41 ILE B N 1
ATOM 3463 C CA . ILE B 2 41 ? 254.505 227.458 284.710 1.00 40.08 41 ILE B CA 1
ATOM 3464 C C . ILE B 2 41 ? 254.781 226.710 283.414 1.00 40.08 41 ILE B C 1
ATOM 3465 O O . ILE B 2 41 ? 254.114 226.933 282.397 1.00 40.08 41 ILE B O 1
ATOM 3470 N N . ALA B 2 42 ? 255.774 225.819 283.425 1.00 39.58 42 ALA B N 1
ATOM 3471 C CA . ALA B 2 42 ? 256.086 225.046 282.228 1.00 39.58 42 ALA B CA 1
ATOM 3472 C C . ALA B 2 42 ? 254.916 224.159 281.824 1.00 39.58 42 ALA B C 1
ATOM 3473 O O . ALA B 2 42 ? 254.587 224.055 280.638 1.00 39.58 42 ALA B O 1
ATOM 3475 N N . ASP B 2 43 ? 254.278 223.507 282.796 1.00 39.59 43 ASP B N 1
ATOM 3476 C CA . ASP B 2 43 ? 253.127 222.661 282.489 1.00 39.59 43 ASP B CA 1
ATOM 3477 C C . ASP B 2 43 ? 251.959 223.485 281.960 1.00 39.59 43 ASP B C 1
ATOM 3478 O O . ASP B 2 43 ? 251.258 223.063 281.030 1.00 39.59 43 ASP B O 1
ATOM 3483 N N . ALA B 2 44 ? 251.720 224.659 282.551 1.00 38.38 44 ALA B N 1
ATOM 3484 C CA . ALA B 2 44 ? 250.666 225.527 282.037 1.00 38.38 44 ALA B CA 1
ATOM 3485 C C . ALA B 2 44 ? 250.953 225.941 280.599 1.00 38.38 44 ALA B C 1
ATOM 3486 O O . ALA B 2 44 ? 250.062 225.903 279.738 1.00 38.38 44 ALA B O 1
ATOM 3488 N N . ASP B 2 45 ? 252.197 226.333 280.320 1.00 40.19 45 ASP B N 1
ATOM 3489 C CA . ASP B 2 45 ? 252.573 226.693 278.959 1.00 40.19 45 ASP B CA 1
ATOM 3490 C C . ASP B 2 45 ? 252.392 225.512 278.019 1.00 40.19 45 ASP B C 1
ATOM 3491 O O . ASP B 2 45 ? 251.984 225.682 276.867 1.00 40.19 45 ASP B O 1
ATOM 3496 N N . SER B 2 46 ? 252.699 224.305 278.493 1.00 39.79 46 SER B N 1
ATOM 3497 C CA . SER B 2 46 ? 252.563 223.118 277.659 1.00 39.79 46 SER B CA 1
ATOM 3498 C C . SER B 2 46 ? 251.107 222.861 277.301 1.00 39.79 46 SER B C 1
ATOM 3499 O O . SER B 2 46 ? 250.788 222.544 276.150 1.00 39.79 46 SER B O 1
ATOM 3502 N N . GLU B 2 47 ? 250.208 222.982 278.279 1.00 38.64 47 GLU B N 1
ATOM 3503 C CA . GLU B 2 47 ? 248.788 222.800 277.989 1.00 38.64 47 GLU B CA 1
ATOM 3504 C C . GLU B 2 47 ? 248.286 223.866 277.021 1.00 38.64 47 GLU B C 1
ATOM 3505 O O . GLU B 2 47 ? 247.529 223.567 276.085 1.00 38.64 47 GLU B O 1
ATOM 3511 N N . ILE B 2 48 ? 248.704 225.117 277.221 1.00 39.90 48 ILE B N 1
ATOM 3512 C CA . ILE B 2 48 ? 248.277 226.174 276.309 1.00 39.90 48 ILE B CA 1
ATOM 3513 C C . ILE B 2 48 ? 248.804 225.906 274.905 1.00 39.90 48 ILE B C 1
ATOM 3514 O O . ILE B 2 48 ? 248.109 226.143 273.910 1.00 39.90 48 ILE B O 1
ATOM 3519 N N . ASP B 2 49 ? 250.042 225.422 274.801 1.00 41.21 49 ASP B N 1
ATOM 3520 C CA . ASP B 2 49 ? 250.600 225.075 273.500 1.00 41.21 49 ASP B CA 1
ATOM 3521 C C . ASP B 2 49 ? 249.797 223.960 272.848 1.00 41.21 49 ASP B C 1
ATOM 3522 O O . ASP B 2 49 ? 249.521 224.001 271.644 1.00 41.21 49 ASP B O 1
ATOM 3527 N N . LEU B 2 50 ? 249.419 222.950 273.633 1.00 39.17 50 LEU B N 1
ATOM 3528 C CA . LEU B 2 50 ? 248.550 221.899 273.121 1.00 39.17 50 LEU B CA 1
ATOM 3529 C C . LEU B 2 50 ? 247.275 222.492 272.544 1.00 39.17 50 LEU B C 1
ATOM 3530 O O . LEU B 2 50 ? 246.790 222.052 271.495 1.00 39.17 50 LEU B O 1
ATOM 3535 N N . HIS B 2 51 ? 246.714 223.493 273.222 1.00 38.90 51 HIS B N 1
ATOM 3536 C CA . HIS B 2 51 ? 245.446 224.061 272.777 1.00 38.90 51 HIS B CA 1
ATOM 3537 C C . HIS B 2 51 ? 245.603 225.057 271.630 1.00 38.90 51 HIS B C 1
ATOM 3538 O O . HIS B 2 51 ? 244.618 225.354 270.946 1.00 38.90 51 HIS B O 1
ATOM 3545 N N . LEU B 2 52 ? 246.807 225.579 271.394 1.00 40.63 52 LEU B N 1
ATOM 3546 C CA . LEU B 2 52 ? 247.001 226.682 270.458 1.00 40.63 52 LEU B CA 1
ATOM 3547 C C . LEU B 2 52 ? 247.859 226.336 269.249 1.00 40.63 52 LEU B C 1
ATOM 3548 O O . LEU B 2 52 ? 248.067 227.204 268.395 1.00 40.63 52 LEU B O 1
ATOM 3553 N N . HIS B 2 53 ? 248.365 225.107 269.140 1.00 42.39 53 HIS B N 1
ATOM 3554 C CA . HIS B 2 53 ? 249.312 224.809 268.071 1.00 42.39 53 HIS B CA 1
ATOM 3555 C C . HIS B 2 53 ? 248.650 224.826 266.698 1.00 42.39 53 HIS B C 1
ATOM 3556 O O . HIS B 2 53 ? 249.313 225.121 265.698 1.00 42.39 53 HIS B O 1
ATOM 3563 N N . GLY B 2 54 ? 247.361 224.512 266.624 1.00 43.39 54 GLY B N 1
ATOM 3564 C CA . GLY B 2 54 ? 246.682 224.406 265.351 1.00 43.39 54 GLY B CA 1
ATOM 3565 C C . GLY B 2 54 ? 246.305 225.711 264.691 1.00 43.39 54 GLY B C 1
ATOM 3566 O O . GLY B 2 54 ? 245.859 225.697 263.541 1.00 43.39 54 GLY B O 1
ATOM 3567 N N . ARG B 2 55 ? 246.472 226.843 265.375 1.00 40.80 55 ARG B N 1
ATOM 3568 C CA . ARG B 2 55 ? 246.074 228.139 264.836 1.00 40.80 55 ARG B CA 1
ATOM 3569 C C . ARG B 2 55 ? 247.178 229.185 264.833 1.00 40.80 55 ARG B C 1
ATOM 3570 O O . ARG B 2 55 ? 247.023 230.202 264.148 1.00 40.80 55 ARG B O 1
ATOM 3578 N N . TYR B 2 56 ? 248.271 228.986 265.566 1.00 42.61 56 TYR B N 1
ATOM 3579 C CA . TYR B 2 56 ? 249.344 229.967 265.639 1.00 42.61 56 TYR B CA 1
ATOM 3580 C C . TYR B 2 56 ? 250.681 229.247 265.712 1.00 42.61 56 TYR B C 1
ATOM 3581 O O . TYR B 2 56 ? 250.749 228.052 266.008 1.00 42.61 56 TYR B O 1
ATOM 3590 N N . GLN B 2 57 ? 251.751 229.988 265.431 1.00 47.32 57 GLN B N 1
ATOM 3591 C CA . GLN B 2 57 ? 253.090 229.465 265.656 1.00 47.32 57 GLN B CA 1
ATOM 3592 C C . GLN B 2 57 ? 253.336 229.287 267.149 1.00 47.32 57 GLN B C 1
ATOM 3593 O O . GLN B 2 57 ? 253.118 230.199 267.951 1.00 47.32 57 GLN B O 1
ATOM 3599 N N . LEU B 2 58 ? 253.802 228.089 267.524 1.00 46.83 58 LEU B N 1
ATOM 3600 C CA . LEU B 2 58 ? 253.960 227.789 268.947 1.00 46.83 58 LEU B CA 1
ATOM 3601 C C . LEU B 2 58 ? 255.054 228.630 269.588 1.00 46.83 58 LEU B C 1
ATOM 3602 O O . LEU B 2 58 ? 254.814 229.216 270.659 1.00 46.83 58 LEU B O 1
ATOM 3607 N N . PRO B 2 59 ? 256.259 228.739 269.018 1.00 48.26 59 PRO B N 1
ATOM 3608 C CA . PRO B 2 59 ? 257.287 229.567 269.662 1.00 48.26 59 PRO B CA 1
ATOM 3609 C C . PRO B 2 59 ? 256.987 231.050 269.517 1.00 48.26 59 PRO B C 1
ATOM 3610 O O . PRO B 2 59 ? 257.651 231.764 268.760 1.00 48.26 59 PRO B O 1
ATOM 3614 N N . LEU B 2 60 ? 255.979 231.517 270.249 1.00 46.29 60 LEU B N 1
ATOM 3615 C CA . LEU B 2 60 ? 255.550 232.904 270.145 1.00 46.29 60 LEU B CA 1
ATOM 3616 C C . LEU B 2 60 ? 256.657 233.846 270.601 1.00 46.29 60 LEU B C 1
ATOM 3617 O O . LEU B 2 60 ? 257.290 233.626 271.637 1.00 46.29 60 LEU B O 1
ATOM 3622 N N . ALA B 2 61 ? 256.886 234.902 269.820 1.00 47.76 61 ALA B N 1
ATOM 3623 C CA . ALA B 2 61 ? 257.856 235.921 270.198 1.00 47.76 61 ALA B CA 1
ATOM 3624 C C . ALA B 2 61 ? 257.310 236.891 271.236 1.00 47.76 61 ALA B C 1
ATOM 3625 O O . ALA B 2 61 ? 258.098 237.571 271.903 1.00 47.76 61 ALA B O 1
ATOM 3627 N N . SER B 2 62 ? 255.990 236.971 271.387 1.00 47.31 62 SER B N 1
ATOM 3628 C CA . SER B 2 62 ? 255.366 237.850 272.364 1.00 47.31 62 SER B CA 1
ATOM 3629 C C . SER B 2 62 ? 254.175 237.131 272.982 1.00 47.31 62 SER B C 1
ATOM 3630 O O . SER B 2 62 ? 253.605 236.212 272.391 1.00 47.31 62 SER B O 1
ATOM 3633 N N . VAL B 2 63 ? 253.804 237.563 274.179 1.00 44.10 63 VAL B N 1
ATOM 3634 C CA . VAL B 2 63 ? 252.767 236.913 274.975 1.00 44.10 63 VAL B CA 1
ATOM 3635 C C . VAL B 2 63 ? 251.564 237.849 275.054 1.00 44.10 63 VAL B C 1
ATOM 3636 O O . VAL B 2 63 ? 251.694 238.972 275.558 1.00 44.10 63 VAL B O 1
ATOM 3640 N N . PRO B 2 64 ? 250.394 237.451 274.554 1.00 43.74 64 PRO B N 1
ATOM 3641 C CA . PRO B 2 64 ? 249.177 238.214 274.846 1.00 43.74 64 PRO B CA 1
ATOM 3642 C C . PRO B 2 64 ? 248.851 238.196 276.331 1.00 43.74 64 PRO B C 1
ATOM 3643 O O . PRO B 2 64 ? 249.169 237.249 277.053 1.00 43.74 64 PRO B O 1
ATOM 3647 N N . THR B 2 65 ? 248.213 239.274 276.789 1.00 44.51 65 THR B N 1
ATOM 3648 C CA . THR B 2 65 ? 247.954 239.426 278.218 1.00 44.51 65 THR B CA 1
ATOM 3649 C C . THR B 2 65 ? 246.930 238.408 278.715 1.00 44.51 65 THR B C 1
ATOM 3650 O O . THR B 2 65 ? 247.059 237.875 279.826 1.00 44.51 65 THR B O 1
ATOM 3654 N N . ALA B 2 66 ? 245.898 238.131 277.914 1.00 42.70 66 ALA B N 1
ATOM 3655 C CA . ALA B 2 66 ? 244.964 237.071 278.278 1.00 42.70 66 ALA B CA 1
ATOM 3656 C C . ALA B 2 66 ? 245.693 235.745 278.426 1.00 42.70 66 ALA B C 1
ATOM 3657 O O . ALA B 2 66 ? 245.365 234.933 279.303 1.00 42.70 66 ALA B O 1
ATOM 3659 N N . LEU B 2 67 ? 246.692 235.511 277.574 1.00 41.47 67 LEU B N 1
ATOM 3660 C CA . LEU B 2 67 ? 247.527 234.328 277.718 1.00 41.47 67 LEU B CA 1
ATOM 3661 C C . LEU B 2 67 ? 248.243 234.334 279.062 1.00 41.47 67 LEU B C 1
ATOM 3662 O O . LEU B 2 67 ? 248.384 233.288 279.703 1.00 41.47 67 LEU B O 1
ATOM 3667 N N . LYS B 2 68 ? 248.699 235.507 279.507 1.00 40.87 68 LYS B N 1
ATOM 3668 C CA . LYS B 2 68 ? 249.346 235.602 280.812 1.00 40.87 68 LYS B CA 1
ATOM 3669 C C . LYS B 2 68 ? 248.386 235.231 281.934 1.00 40.87 68 LYS B C 1
ATOM 3670 O O . LYS B 2 68 ? 248.749 234.482 282.850 1.00 40.87 68 LYS B O 1
ATOM 3676 N N . ARG B 2 69 ? 247.156 235.747 281.884 1.00 39.60 69 ARG B N 1
ATOM 3677 C CA . ARG B 2 69 ? 246.176 235.407 282.913 1.00 39.60 69 ARG B CA 1
ATOM 3678 C C . ARG B 2 69 ? 245.905 233.907 282.926 1.00 39.60 69 ARG B C 1
ATOM 3679 O O . ARG B 2 69 ? 245.870 233.274 283.991 1.00 39.60 69 ARG B O 1
ATOM 3687 N N . ILE B 2 70 ? 245.713 233.320 281.743 1.00 38.75 70 ILE B N 1
ATOM 3688 C CA . ILE B 2 70 ? 245.423 231.892 281.662 1.00 38.75 70 ILE B CA 1
ATOM 3689 C C . ILE B 2 70 ? 246.588 231.081 282.213 1.00 38.75 70 ILE B C 1
ATOM 3690 O O . ILE B 2 70 ? 246.394 230.115 282.962 1.00 38.75 70 ILE B O 1
ATOM 3695 N N . ALA B 2 71 ? 247.816 231.455 281.846 1.00 38.98 71 ALA B N 1
ATOM 3696 C CA . ALA B 2 71 ? 248.985 230.721 282.315 1.00 38.98 71 ALA B CA 1
ATOM 3697 C C . ALA B 2 71 ? 249.120 230.811 283.827 1.00 38.98 71 ALA B C 1
ATOM 3698 O O . ALA B 2 71 ? 249.434 229.815 284.488 1.00 38.98 71 ALA B O 1
ATOM 3700 N N . CYS B 2 72 ? 248.896 231.997 284.394 1.00 38.46 72 CYS B N 1
ATOM 3701 C CA . CYS B 2 72 ? 248.991 232.146 285.843 1.00 38.46 72 CYS B CA 1
ATOM 3702 C C . CYS B 2 72 ? 247.951 231.285 286.547 1.00 38.46 72 CYS B C 1
ATOM 3703 O O . CYS B 2 72 ? 248.256 230.597 287.530 1.00 38.46 72 CYS B O 1
ATOM 3706 N N . GLY B 2 73 ? 246.713 231.303 286.051 1.00 38.41 73 GLY B N 1
ATOM 3707 C CA . GLY B 2 73 ? 245.680 230.482 286.663 1.00 38.41 73 GLY B CA 1
ATOM 3708 C C . GLY B 2 73 ? 246.005 229.002 286.593 1.00 38.41 73 GLY B C 1
ATOM 3709 O O . GLY B 2 73 ? 245.864 228.271 287.579 1.00 38.41 73 GLY B O 1
ATOM 3710 N N . LEU B 2 74 ? 246.453 228.540 285.423 1.00 38.04 74 LEU B N 1
ATOM 3711 C CA . LEU B 2 74 ? 246.780 227.127 285.268 1.00 38.04 74 LEU B CA 1
ATOM 3712 C C . LEU B 2 74 ? 247.952 226.730 286.155 1.00 38.04 74 LEU B C 1
ATOM 3713 O O . LEU B 2 74 ? 247.949 225.643 286.742 1.00 38.04 74 LEU B O 1
ATOM 3718 N N . ALA B 2 75 ? 248.969 227.587 286.260 1.00 38.28 75 ALA B N 1
ATOM 3719 C CA . ALA B 2 75 ? 250.102 227.279 287.126 1.00 38.28 75 ALA B CA 1
ATOM 3720 C C . ALA B 2 75 ? 249.669 227.186 288.582 1.00 38.28 75 ALA B C 1
ATOM 3721 O O . ALA B 2 75 ? 250.082 226.270 289.304 1.00 38.28 75 ALA B O 1
ATOM 3723 N N . TYR B 2 76 ? 248.832 228.123 289.033 1.00 38.39 76 TYR B N 1
ATOM 3724 C CA . TYR B 2 76 ? 248.346 228.057 290.407 1.00 38.39 76 TYR B CA 1
ATOM 3725 C C . TYR B 2 76 ? 247.556 226.778 290.643 1.00 38.39 76 TYR B C 1
ATOM 3726 O O . TYR B 2 76 ? 247.698 226.135 291.689 1.00 38.39 76 TYR B O 1
ATOM 3735 N N . ALA B 2 77 ? 246.718 226.389 289.680 1.00 38.56 77 ALA B N 1
ATOM 3736 C CA . ALA B 2 77 ? 245.977 225.140 289.820 1.00 38.56 77 ALA B CA 1
ATOM 3737 C C . ALA B 2 77 ? 246.922 223.947 289.891 1.00 38.56 77 ALA B C 1
ATOM 3738 O O . ALA B 2 77 ? 246.704 223.017 290.676 1.00 38.56 77 ALA B O 1
ATOM 3740 N N . ASN B 2 78 ? 247.977 223.954 289.072 1.00 38.14 78 ASN B N 1
ATOM 3741 C CA . ASN B 2 78 ? 248.918 222.840 289.057 1.00 38.14 78 ASN B CA 1
ATOM 3742 C C . ASN B 2 78 ? 249.729 222.764 290.343 1.00 38.14 78 ASN B C 1
ATOM 3743 O O . ASN B 2 78 ? 250.180 221.679 290.725 1.00 38.14 78 ASN B O 1
ATOM 3748 N N . LEU B 2 79 ? 249.929 223.894 291.021 1.00 39.41 79 LEU B N 1
ATOM 3749 C CA . LEU B 2 79 ? 250.744 223.897 292.231 1.00 39.41 79 LEU B CA 1
ATOM 3750 C C . LEU B 2 79 ? 250.130 223.089 293.368 1.00 39.41 79 LEU B C 1
ATOM 3751 O O . LEU B 2 79 ? 250.832 222.800 294.341 1.00 39.41 79 LEU B O 1
ATOM 3756 N N . HIS B 2 80 ? 248.855 222.721 293.276 1.00 38.28 80 HIS B N 1
ATOM 3757 C CA . HIS B 2 80 ? 248.195 221.952 294.322 1.00 38.28 80 HIS B CA 1
ATOM 3758 C C . HIS B 2 80 ? 248.449 220.464 294.115 1.00 38.28 80 HIS B C 1
ATOM 3759 O O . HIS B 2 80 ? 248.192 219.928 293.033 1.00 38.28 80 HIS B O 1
ATOM 3766 N N . ILE B 2 81 ? 248.955 219.801 295.156 1.00 40.61 81 ILE B N 1
ATOM 3767 C CA . ILE B 2 81 ? 249.203 218.364 295.070 1.00 40.61 81 ILE B CA 1
ATOM 3768 C C . ILE B 2 81 ? 247.888 217.608 294.927 1.00 40.61 81 ILE B C 1
ATOM 3769 O O . ILE B 2 81 ? 247.761 216.699 294.099 1.00 40.61 81 ILE B O 1
ATOM 3774 N N . VAL B 2 82 ? 246.893 217.969 295.734 1.00 40.00 82 VAL B N 1
ATOM 3775 C CA . VAL B 2 82 ? 245.575 217.348 295.706 1.00 40.00 82 VAL B CA 1
ATOM 3776 C C . VAL B 2 82 ? 244.540 218.446 295.511 1.00 40.00 82 VAL B C 1
ATOM 3777 O O . VAL B 2 82 ? 244.516 219.424 296.266 1.00 40.00 82 VAL B O 1
ATOM 3781 N N . LEU B 2 83 ? 243.690 218.285 294.499 1.00 40.39 83 LEU B N 1
ATOM 3782 C CA . LEU B 2 83 ? 242.687 219.282 294.147 1.00 40.39 83 LEU B CA 1
ATOM 3783 C C . LEU B 2 83 ? 241.346 218.592 293.958 1.00 40.39 83 LEU B C 1
ATOM 3784 O O . LEU B 2 83 ? 241.251 217.608 293.218 1.00 40.39 83 LEU B O 1
ATOM 3789 N N . LYS B 2 84 ? 240.316 219.110 294.619 1.00 42.08 84 LYS B N 1
ATOM 3790 C CA . LYS B 2 84 ? 238.975 218.557 294.528 1.00 42.08 84 LYS B CA 1
ATOM 3791 C C . LYS B 2 84 ? 238.212 219.186 293.366 1.00 42.08 84 LYS B C 1
ATOM 3792 O O . LYS B 2 84 ? 238.584 220.231 292.830 1.00 42.08 84 LYS B O 1
ATOM 3798 N N . GLU B 2 85 ? 237.119 218.526 292.978 1.00 44.18 85 GLU B N 1
ATOM 3799 C CA . GLU B 2 85 ? 236.255 219.077 291.940 1.00 44.18 85 GLU B CA 1
ATOM 3800 C C . GLU B 2 85 ? 235.601 220.372 292.403 1.00 44.18 85 GLU B C 1
ATOM 3801 O O . GLU B 2 85 ? 235.410 221.299 291.608 1.00 44.18 85 GLU B O 1
ATOM 3807 N N . GLU B 2 86 ? 235.244 220.451 293.683 1.00 44.34 86 GLU B N 1
ATOM 3808 C CA . GLU B 2 86 ? 234.540 221.607 294.220 1.00 44.34 86 GLU B CA 1
ATOM 3809 C C . GLU B 2 86 ? 235.472 222.736 294.638 1.00 44.34 86 GLU B C 1
ATOM 3810 O O . GLU B 2 86 ? 234.985 223.797 295.043 1.00 44.34 86 GLU B O 1
ATOM 3816 N N . ASN B 2 87 ? 236.780 222.544 294.552 1.00 40.40 87 ASN B N 1
ATOM 3817 C CA . ASN B 2 87 ? 237.710 223.599 294.931 1.00 40.40 87 ASN B CA 1
ATOM 3818 C C . ASN B 2 87 ? 237.555 224.783 293.980 1.00 40.40 87 ASN B C 1
ATOM 3819 O O . ASN B 2 87 ? 237.548 224.590 292.759 1.00 40.40 87 ASN B O 1
ATOM 3824 N N . PRO B 2 88 ? 237.427 226.012 294.487 1.00 40.24 88 PRO B N 1
ATOM 3825 C CA . PRO B 2 88 ? 237.238 227.154 293.575 1.00 40.24 88 PRO B CA 1
ATOM 3826 C C . PRO B 2 88 ? 238.364 227.326 292.571 1.00 40.24 88 PRO B C 1
ATOM 3827 O O . PRO B 2 88 ? 238.106 227.738 291.432 1.00 40.24 88 PRO B O 1
ATOM 3831 N N . VAL B 2 89 ? 239.607 227.028 292.952 1.00 39.44 89 VAL B N 1
ATOM 3832 C CA . VAL B 2 89 ? 240.709 227.143 292.001 1.00 39.44 89 VAL B CA 1
ATOM 3833 C C . VAL B 2 89 ? 240.518 226.157 290.857 1.00 39.44 89 VAL B C 1
ATOM 3834 O O . VAL B 2 89 ? 240.862 226.446 289.705 1.00 39.44 89 VAL B O 1
ATOM 3838 N N . TYR B 2 90 ? 239.962 224.981 291.152 1.00 40.52 90 TYR B N 1
ATOM 3839 C CA . TYR B 2 90 ? 239.641 224.041 290.085 1.00 40.52 90 TYR B CA 1
ATOM 3840 C C . TYR B 2 90 ? 238.606 224.626 289.135 1.00 40.52 90 TYR B C 1
ATOM 3841 O O . TYR B 2 90 ? 238.701 224.450 287.915 1.00 40.52 90 TYR B O 1
ATOM 3850 N N . LYS B 2 91 ? 237.599 225.316 289.675 1.00 39.96 91 LYS B N 1
ATOM 3851 C CA . LYS B 2 91 ? 236.597 225.942 288.819 1.00 39.96 91 LYS B CA 1
ATOM 3852 C C . LYS B 2 91 ? 237.222 227.017 287.941 1.00 39.96 91 LYS B C 1
ATOM 3853 O O . LYS B 2 91 ? 236.895 227.128 286.753 1.00 39.96 91 LYS B O 1
ATOM 3859 N N . THR B 2 92 ? 238.123 227.822 288.506 1.00 38.44 92 THR B N 1
ATOM 3860 C CA . THR B 2 92 ? 238.803 228.836 287.706 1.00 38.44 92 THR B CA 1
ATOM 3861 C C . THR B 2 92 ? 239.643 228.193 286.609 1.00 38.44 92 THR B C 1
ATOM 3862 O O . THR B 2 92 ? 239.677 228.679 285.471 1.00 38.44 92 THR B O 1
ATOM 3866 N N . ALA B 2 93 ? 240.332 227.098 286.935 1.00 38.42 93 ALA B N 1
ATOM 3867 C CA . ALA B 2 93 ? 241.119 226.397 285.928 1.00 38.42 93 ALA B CA 1
ATOM 3868 C C . ALA B 2 93 ? 240.230 225.859 284.815 1.00 38.42 93 ALA B C 1
ATOM 3869 O O . ALA B 2 93 ? 240.580 225.951 283.635 1.00 38.42 93 ALA B O 1
ATOM 3871 N N . GLU B 2 94 ? 239.078 225.289 285.172 1.00 39.78 94 GLU B N 1
ATOM 3872 C CA . GLU B 2 94 ? 238.155 224.792 284.156 1.00 39.78 94 GLU B CA 1
ATOM 3873 C C . GLU B 2 94 ? 237.640 225.930 283.284 1.00 39.78 94 GLU B C 1
ATOM 3874 O O . GLU B 2 94 ? 237.478 225.771 282.070 1.00 39.78 94 GLU B O 1
ATOM 3880 N N . HIS B 2 95 ? 237.371 227.086 283.890 1.00 39.49 95 HIS B N 1
ATOM 3881 C CA . HIS B 2 95 ? 236.954 228.251 283.116 1.00 39.49 95 HIS B CA 1
ATOM 3882 C C . HIS B 2 95 ? 238.033 228.657 282.116 1.00 39.49 95 HIS B C 1
ATOM 3883 O O . HIS B 2 95 ? 237.743 228.922 280.940 1.00 39.49 95 HIS B O 1
ATOM 3890 N N . LEU B 2 96 ? 239.288 228.695 282.562 1.00 38.00 96 LEU B N 1
ATOM 3891 C CA . LEU B 2 96 ? 240.376 229.056 281.659 1.00 38.00 96 LEU B CA 1
ATOM 3892 C C . LEU B 2 96 ? 240.535 228.022 280.551 1.00 38.00 96 LEU B C 1
ATOM 3893 O O . LEU B 2 96 ? 240.821 228.371 279.400 1.00 38.00 96 LEU B O 1
ATOM 3898 N N . ARG B 2 97 ? 240.359 226.741 280.879 1.00 37.80 97 ARG B N 1
ATOM 3899 C CA . ARG B 2 97 ? 240.404 225.704 279.855 1.00 37.80 97 ARG B CA 1
ATOM 3900 C C . ARG B 2 97 ? 239.283 225.893 278.843 1.00 37.80 97 ARG B C 1
ATOM 3901 O O . ARG B 2 97 ? 239.463 225.633 277.648 1.00 37.80 97 ARG B O 1
ATOM 3909 N N . LYS B 2 98 ? 238.110 226.330 279.305 1.00 38.66 98 LYS B N 1
ATOM 3910 C CA . LYS B 2 98 ? 237.013 226.604 278.383 1.00 38.66 98 LYS B CA 1
ATOM 3911 C C . LYS B 2 98 ? 237.363 227.751 277.444 1.00 38.66 98 LYS B C 1
ATOM 3912 O O . LYS B 2 98 ? 237.075 227.689 276.243 1.00 38.66 98 LYS B O 1
ATOM 3918 N N . LEU B 2 99 ? 237.989 228.807 277.969 1.00 38.15 99 LEU B N 1
ATOM 3919 C CA . LEU B 2 99 ? 238.462 229.877 277.089 1.00 38.15 99 LEU B CA 1
ATOM 3920 C C . LEU B 2 99 ? 239.486 229.363 276.084 1.00 38.15 99 LEU B C 1
ATOM 3921 O O . LEU B 2 99 ? 239.461 229.749 274.909 1.00 38.15 99 LEU B O 1
ATOM 3926 N N . LEU B 2 100 ? 240.411 228.513 276.530 1.00 38.29 100 LEU B N 1
ATOM 3927 C CA . LEU B 2 100 ? 241.412 227.978 275.613 1.00 38.29 100 LEU B CA 1
ATOM 3928 C C . LEU B 2 100 ? 240.757 227.158 274.509 1.00 38.29 100 LEU B C 1
ATOM 3929 O O . LEU B 2 100 ? 241.132 227.267 273.336 1.00 38.29 100 LEU B O 1
ATOM 3934 N N . SER B 2 101 ? 239.776 226.330 274.869 1.00 37.49 101 SER B N 1
ATOM 3935 C CA . SER B 2 101 ? 239.055 225.554 273.867 1.00 37.49 101 SER B CA 1
ATOM 3936 C C . SER B 2 101 ? 238.318 226.466 272.897 1.00 37.49 101 SER B C 1
ATOM 3937 O O . SER B 2 101 ? 238.307 226.219 271.686 1.00 37.49 101 SER B O 1
ATOM 3940 N N . GLY B 2 102 ? 237.696 227.528 273.411 1.00 38.13 102 GLY B N 1
ATOM 3941 C CA . GLY B 2 102 ? 237.025 228.472 272.533 1.00 38.13 102 GLY B CA 1
ATOM 3942 C C . GLY B 2 102 ? 237.978 229.125 271.552 1.00 38.13 102 GLY B C 1
ATOM 3943 O O . GLY B 2 102 ? 237.651 229.298 270.376 1.00 38.13 102 GLY B O 1
ATOM 3944 N N . ILE B 2 103 ? 239.169 229.497 272.021 1.00 38.66 103 ILE B N 1
ATOM 3945 C CA . ILE B 2 103 ? 240.174 230.055 271.120 1.00 38.66 103 ILE B CA 1
ATOM 3946 C C . ILE B 2 103 ? 240.568 229.027 270.070 1.00 38.66 103 ILE B C 1
ATOM 3947 O O . ILE B 2 103 ? 240.682 229.343 268.880 1.00 38.66 103 ILE B O 1
ATOM 3952 N N . ALA B 2 104 ? 240.786 227.780 270.493 1.00 38.14 104 ALA B N 1
ATOM 3953 C CA . ALA B 2 104 ? 241.203 226.743 269.555 1.00 38.14 104 ALA B CA 1
ATOM 3954 C C . ALA B 2 104 ? 240.140 226.495 268.494 1.00 38.14 104 ALA B C 1
ATOM 3955 O O . ALA B 2 104 ? 240.458 226.342 267.309 1.00 38.14 104 ALA B O 1
ATOM 3957 N N . ASN B 2 105 ? 238.873 226.455 268.897 1.00 37.82 105 ASN B N 1
ATOM 3958 C CA . ASN B 2 105 ? 237.777 226.143 267.989 1.00 37.82 105 ASN B CA 1
ATOM 3959 C C . ASN B 2 105 ? 237.388 227.317 267.102 1.00 37.82 105 ASN B C 1
ATOM 3960 O O . ASN B 2 105 ? 236.336 227.263 266.456 1.00 37.82 105 ASN B O 1
ATOM 3965 N N . GLY B 2 106 ? 238.198 228.369 267.052 1.00 38.68 106 GLY B N 1
ATOM 3966 C CA . GLY B 2 106 ? 237.880 229.500 266.206 1.00 38.68 106 GLY B CA 1
ATOM 3967 C C . GLY B 2 106 ? 236.674 230.284 266.665 1.00 38.68 106 GLY B C 1
ATOM 3968 O O . GLY B 2 106 ? 236.047 230.971 265.855 1.00 38.68 106 GLY B O 1
ATOM 3969 N N . LYS B 2 107 ? 236.324 230.190 267.947 1.00 38.95 107 LYS B N 1
ATOM 3970 C CA . LYS B 2 107 ? 235.223 230.959 268.509 1.00 38.95 107 LYS B CA 1
ATOM 3971 C C . LYS B 2 107 ? 235.689 232.224 269.212 1.00 38.95 107 LYS B C 1
ATOM 3972 O O . LYS B 2 107 ? 234.910 233.177 269.323 1.00 38.95 107 LYS B O 1
ATOM 3978 N N . LEU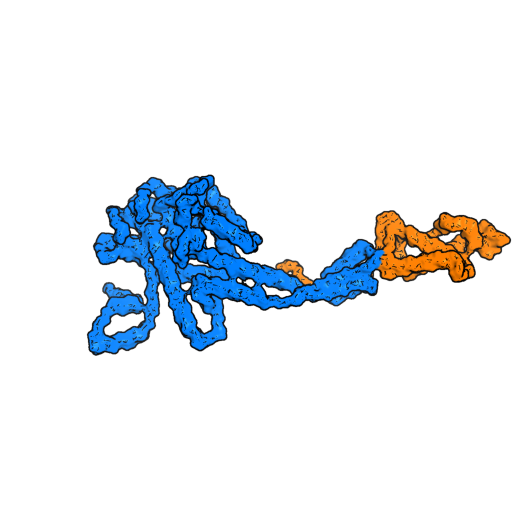 B 2 108 ? 236.933 232.252 269.684 1.00 38.78 108 LEU B N 1
ATOM 3979 C CA . LEU B 2 108 ? 237.536 233.435 270.275 1.00 38.78 108 LEU B CA 1
ATOM 3980 C C . LEU B 2 108 ? 238.864 233.702 269.587 1.00 38.78 108 LEU B C 1
ATOM 3981 O O . LEU B 2 108 ? 239.497 232.789 269.050 1.00 38.78 108 LEU B O 1
ATOM 3986 N N . SER B 2 109 ? 239.279 234.961 269.604 1.00 39.69 109 SER B N 1
ATOM 3987 C CA . SER B 2 109 ? 240.494 235.390 268.931 1.00 39.69 109 SER B CA 1
ATOM 3988 C C . SER B 2 109 ? 241.607 235.629 269.942 1.00 39.69 109 SER B C 1
ATOM 3989 O O . SER B 2 109 ? 241.356 235.880 271.122 1.00 39.69 109 SER B O 1
ATOM 3992 N N . LEU B 2 110 ? 242.845 235.545 269.464 1.00 42.15 110 LEU B N 1
ATOM 3993 C CA . LEU B 2 110 ? 244.004 235.900 270.271 1.00 42.15 110 LEU B CA 1
ATOM 3994 C C . LEU B 2 110 ? 244.280 237.390 270.095 1.00 42.15 110 LEU B C 1
ATOM 3995 O O . LEU B 2 110 ? 244.498 237.858 268.973 1.00 42.15 110 LEU B O 1
ATOM 4000 N N . ALA B 2 111 ? 244.268 238.130 271.197 1.00 43.44 111 ALA B N 1
ATOM 4001 C CA . ALA B 2 111 ? 244.300 239.586 271.145 1.00 43.44 111 ALA B CA 1
ATOM 4002 C C . ALA B 2 111 ? 245.733 240.078 270.931 1.00 43.44 111 ALA B C 1
ATOM 4003 O O . ALA B 2 111 ? 246.647 239.316 270.605 1.00 43.44 111 ALA B O 1
ATOM 4005 N N . LEU B 2 112 ? 245.931 241.382 271.110 1.00 46.49 112 LEU B N 1
ATOM 4006 C CA . LEU B 2 112 ? 247.246 241.982 270.936 1.00 46.49 112 LEU B CA 1
ATOM 4007 C C . LEU B 2 112 ? 248.225 241.434 271.966 1.00 46.49 112 LEU B C 1
ATOM 4008 O O . LEU B 2 112 ? 247.841 241.033 273.067 1.00 46.49 112 LEU B O 1
ATOM 4013 N N . ASP B 2 113 ? 249.508 241.418 271.601 1.00 49.00 113 ASP B N 1
ATOM 4014 C CA . ASP B 2 113 ? 250.541 241.109 272.590 1.00 49.00 113 ASP B CA 1
ATOM 4015 C C . ASP B 2 113 ? 250.880 242.359 273.399 1.00 49.00 113 ASP B C 1
ATOM 4016 O O . ASP B 2 113 ? 250.657 242.407 274.612 1.00 49.00 113 ASP B O 1
ATOM 4021 N N . ALA B 2 114 ? 251.419 243.382 272.739 1.00 51.98 114 ALA B N 1
ATOM 4022 C CA . ALA B 2 114 ? 251.522 244.720 273.307 1.00 51.98 114 ALA B CA 1
ATOM 4023 C C . ALA B 2 114 ? 250.909 245.773 272.400 1.00 51.98 114 ALA B C 1
ATOM 4024 O O . ALA B 2 114 ? 250.064 246.559 272.847 1.00 51.98 114 ALA B O 1
ATOM 4026 N N . ASP B 2 115 ? 251.315 245.807 271.130 1.00 51.87 115 ASP B N 1
ATOM 4027 C CA . ASP B 2 115 ? 250.705 246.686 270.135 1.00 51.87 115 ASP B CA 1
ATOM 4028 C C . ASP B 2 115 ? 250.392 246.001 268.815 1.00 51.87 115 ASP B C 1
ATOM 4029 O O . ASP B 2 115 ? 249.528 246.495 268.083 1.00 51.87 115 ASP B O 1
ATOM 4034 N N . GLY B 2 116 ? 251.044 244.887 268.479 1.00 49.02 116 GLY B N 1
ATOM 4035 C CA . GLY B 2 116 ? 250.848 244.214 267.217 1.00 49.02 116 GLY B CA 1
ATOM 4036 C C . GLY B 2 116 ? 250.128 242.885 267.388 1.00 49.02 116 GLY B C 1
ATOM 4037 O O . GLY B 2 116 ? 250.086 242.293 268.465 1.00 49.02 116 GLY B O 1
ATOM 4038 N N . LYS B 2 117 ? 249.550 242.424 266.288 1.00 47.95 117 LYS B N 1
ATOM 4039 C CA . LYS B 2 117 ? 248.785 241.192 266.305 1.00 47.95 117 LYS B CA 1
ATOM 4040 C C . LYS B 2 117 ? 249.708 239.992 266.484 1.00 47.95 117 LYS B C 1
ATOM 4041 O O . LYS B 2 117 ? 250.906 240.069 266.200 1.00 47.95 117 LYS B O 1
ATOM 4047 N N . PRO B 2 118 ? 249.175 238.859 266.954 1.00 45.19 118 PRO B N 1
ATOM 4048 C CA . PRO B 2 118 ? 249.978 237.629 266.978 1.00 45.19 118 PRO B CA 1
ATOM 4049 C C . PRO B 2 118 ? 250.282 237.151 265.570 1.00 45.19 118 PRO B C 1
ATOM 4050 O O . PRO B 2 118 ? 249.962 237.845 264.600 1.00 45.19 118 PRO B O 1
ATOM 4054 N N . ALA B 2 119 ? 250.912 235.985 265.436 1.00 44.40 119 ALA B N 1
ATOM 4055 C CA . ALA B 2 119 ? 251.303 235.451 264.135 1.00 44.40 119 ALA B CA 1
ATOM 4056 C C . ALA B 2 119 ? 250.422 234.263 263.777 1.00 44.40 119 ALA B C 1
ATOM 4057 O O . ALA B 2 119 ? 250.802 233.108 264.020 1.00 44.40 119 ALA B O 1
ATOM 4059 N N . PRO B 2 120 ? 249.236 234.484 263.210 1.00 44.12 120 PRO B N 1
ATOM 4060 C CA . PRO B 2 120 ? 248.429 233.353 262.748 1.00 44.12 120 PRO B CA 1
ATOM 4061 C C . PRO B 2 120 ? 249.215 232.471 261.793 1.00 44.12 120 PRO B C 1
ATOM 4062 O O . PRO B 2 120 ? 249.944 232.950 260.923 1.00 44.12 120 PRO B O 1
ATOM 4066 N N . VAL B 2 121 ? 249.058 231.164 261.969 1.00 49.35 121 VAL B N 1
ATOM 4067 C CA . VAL B 2 121 ? 249.730 230.187 261.125 1.00 49.35 121 VAL B CA 1
ATOM 4068 C C . VAL B 2 121 ? 249.091 230.206 259.742 1.00 49.35 121 VAL B C 1
ATOM 4069 O O . VAL B 2 121 ? 248.002 230.761 259.557 1.00 49.35 121 VAL B O 1
ATOM 4073 N N . ALA B 2 122 ? 249.760 229.595 258.762 1.00 52.35 122 ALA B N 1
ATOM 4074 C CA . ALA B 2 122 ? 249.342 229.647 257.367 1.00 52.35 122 ALA B CA 1
ATOM 4075 C C . ALA B 2 122 ? 248.445 228.481 256.973 1.00 52.35 122 ALA B C 1
ATOM 4076 O O . ALA B 2 122 ? 248.554 227.976 255.848 1.00 52.35 122 ALA B O 1
ATOM 4078 N N . ASN B 2 123 ? 247.567 228.027 257.869 1.00 53.48 123 ASN B N 1
ATOM 4079 C CA . ASN B 2 123 ? 246.695 226.906 257.532 1.00 53.48 123 ASN B CA 1
ATOM 4080 C C . ASN B 2 123 ? 245.803 227.231 256.340 1.00 53.48 123 ASN B C 1
ATOM 4081 O O . ASN B 2 123 ? 245.931 226.618 255.274 1.00 53.48 123 ASN B O 1
ATOM 4086 N N . THR B 2 124 ? 244.894 228.196 256.499 1.00 56.11 124 THR B N 1
ATOM 4087 C CA . THR B 2 124 ? 243.917 228.490 255.458 1.00 56.11 124 THR B CA 1
ATOM 4088 C C . THR B 2 124 ? 244.558 229.008 254.179 1.00 56.11 124 THR B C 1
ATOM 4089 O O . THR B 2 124 ? 243.917 228.977 253.124 1.00 56.11 124 THR B O 1
ATOM 4093 N N . VAL B 2 125 ? 245.809 229.468 254.245 1.00 56.10 125 VAL B N 1
ATOM 4094 C CA . VAL B 2 125 ? 246.448 230.065 253.076 1.00 56.10 125 VAL B CA 1
ATOM 4095 C C . VAL B 2 125 ? 246.520 229.068 251.931 1.00 56.10 125 VAL B C 1
ATOM 4096 O O . VAL B 2 125 ? 246.460 229.451 250.756 1.00 56.10 125 VAL B O 1
ATOM 4100 N N . GLN B 2 126 ? 246.647 227.783 252.246 1.00 53.69 126 GLN B N 1
ATOM 4101 C CA . GLN B 2 126 ? 246.981 226.795 251.233 1.00 53.69 126 GLN B CA 1
ATOM 4102 C C . GLN B 2 126 ? 245.880 226.679 250.183 1.00 53.69 126 GLN B C 1
ATOM 4103 O O . GLN B 2 126 ? 244.697 226.551 250.512 1.00 53.69 126 GLN B O 1
ATOM 4109 N N . ILE B 2 127 ? 246.284 226.728 248.913 1.00 54.46 127 ILE B N 1
ATOM 4110 C CA . ILE B 2 127 ? 245.429 226.422 247.771 1.00 54.46 127 ILE B CA 1
ATOM 4111 C C . ILE B 2 127 ? 246.328 225.930 246.641 1.00 54.46 127 ILE B C 1
ATOM 4112 O O . ILE B 2 127 ? 247.548 226.095 246.675 1.00 54.46 127 ILE B O 1
ATOM 4117 N N . SER B 2 128 ? 245.719 225.315 245.630 1.00 53.76 128 SER B N 1
ATOM 4118 C CA . SER B 2 128 ? 246.488 224.806 244.505 1.00 53.76 128 SER B CA 1
ATOM 4119 C C . SER B 2 128 ? 247.192 225.950 243.778 1.00 53.76 128 SER B C 1
ATOM 4120 O O . SER B 2 128 ? 246.930 227.132 244.011 1.00 53.76 128 SER B O 1
ATOM 4123 N N . GLU B 2 129 ? 248.104 225.577 242.877 1.00 55.60 129 GLU B N 1
ATOM 4124 C CA . GLU B 2 129 ? 248.873 226.582 242.151 1.00 55.60 129 GLU B CA 1
ATOM 4125 C C . GLU B 2 129 ? 247.965 227.470 241.311 1.00 55.60 129 GLU B C 1
ATOM 4126 O O . GLU B 2 129 ? 248.150 228.691 241.265 1.00 55.60 129 GLU B O 1
ATOM 4132 N N . GLY B 2 130 ? 246.983 226.878 240.636 1.00 54.63 130 GLY B N 1
ATOM 4133 C CA . GLY B 2 130 ? 246.024 227.653 239.875 1.00 54.63 130 GLY B CA 1
ATOM 4134 C C . GLY B 2 130 ? 246.404 227.801 238.418 1.00 54.63 130 GLY B C 1
ATOM 4135 O O . GLY B 2 130 ? 247.383 228.478 238.091 1.00 54.63 130 GLY B O 1
ATOM 4136 N N . ARG B 2 131 ? 245.635 227.174 237.531 1.00 54.86 131 ARG B N 1
ATOM 4137 C CA . ARG B 2 131 ? 245.883 227.215 236.094 1.00 54.86 131 ARG B CA 1
ATOM 4138 C C . ARG B 2 131 ? 244.837 228.123 235.455 1.00 54.86 131 ARG B C 1
ATOM 4139 O O . ARG B 2 131 ? 243.642 227.815 235.472 1.00 54.86 131 ARG B O 1
ATOM 4147 N N . ASN B 2 132 ? 245.288 229.261 234.930 1.00 56.83 132 ASN B N 1
ATOM 4148 C CA . ASN B 2 132 ? 244.404 230.245 234.312 1.00 56.83 132 ASN B CA 1
ATOM 4149 C C . ASN B 2 132 ? 245.040 230.824 233.057 1.00 56.83 132 ASN B C 1
ATOM 4150 O O . ASN B 2 132 ? 245.003 232.036 232.825 1.00 56.83 132 ASN B O 1
ATOM 4155 N N . ASP B 2 133 ? 245.642 229.973 232.231 1.00 54.39 133 ASP B N 1
ATOM 4156 C CA . ASP B 2 133 ? 246.157 230.446 230.958 1.00 54.39 133 ASP B CA 1
ATOM 4157 C C . ASP B 2 133 ? 245.010 230.997 230.111 1.00 54.39 133 ASP B C 1
ATOM 4158 O O . ASP B 2 133 ? 243.830 230.820 230.420 1.00 54.39 133 ASP B O 1
ATOM 4163 N N . TRP B 2 134 ? 245.374 231.687 229.032 1.00 50.38 134 TRP B N 1
ATOM 4164 C CA . TRP B 2 134 ? 244.450 232.396 228.150 1.00 50.38 134 TRP B CA 1
ATOM 4165 C C . TRP B 2 134 ? 243.823 233.610 228.819 1.00 50.38 134 TRP B C 1
ATOM 4166 O O . TRP B 2 134 ? 242.901 234.211 228.254 1.00 50.38 134 TRP B O 1
ATOM 4177 N N . GLY B 2 135 ? 244.293 233.992 230.004 1.00 53.02 135 GLY B N 1
ATOM 4178 C CA . GLY B 2 135 ? 243.779 235.165 230.683 1.00 53.02 135 GLY B CA 1
ATOM 4179 C C . GLY B 2 135 ? 244.887 236.079 231.160 1.00 53.02 135 GLY B C 1
ATOM 4180 O O . GLY B 2 135 ? 244.710 236.828 232.126 1.00 53.02 135 GLY B O 1
ATOM 4181 N N . ALA B 2 136 ? 246.035 236.031 230.485 1.00 54.09 136 ALA B N 1
ATOM 4182 C CA . ALA B 2 136 ? 247.214 236.794 230.872 1.00 54.09 136 ALA B CA 1
ATOM 4183 C C . ALA B 2 136 ? 247.494 237.944 229.909 1.00 54.09 136 ALA B C 1
ATOM 4184 O O . ALA B 2 136 ? 248.639 238.382 229.773 1.00 54.09 136 ALA B O 1
ATOM 4186 N N . ASP B 2 137 ? 246.458 238.448 229.238 1.00 55.36 137 ASP B N 1
ATOM 4187 C CA . ASP B 2 137 ? 246.585 239.564 228.302 1.00 55.36 137 ASP B CA 1
ATOM 4188 C C . ASP B 2 137 ? 247.599 239.231 227.203 1.00 55.36 137 ASP B C 1
ATOM 4189 O O . ASP B 2 137 ? 248.651 239.856 227.059 1.00 55.36 137 ASP B O 1
ATOM 4194 N N . TRP B 2 138 ? 247.244 238.211 226.431 1.00 51.72 138 TRP B N 1
ATOM 4195 C CA . TRP B 2 138 ? 248.093 237.739 225.344 1.00 51.72 138 TRP B CA 1
ATOM 4196 C C . TRP B 2 138 ? 247.740 238.439 224.039 1.00 51.72 138 TRP B C 1
ATOM 4197 O O . TRP B 2 138 ? 247.115 239.498 224.042 1.00 51.72 138 TRP B O 1
#

Radius of gyration: 45.96 Å; Cα contacts (8 Å, |Δi|>4): 679; chains: 2; bounding box: 60×70×149 Å

InterPro domains:
  IPR009279 Portal protein, Mu bacteriophage [PF06074] (62-405)